Protein AF-A0A0G0Z2J0-F1 (afdb_monomer_lite)

Structure (mmCIF, N/CA/C/O backbone):
data_AF-A0A0G0Z2J0-F1
#
_entry.id   AF-A0A0G0Z2J0-F1
#
loop_
_atom_site.group_PDB
_atom_site.id
_atom_site.type_symbol
_atom_site.label_atom_id
_atom_site.label_alt_id
_atom_site.label_comp_id
_atom_site.label_asym_id
_atom_site.label_entity_id
_atom_site.label_seq_id
_atom_site.pdbx_PDB_ins_code
_atom_site.Cartn_x
_atom_site.Cartn_y
_atom_site.Cartn_z
_atom_site.occupancy
_atom_site.B_iso_or_equiv
_atom_site.auth_seq_id
_atom_site.auth_comp_id
_atom_site.auth_asym_id
_atom_site.auth_atom_id
_atom_site.pdbx_PDB_model_num
ATOM 1 N N . TYR A 1 1 ? 23.275 -33.956 -7.902 1.00 33.66 1 TYR A N 1
ATOM 2 C CA . TYR A 1 1 ? 22.039 -33.195 -7.609 1.00 33.66 1 TYR A CA 1
ATOM 3 C C . TYR A 1 1 ? 22.274 -32.097 -6.567 1.00 33.66 1 TYR A C 1
ATOM 5 O O . TYR A 1 1 ? 22.171 -30.935 -6.931 1.00 33.66 1 TYR A O 1
ATOM 13 N N . ILE A 1 2 ? 22.667 -32.408 -5.319 1.00 33.34 2 ILE A N 1
ATOM 14 C CA . ILE A 1 2 ? 22.907 -31.392 -4.260 1.00 33.34 2 ILE A CA 1
ATOM 15 C C . ILE A 1 2 ? 23.901 -30.290 -4.691 1.00 33.34 2 ILE A C 1
ATOM 17 O O . ILE A 1 2 ? 23.563 -29.113 -4.618 1.00 33.34 2 ILE A O 1
ATOM 21 N N . GLU A 1 3 ? 25.067 -30.634 -5.254 1.00 36.88 3 GLU A N 1
ATOM 22 C CA . GLU A 1 3 ? 26.025 -29.642 -5.800 1.00 36.88 3 GLU A CA 1
ATOM 23 C C . GLU A 1 3 ? 25.438 -28.708 -6.876 1.00 36.88 3 GLU A C 1
ATOM 25 O O . GLU A 1 3 ? 25.929 -27.603 -7.104 1.00 36.88 3 GLU A O 1
ATOM 30 N N . GLN A 1 4 ? 24.410 -29.172 -7.587 1.00 39.91 4 GLN A N 1
ATOM 31 C CA . GLN A 1 4 ? 23.798 -28.470 -8.712 1.00 39.91 4 GLN A CA 1
ATOM 32 C C . GLN A 1 4 ? 22.796 -27.421 -8.215 1.00 39.91 4 GLN A C 1
ATOM 34 O O . GLN A 1 4 ? 22.762 -26.316 -8.747 1.00 39.91 4 GLN A O 1
ATOM 39 N N . LEU A 1 5 ? 22.079 -27.723 -7.124 1.00 38.62 5 LEU A N 1
ATOM 40 C CA . LEU A 1 5 ? 21.357 -26.727 -6.325 1.00 38.62 5 LEU A CA 1
ATOM 41 C C . LEU A 1 5 ? 22.336 -25.693 -5.742 1.00 38.62 5 LEU A C 1
ATOM 43 O O . LEU A 1 5 ? 22.116 -24.490 -5.889 1.00 38.62 5 LEU A O 1
ATOM 47 N N . TRP A 1 6 ? 23.464 -26.151 -5.182 1.00 43.00 6 TRP A N 1
ATOM 48 C CA . TRP A 1 6 ? 24.474 -25.299 -4.532 1.00 43.00 6 TRP A CA 1
ATOM 49 C C . TRP A 1 6 ? 25.024 -24.182 -5.430 1.00 43.00 6 TRP A C 1
ATOM 51 O O . TRP A 1 6 ? 25.257 -23.065 -4.975 1.00 43.00 6 TRP A O 1
ATOM 61 N N . LYS A 1 7 ? 25.195 -24.457 -6.728 1.00 41.22 7 LYS A N 1
ATOM 62 C CA . LYS A 1 7 ? 25.716 -23.492 -7.714 1.00 41.22 7 LYS A CA 1
ATOM 63 C C . LYS A 1 7 ? 24.706 -22.411 -8.133 1.00 41.22 7 LYS A C 1
ATOM 65 O O . LYS A 1 7 ? 25.073 -21.528 -8.904 1.00 41.22 7 LYS A O 1
ATOM 70 N N . THR A 1 8 ? 23.453 -22.461 -7.663 1.00 38.03 8 THR A N 1
ATOM 7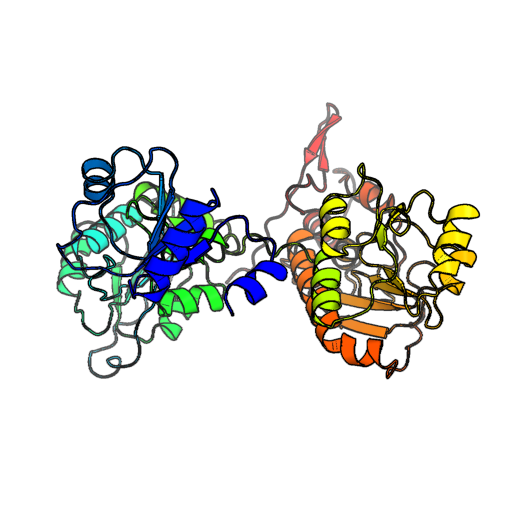1 C CA . THR A 1 8 ? 22.357 -21.615 -8.186 1.00 38.03 8 THR A CA 1
ATOM 72 C C . THR A 1 8 ? 21.692 -20.674 -7.177 1.00 38.03 8 THR A C 1
ATOM 74 O O . THR A 1 8 ? 20.975 -19.766 -7.604 1.00 38.03 8 THR A O 1
ATOM 77 N N . ALA A 1 9 ? 21.941 -20.814 -5.869 1.00 39.44 9 ALA A N 1
ATOM 78 C CA . ALA A 1 9 ? 21.297 -19.987 -4.846 1.00 39.44 9 ALA A CA 1
ATOM 79 C C . ALA A 1 9 ? 22.271 -19.522 -3.740 1.00 39.44 9 ALA A C 1
ATOM 81 O O . ALA A 1 9 ? 22.948 -20.354 -3.139 1.00 39.44 9 ALA A O 1
ATOM 82 N N . PRO A 1 10 ? 22.330 -18.212 -3.416 1.00 38.72 10 PRO A N 1
ATOM 83 C CA . PRO A 1 10 ? 23.174 -17.682 -2.348 1.00 38.72 10 PRO A CA 1
ATOM 84 C C . PRO A 1 10 ? 22.482 -17.825 -0.982 1.00 38.72 10 PRO A C 1
ATOM 86 O O . PRO A 1 10 ? 22.075 -16.836 -0.371 1.00 38.72 10 PRO A O 1
ATOM 89 N N . PHE A 1 11 ? 22.315 -19.061 -0.514 1.00 42.12 11 PHE A N 1
ATOM 90 C CA . PHE A 1 11 ? 21.830 -19.335 0.837 1.00 42.12 11 PHE A CA 1
ATOM 91 C C . PHE A 1 11 ? 23.004 -19.406 1.816 1.00 42.12 11 PHE A C 1
ATOM 93 O O . PHE A 1 11 ? 23.843 -20.297 1.723 1.00 42.12 11 PHE A O 1
ATOM 100 N N . SER A 1 12 ? 23.041 -18.490 2.786 1.00 44.56 12 SER A N 1
ATOM 101 C CA . SER A 1 12 ? 24.007 -18.537 3.897 1.00 44.56 12 SER A CA 1
ATOM 102 C C . SER A 1 12 ? 23.617 -19.525 5.004 1.00 44.56 12 SER A C 1
ATOM 104 O O . SER A 1 12 ? 24.341 -19.623 5.987 1.00 44.56 12 SER A O 1
ATOM 106 N N . PHE A 1 13 ? 22.459 -20.182 4.882 1.00 45.38 13 PHE A N 1
ATOM 107 C CA . PHE A 1 13 ? 21.867 -21.093 5.861 1.00 45.38 13 PHE A CA 1
ATOM 108 C C . PHE A 1 13 ? 21.055 -22.180 5.140 1.00 45.38 13 PHE A C 1
ATOM 110 O O . PHE A 1 13 ? 20.248 -21.866 4.264 1.00 45.38 13 PHE A O 1
ATOM 117 N N . VAL A 1 14 ? 21.235 -23.440 5.537 1.00 50.34 14 VAL A N 1
ATOM 118 C CA . VAL A 1 14 ? 20.319 -24.551 5.209 1.00 50.34 14 VAL A CA 1
ATOM 119 C C . VAL A 1 14 ? 19.125 -24.541 6.181 1.00 50.34 14 VAL A C 1
ATOM 121 O O . VAL A 1 14 ? 19.257 -24.055 7.303 1.00 50.34 14 VAL A O 1
ATOM 124 N N . LEU A 1 15 ? 17.979 -25.070 5.742 1.00 46.75 15 LEU A N 1
ATOM 125 C CA . LEU A 1 15 ? 16.749 -25.301 6.512 1.00 46.75 15 LEU A CA 1
ATOM 126 C C . LEU A 1 15 ? 16.206 -26.694 6.156 1.00 46.75 15 LEU A C 1
ATOM 128 O O . LEU A 1 15 ? 16.084 -27.004 4.971 1.00 46.75 15 LEU A O 1
ATOM 132 N N . THR A 1 16 ? 15.859 -27.518 7.147 1.00 49.22 16 THR A N 1
ATOM 133 C CA . THR A 1 16 ? 15.307 -28.877 6.947 1.00 49.22 16 THR A CA 1
ATOM 134 C C . THR A 1 16 ? 14.209 -29.168 7.970 1.00 49.22 16 THR A C 1
ATOM 136 O O . THR A 1 16 ? 14.322 -28.657 9.075 1.00 49.22 16 THR A O 1
ATOM 139 N N . SER A 1 17 ? 13.181 -29.968 7.656 1.00 46.00 17 SER A N 1
ATOM 140 C CA . SER A 1 17 ? 12.061 -30.253 8.579 1.00 46.00 17 SER A CA 1
ATOM 141 C C . SER A 1 17 ? 12.186 -31.608 9.307 1.00 46.00 17 SER A C 1
ATOM 143 O O . SER A 1 17 ? 13.197 -32.295 9.189 1.00 46.00 17 SER A O 1
ATOM 145 N N . ASN A 1 18 ? 11.176 -31.985 10.102 1.00 47.03 18 ASN A N 1
ATOM 146 C CA . ASN A 1 18 ? 11.315 -32.961 11.195 1.00 47.03 18 ASN A CA 1
ATOM 147 C C . ASN A 1 18 ? 11.429 -34.452 10.810 1.00 47.03 18 ASN A C 1
ATOM 149 O O . ASN A 1 18 ? 11.537 -35.299 11.693 1.00 47.03 18 ASN A O 1
ATOM 153 N N . ASN A 1 19 ? 11.405 -34.798 9.521 1.00 45.94 19 ASN A N 1
ATOM 154 C CA . ASN A 1 19 ? 11.637 -36.176 9.083 1.00 45.94 19 ASN A CA 1
ATOM 155 C C . ASN A 1 19 ? 13.145 -36.412 8.945 1.00 45.94 19 ASN A C 1
ATOM 157 O O . ASN A 1 19 ? 13.713 -36.235 7.869 1.00 45.94 19 ASN A O 1
ATOM 161 N N . ILE A 1 20 ? 13.789 -36.804 10.049 1.00 51.38 20 ILE A N 1
ATOM 162 C CA . ILE A 1 20 ? 15.235 -37.063 10.121 1.00 51.38 20 ILE A CA 1
ATOM 163 C C . ILE A 1 20 ? 15.577 -38.369 9.380 1.00 51.38 20 ILE A C 1
ATOM 165 O O . ILE A 1 20 ? 15.760 -39.431 9.973 1.00 51.38 20 ILE A O 1
ATOM 169 N N . ASP A 1 21 ? 15.639 -38.285 8.054 1.00 44.62 21 ASP A N 1
ATOM 170 C CA . ASP A 1 21 ? 16.020 -39.377 7.159 1.00 44.62 21 ASP A CA 1
ATOM 171 C C . ASP A 1 21 ? 17.550 -39.398 6.874 1.00 44.62 21 ASP A C 1
ATOM 173 O O . ASP A 1 21 ? 18.283 -38.469 7.241 1.00 44.62 21 ASP A O 1
ATOM 177 N N . PRO A 1 22 ? 18.086 -40.435 6.197 1.00 42.69 22 PRO A N 1
ATOM 178 C CA . PRO A 1 22 ? 19.511 -40.500 5.848 1.00 42.69 22 PRO A CA 1
ATOM 179 C C . PRO A 1 22 ? 20.020 -39.357 4.947 1.00 42.69 22 PRO A C 1
ATOM 181 O O . PRO A 1 22 ? 21.217 -39.065 4.941 1.00 42.69 22 PRO A O 1
ATOM 184 N N . PHE A 1 23 ? 19.139 -38.692 4.193 1.00 47.03 23 PHE A N 1
ATOM 185 C CA . PHE A 1 23 ? 19.487 -37.567 3.319 1.00 47.03 23 PHE A CA 1
ATOM 186 C C . PHE A 1 23 ? 19.738 -36.290 4.139 1.00 47.03 23 PHE A C 1
ATOM 188 O O . PHE A 1 23 ? 20.669 -35.536 3.837 1.00 47.03 23 PHE A O 1
ATOM 195 N N . HIS A 1 24 ? 18.997 -36.097 5.235 1.00 52.91 24 HIS A N 1
ATOM 196 C CA . HIS A 1 24 ? 19.235 -35.028 6.210 1.00 52.91 24 HIS A CA 1
ATOM 197 C C . HIS A 1 24 ? 20.610 -35.168 6.883 1.00 52.91 24 HIS A C 1
ATOM 199 O O . HIS A 1 24 ? 21.386 -34.209 6.908 1.00 52.91 24 HIS A O 1
ATOM 205 N N . PHE A 1 25 ? 20.965 -36.371 7.354 1.00 51.72 25 PHE A N 1
ATOM 206 C CA . PHE A 1 25 ? 22.283 -36.635 7.950 1.00 51.72 25 PHE A CA 1
ATOM 207 C C . PHE A 1 25 ? 23.444 -36.340 6.984 1.00 51.72 25 PHE A C 1
ATOM 209 O O . PHE A 1 25 ? 24.450 -35.749 7.388 1.00 51.72 25 PHE A O 1
ATOM 216 N N . ALA A 1 26 ? 23.300 -36.697 5.702 1.00 52.72 26 ALA A N 1
ATOM 217 C CA . ALA A 1 26 ? 24.307 -36.412 4.682 1.00 52.72 26 ALA A CA 1
ATOM 218 C C . ALA A 1 26 ? 24.521 -34.898 4.476 1.00 52.72 26 ALA A C 1
ATOM 220 O O . ALA A 1 26 ? 25.666 -34.444 4.411 1.00 52.72 26 ALA A O 1
ATOM 221 N N . LEU A 1 27 ? 23.440 -34.107 4.428 1.00 53.72 27 LEU A N 1
ATOM 222 C CA . LEU A 1 27 ? 23.515 -32.649 4.270 1.00 53.72 27 LEU A CA 1
ATOM 223 C C . LEU A 1 27 ? 24.196 -31.959 5.463 1.00 53.72 27 LEU A C 1
ATOM 225 O O . LEU A 1 27 ? 25.049 -31.092 5.262 1.00 53.72 27 LEU A O 1
ATOM 229 N N . LEU A 1 28 ? 23.857 -32.363 6.691 1.00 56.00 28 LEU A N 1
ATOM 230 C CA . LEU A 1 28 ? 24.447 -31.818 7.920 1.00 56.00 28 LEU A CA 1
ATOM 231 C C . LEU A 1 28 ? 25.952 -32.121 8.010 1.00 56.00 28 LEU A C 1
ATOM 233 O O . LEU A 1 28 ? 26.755 -31.236 8.311 1.00 56.00 28 LEU A O 1
ATOM 237 N N . SER A 1 29 ? 26.350 -33.356 7.688 1.00 52.25 29 SER A N 1
ATOM 238 C CA . SER A 1 29 ? 27.759 -33.771 7.683 1.00 52.25 29 SER A CA 1
ATOM 239 C C . SER A 1 29 ? 28.579 -33.028 6.614 1.00 52.25 29 SER A C 1
ATOM 241 O O . SER A 1 29 ? 29.695 -32.576 6.880 1.00 52.25 29 SER A O 1
ATOM 243 N N . PHE A 1 30 ? 28.001 -32.804 5.427 1.00 55.88 30 PHE A N 1
ATOM 244 C CA . PHE A 1 30 ? 28.623 -32.011 4.362 1.00 55.88 30 PHE A CA 1
ATOM 245 C C . PHE A 1 30 ? 28.817 -30.538 4.760 1.00 55.88 30 PHE A C 1
ATOM 247 O O . PHE A 1 30 ? 29.923 -30.011 4.635 1.00 55.88 30 PHE A O 1
ATOM 254 N N . ALA A 1 31 ? 27.782 -29.882 5.302 1.00 56.31 31 ALA A N 1
ATOM 255 C CA . ALA A 1 31 ? 27.870 -28.491 5.759 1.00 56.31 31 ALA A CA 1
ATOM 256 C C . ALA A 1 31 ? 28.948 -28.311 6.847 1.00 56.31 31 ALA A C 1
ATOM 258 O O . ALA A 1 31 ? 29.760 -27.385 6.774 1.00 56.31 31 ALA A O 1
ATOM 259 N N . ARG A 1 32 ? 29.018 -29.252 7.800 1.00 53.91 32 ARG A N 1
ATOM 260 C CA . ARG A 1 32 ? 30.029 -29.302 8.870 1.00 53.91 32 ARG A CA 1
ATOM 261 C C . ARG A 1 32 ? 31.457 -29.453 8.337 1.00 53.91 32 ARG A C 1
ATOM 263 O O . ARG A 1 32 ? 32.346 -28.750 8.809 1.00 53.91 32 ARG A O 1
ATOM 270 N N . ASN A 1 33 ? 31.680 -30.315 7.344 1.00 53.16 33 ASN A N 1
ATOM 271 C CA . ASN A 1 33 ? 33.006 -30.543 6.750 1.00 53.16 33 ASN A CA 1
ATOM 272 C C . ASN A 1 33 ? 33.511 -29.377 5.880 1.00 53.16 33 ASN A C 1
ATOM 274 O O . ASN A 1 33 ? 34.685 -29.358 5.504 1.00 53.16 33 ASN A O 1
ATOM 278 N N . HIS A 1 34 ? 32.655 -28.405 5.557 1.00 55.16 34 HIS A N 1
ATOM 279 C CA . HIS A 1 34 ? 33.004 -27.217 4.770 1.00 55.16 34 HIS A CA 1
ATOM 280 C C . HIS A 1 34 ? 32.746 -25.892 5.516 1.00 55.16 34 HIS A C 1
ATOM 282 O O . HIS A 1 34 ? 32.796 -24.825 4.908 1.00 55.16 34 HIS A O 1
ATOM 288 N N . SER A 1 35 ? 32.518 -25.947 6.837 1.00 57.22 35 SER A N 1
ATOM 289 C CA . SER A 1 35 ? 32.307 -24.781 7.715 1.00 57.22 35 SER A CA 1
ATOM 290 C C . SER A 1 35 ? 31.161 -23.853 7.276 1.00 57.22 35 SER A C 1
ATOM 292 O O . SER A 1 35 ? 31.259 -22.631 7.393 1.00 57.22 35 SER A O 1
ATOM 294 N N . ILE A 1 36 ? 30.073 -24.427 6.757 1.00 53.47 36 ILE A N 1
ATOM 295 C CA . ILE A 1 36 ? 28.926 -23.686 6.214 1.00 53.47 36 ILE A CA 1
ATOM 296 C C . ILE A 1 36 ? 27.819 -23.589 7.281 1.00 53.47 36 ILE A C 1
ATOM 298 O O . ILE A 1 36 ? 27.437 -24.629 7.818 1.00 53.47 36 ILE A O 1
ATOM 302 N N . PRO A 1 37 ? 27.270 -22.395 7.594 1.00 49.88 37 PRO A N 1
ATOM 303 C CA . PRO A 1 37 ? 26.198 -22.263 8.583 1.00 49.88 37 PRO A CA 1
ATOM 304 C C . PRO A 1 37 ? 24.888 -22.943 8.147 1.00 49.88 37 PRO A C 1
ATOM 306 O O . PRO A 1 37 ? 24.542 -22.978 6.964 1.00 49.88 37 PRO A O 1
ATOM 309 N N . TYR A 1 38 ? 24.134 -23.472 9.111 1.00 52.84 38 TYR A N 1
ATOM 310 C CA . TYR A 1 38 ? 22.888 -24.208 8.881 1.00 52.84 38 TYR A CA 1
ATOM 311 C C . TYR A 1 38 ? 21.934 -24.095 10.078 1.00 52.84 38 TYR A C 1
ATOM 313 O O . TYR A 1 38 ? 22.367 -23.859 11.205 1.00 52.84 38 TYR A O 1
ATOM 321 N N . ALA A 1 39 ? 20.635 -24.273 9.820 1.00 49.69 39 ALA A N 1
ATOM 322 C CA . ALA A 1 39 ? 19.595 -24.411 10.830 1.00 49.69 39 ALA A CA 1
ATOM 323 C C . ALA A 1 39 ? 18.765 -25.674 10.581 1.00 49.69 39 ALA A C 1
ATOM 325 O O . ALA A 1 39 ? 18.422 -26.011 9.447 1.00 49.69 39 ALA A O 1
ATOM 326 N N . LEU A 1 40 ? 18.391 -26.336 11.669 1.00 51.81 40 LEU A N 1
ATOM 327 C CA . LEU A 1 40 ? 17.395 -27.406 11.682 1.00 51.81 40 LEU A CA 1
ATOM 328 C C . LEU A 1 40 ? 16.019 -26.797 12.014 1.00 51.81 40 LEU A C 1
ATOM 330 O O . LEU A 1 40 ? 15.969 -25.885 12.832 1.00 51.81 40 LEU A O 1
ATOM 334 N N . LEU A 1 41 ? 14.926 -27.273 11.411 1.00 48.50 41 LEU A N 1
ATOM 335 C CA . LEU A 1 41 ? 13.537 -26.919 11.738 1.00 48.50 41 LEU A CA 1
ATOM 336 C C . LEU A 1 41 ? 12.780 -28.192 12.166 1.00 48.50 41 LEU A C 1
ATOM 338 O O . LEU A 1 41 ? 12.914 -29.250 11.560 1.00 48.50 41 LEU A O 1
ATOM 342 N N . ILE A 1 42 ? 11.977 -28.103 13.221 1.00 50.69 42 ILE A N 1
ATOM 343 C CA . ILE A 1 42 ? 11.324 -29.250 13.880 1.00 50.69 42 ILE A CA 1
ATOM 344 C C . ILE A 1 42 ? 9.808 -29.001 13.933 1.00 50.69 42 ILE A C 1
ATOM 346 O O . ILE A 1 42 ? 9.423 -27.861 14.142 1.00 50.69 42 ILE A O 1
ATOM 350 N N . HIS A 1 43 ? 8.943 -30.012 13.772 1.00 42.97 43 HIS A N 1
ATOM 351 C CA . HIS A 1 43 ? 7.473 -29.866 13.810 1.00 42.97 43 HIS A CA 1
ATOM 352 C C . HIS A 1 43 ? 6.783 -30.948 14.648 1.00 42.97 43 HIS A C 1
ATOM 354 O O . HIS A 1 43 ? 7.035 -32.130 14.442 1.00 42.97 43 HIS A O 1
ATOM 360 N N . ASP A 1 44 ? 5.916 -30.513 15.565 1.00 46.09 44 ASP A N 1
ATOM 361 C CA . ASP A 1 44 ? 4.892 -31.303 16.277 1.00 46.09 44 ASP A CA 1
ATOM 362 C C . ASP A 1 44 ? 5.340 -32.637 16.916 1.00 46.09 44 ASP A C 1
ATOM 364 O O . ASP A 1 44 ? 4.745 -33.690 16.704 1.00 46.09 44 ASP A O 1
ATOM 368 N N . ALA A 1 45 ? 6.404 -32.614 17.726 1.00 43.78 45 ALA A N 1
ATOM 369 C CA . ALA A 1 45 ? 6.938 -33.823 18.359 1.00 43.78 45 ALA A CA 1
ATOM 370 C C . ALA A 1 45 ? 6.405 -34.040 19.790 1.00 43.78 45 ALA A C 1
ATOM 372 O O . ALA A 1 45 ? 7.076 -33.718 20.772 1.00 43.78 45 ALA A O 1
ATOM 373 N N . GLN A 1 46 ? 5.241 -34.685 19.923 1.00 39.75 46 GLN A N 1
ATOM 374 C CA . GLN A 1 46 ? 4.910 -35.430 21.149 1.00 39.75 46 GLN A CA 1
ATOM 375 C C . GLN A 1 46 ? 5.683 -36.761 21.176 1.00 39.75 46 GLN A C 1
ATOM 377 O O . GLN A 1 46 ? 5.151 -37.812 20.828 1.00 39.75 46 GLN A O 1
ATOM 382 N N . GLY A 1 47 ? 6.957 -36.725 21.581 1.00 39.56 47 GLY A N 1
ATOM 383 C CA . GLY A 1 47 ? 7.789 -37.928 21.697 1.00 39.56 47 GLY A CA 1
ATOM 384 C C . GLY A 1 47 ? 9.043 -37.711 22.545 1.00 39.56 47 GLY A C 1
ATOM 385 O O . GLY A 1 47 ? 9.824 -36.799 22.292 1.00 39.56 47 GLY A O 1
ATOM 386 N N . SER A 1 48 ? 9.245 -38.549 23.563 1.00 37.94 48 SER A N 1
ATOM 387 C CA . SER A 1 48 ? 10.293 -38.394 24.584 1.00 37.94 48 SER A CA 1
ATOM 388 C C . SER A 1 48 ? 11.586 -39.160 24.263 1.00 37.94 48 SER A C 1
ATOM 390 O O . SER A 1 48 ? 12.088 -39.901 25.108 1.00 37.94 48 SER A O 1
ATOM 392 N N . THR A 1 49 ? 12.111 -39.018 23.043 1.00 45.53 49 THR A N 1
ATOM 393 C CA . THR A 1 49 ? 13.370 -39.657 22.611 1.00 45.53 49 THR A CA 1
ATOM 394 C C . THR A 1 49 ? 14.160 -38.769 21.645 1.00 45.53 49 THR A C 1
ATOM 396 O O . THR A 1 49 ? 13.936 -38.806 20.436 1.00 45.53 49 THR A O 1
ATOM 399 N N . PHE A 1 50 ? 15.130 -38.024 22.173 1.00 47.34 50 PHE A N 1
ATOM 400 C CA . PHE A 1 50 ? 16.264 -37.491 21.412 1.00 47.34 50 PHE A CA 1
ATOM 401 C C . PHE A 1 50 ? 17.549 -38.082 22.009 1.00 47.34 50 PHE A C 1
ATOM 403 O O . PHE A 1 50 ? 17.659 -38.202 23.225 1.00 47.34 50 PHE A O 1
ATOM 410 N N . CYS A 1 51 ? 18.482 -38.518 21.161 1.00 39.31 51 CYS A N 1
ATOM 411 C CA . CYS A 1 51 ? 19.680 -39.246 21.595 1.00 39.31 51 CYS A CA 1
ATOM 412 C C . CYS A 1 51 ? 20.867 -38.304 21.855 1.00 39.31 51 CYS A C 1
ATOM 414 O O . CYS A 1 51 ? 21.081 -37.361 21.092 1.00 39.31 51 CYS A O 1
ATOM 416 N N . ASP A 1 52 ? 21.676 -38.612 22.872 1.00 45.06 52 ASP A N 1
ATOM 417 C CA . ASP A 1 52 ? 22.853 -37.837 23.291 1.00 45.06 52 ASP A CA 1
ATOM 418 C C . ASP A 1 52 ? 23.921 -37.703 22.184 1.00 45.06 52 ASP A C 1
ATOM 420 O O . ASP A 1 52 ? 24.709 -38.623 21.961 1.00 45.06 52 ASP A O 1
ATOM 424 N N . PHE A 1 53 ? 23.998 -36.551 21.500 1.00 46.25 53 PHE A N 1
ATOM 425 C CA . PHE A 1 53 ? 25.003 -36.312 20.451 1.00 46.25 53 PHE A CA 1
ATOM 426 C C . PHE A 1 53 ? 25.592 -34.888 20.412 1.00 46.25 53 PHE A C 1
ATOM 428 O O . PHE A 1 53 ? 25.145 -33.964 21.087 1.00 46.25 53 PHE A O 1
ATOM 435 N N . PHE A 1 54 ? 26.695 -34.747 19.665 1.00 51.00 54 PHE A N 1
ATOM 436 C CA . PHE A 1 54 ? 27.722 -33.715 19.867 1.00 51.00 54 PHE A CA 1
ATOM 437 C C . PHE A 1 54 ? 27.549 -32.444 19.013 1.00 51.00 54 PHE A C 1
ATOM 439 O O . PHE A 1 54 ? 27.839 -32.443 17.807 1.00 51.00 54 PHE A O 1
ATOM 446 N N . TYR A 1 55 ? 27.217 -31.337 19.679 1.00 50.22 55 TYR A N 1
ATOM 447 C CA . TYR A 1 55 ? 27.094 -29.986 19.112 1.00 50.22 55 TYR A CA 1
ATOM 448 C C . TYR A 1 55 ? 28.325 -29.106 19.389 1.00 50.22 55 TYR A C 1
ATOM 450 O O . TYR A 1 55 ? 29.084 -29.374 20.324 1.00 50.22 55 TYR A O 1
ATOM 458 N N . LYS A 1 56 ? 28.522 -28.031 18.608 1.00 47.78 56 LYS A N 1
ATOM 459 C CA . LYS A 1 56 ? 29.486 -26.961 18.932 1.00 47.78 56 LYS A CA 1
ATOM 460 C C . LYS A 1 56 ? 28.776 -25.713 19.487 1.00 47.78 56 LYS A C 1
ATOM 462 O O . LYS A 1 56 ? 27.619 -25.491 19.143 1.00 47.78 56 LYS A O 1
ATOM 467 N N . PRO A 1 57 ? 29.463 -24.843 20.261 1.00 50.25 57 PRO A N 1
ATOM 468 C CA . PRO A 1 57 ? 28.855 -23.650 20.877 1.00 50.25 57 PRO A CA 1
ATOM 469 C C . PRO A 1 57 ? 28.371 -22.516 19.951 1.00 50.25 57 PRO A C 1
ATOM 471 O O . PRO A 1 57 ? 28.037 -21.430 20.426 1.00 50.25 57 PRO A O 1
ATOM 474 N N . ASP A 1 58 ? 28.352 -22.740 18.638 1.00 52.78 58 ASP A N 1
ATOM 475 C CA . ASP A 1 58 ? 28.022 -21.728 17.630 1.00 52.78 58 ASP A CA 1
ATOM 476 C C . ASP A 1 58 ? 26.864 -22.127 16.698 1.00 52.78 58 ASP A C 1
ATOM 478 O O . ASP A 1 58 ? 26.366 -21.280 15.953 1.00 52.78 58 ASP A O 1
ATOM 482 N N . ASP A 1 59 ? 26.407 -23.384 16.755 1.00 52.31 59 ASP A N 1
ATOM 483 C CA . ASP A 1 59 ? 25.330 -23.907 15.905 1.00 52.31 59 ASP A CA 1
ATOM 484 C C . ASP A 1 59 ? 23.940 -23.335 16.312 1.00 52.31 59 ASP A C 1
ATOM 486 O O . ASP A 1 59 ? 23.748 -22.785 17.402 1.00 52.31 59 ASP A O 1
ATOM 490 N N . THR A 1 60 ? 22.941 -23.405 15.420 1.00 52.25 60 THR A N 1
ATOM 491 C CA . THR A 1 60 ? 21.615 -22.764 15.603 1.00 52.25 60 THR A CA 1
ATOM 492 C C . THR A 1 60 ? 20.453 -23.667 15.155 1.00 52.25 60 THR A C 1
ATOM 494 O O . THR A 1 60 ? 20.551 -24.397 14.174 1.00 52.25 60 THR A O 1
ATOM 497 N N . LEU A 1 61 ? 19.335 -23.606 15.883 1.00 54.47 61 LEU A N 1
ATOM 498 C CA . LEU A 1 61 ? 18.160 -24.484 15.814 1.00 54.47 61 LEU A CA 1
ATOM 499 C C . LEU A 1 61 ? 16.861 -23.666 15.644 1.00 54.47 61 LEU A C 1
ATOM 501 O O . LEU A 1 61 ? 16.783 -22.507 16.045 1.00 54.47 61 LEU A O 1
ATOM 505 N N . LEU A 1 62 ? 15.824 -24.257 15.054 1.00 51.16 62 LEU A N 1
ATOM 506 C CA . LEU A 1 62 ? 14.488 -23.690 14.843 1.00 51.16 62 LEU A CA 1
ATOM 507 C C . LEU A 1 62 ? 13.431 -24.797 15.042 1.00 51.16 62 LEU A C 1
ATOM 509 O O . LEU A 1 62 ? 13.718 -25.985 14.915 1.00 51.16 62 LEU A O 1
ATOM 513 N N . VAL A 1 63 ? 12.198 -24.421 15.379 1.00 49.44 63 VAL A N 1
ATOM 514 C CA . VAL A 1 63 ? 11.120 -25.331 15.807 1.00 49.44 63 VAL A CA 1
ATOM 515 C C . VAL A 1 63 ? 9.755 -24.838 15.270 1.00 49.44 63 VAL A C 1
ATOM 517 O O . VAL A 1 63 ? 9.658 -23.781 14.651 1.00 49.44 63 VAL A O 1
ATOM 520 N N . TRP A 1 64 ? 8.688 -25.613 15.437 1.00 41.31 64 TRP A N 1
ATOM 521 C CA . TRP A 1 64 ? 7.343 -25.377 14.906 1.00 41.31 64 TRP A CA 1
ATOM 522 C C . TRP A 1 64 ? 6.375 -26.221 15.758 1.00 41.31 64 TRP A C 1
ATOM 524 O O . TRP A 1 64 ? 6.468 -27.443 15.770 1.00 41.31 64 TRP A O 1
ATOM 534 N N . GLY A 1 65 ? 5.470 -25.612 16.524 1.00 49.59 65 GLY A N 1
ATOM 535 C CA . GLY A 1 65 ? 4.573 -26.342 17.438 1.00 49.59 65 GLY A CA 1
ATOM 536 C C . GLY A 1 65 ? 4.978 -26.254 18.900 1.00 49.59 65 GLY A C 1
ATOM 537 O O . GLY A 1 65 ? 5.733 -25.366 19.296 1.00 49.59 65 GLY A O 1
ATOM 538 N N . ASN A 1 66 ? 4.429 -27.153 19.714 1.00 42.88 66 ASN A N 1
ATOM 539 C CA . ASN A 1 66 ? 4.461 -27.049 21.172 1.00 42.88 66 ASN A CA 1
ATOM 540 C C . ASN A 1 66 ? 5.704 -27.743 21.771 1.00 42.88 66 ASN A C 1
ATOM 542 O O . ASN A 1 66 ? 5.745 -28.967 21.862 1.00 42.88 66 ASN A O 1
ATOM 546 N N . PHE A 1 67 ? 6.730 -26.972 22.161 1.00 47.19 67 PHE A N 1
ATOM 547 C CA . PHE A 1 67 ? 8.042 -27.495 22.585 1.00 47.19 67 PHE A CA 1
ATOM 548 C C . PHE A 1 67 ? 8.636 -26.743 23.785 1.00 47.19 67 PHE A C 1
ATOM 550 O O . PHE A 1 67 ? 8.874 -25.537 23.720 1.00 47.19 67 PHE A O 1
ATOM 557 N N . GLN A 1 68 ? 8.985 -27.455 24.864 1.00 44.53 68 GLN A N 1
ATOM 558 C CA . GLN A 1 68 ? 9.537 -26.820 26.067 1.00 44.53 68 GLN A CA 1
ATOM 559 C C . GLN A 1 68 ? 11.025 -26.453 25.954 1.00 44.53 68 GLN A C 1
ATOM 561 O O . GLN A 1 68 ? 11.924 -27.291 26.039 1.00 44.53 68 GLN A O 1
ATOM 566 N N . LYS A 1 69 ? 11.282 -25.142 25.926 1.00 40.53 69 LYS A N 1
ATOM 567 C CA . LYS A 1 69 ? 12.611 -24.504 25.884 1.00 40.53 69 LYS A CA 1
ATOM 568 C C . LYS A 1 69 ? 13.594 -24.973 26.976 1.00 40.53 69 LYS A C 1
ATOM 570 O O . LYS A 1 69 ? 14.802 -24.904 26.768 1.00 40.53 69 LYS A O 1
ATOM 575 N N . ARG A 1 70 ? 13.090 -25.455 28.123 1.00 38.47 70 ARG A N 1
ATOM 576 C CA . ARG A 1 70 ? 13.897 -25.887 29.282 1.00 38.47 70 ARG A CA 1
ATOM 577 C C . ARG A 1 70 ? 14.570 -27.254 29.099 1.00 38.47 70 ARG A C 1
ATOM 579 O O . ARG A 1 70 ? 15.631 -27.447 29.686 1.00 38.47 70 ARG A O 1
ATOM 586 N N . LEU A 1 71 ? 14.005 -28.167 28.295 1.00 46.84 71 LEU A N 1
ATOM 587 C CA . LEU A 1 71 ? 14.731 -29.378 27.875 1.00 46.84 71 LEU A CA 1
ATOM 588 C C . LEU A 1 71 ? 15.885 -28.979 26.951 1.00 46.84 71 LEU A C 1
ATOM 590 O O . LEU A 1 71 ? 17.040 -29.246 27.266 1.00 46.84 71 LEU A O 1
ATOM 594 N N . ILE A 1 72 ? 15.574 -28.208 25.901 1.00 48.69 72 ILE A N 1
ATOM 595 C CA . ILE A 1 72 ? 16.538 -27.739 24.892 1.00 48.69 72 ILE A CA 1
ATOM 596 C C . ILE A 1 72 ? 17.758 -27.073 25.550 1.00 48.69 72 ILE A C 1
ATOM 598 O O . ILE A 1 72 ? 18.889 -27.406 25.219 1.00 48.69 72 ILE A O 1
ATOM 602 N N . SER A 1 73 ? 17.562 -26.181 26.529 1.00 47.22 73 SER A N 1
ATOM 603 C CA . SER A 1 73 ? 18.675 -25.516 27.227 1.00 47.22 73 SER A CA 1
ATOM 604 C C . SER A 1 73 ? 19.458 -26.403 28.204 1.00 47.22 73 SER A C 1
ATOM 606 O O . SER A 1 73 ? 20.543 -26.013 28.627 1.00 47.22 73 SER A O 1
ATOM 608 N N . LYS A 1 74 ? 18.895 -27.537 28.640 1.00 46.97 74 LYS A N 1
ATOM 609 C CA . LYS A 1 74 ? 19.523 -28.451 29.607 1.00 46.97 74 LYS A CA 1
ATOM 610 C C . LYS A 1 74 ? 20.321 -29.552 28.904 1.00 46.97 74 LYS A C 1
ATOM 612 O O . LYS A 1 74 ? 21.375 -29.930 29.399 1.00 46.97 74 LYS A O 1
ATOM 617 N N . GLU A 1 75 ? 19.827 -30.029 27.765 1.00 48.72 75 GLU A N 1
ATOM 618 C CA . GLU A 1 75 ? 20.493 -31.022 26.912 1.00 48.72 75 GLU A CA 1
ATOM 619 C C . GLU A 1 75 ? 21.485 -30.358 25.944 1.00 48.72 75 GLU A C 1
ATOM 621 O O . GLU A 1 75 ? 22.577 -30.878 25.724 1.00 48.72 75 GLU A O 1
ATOM 626 N N . PHE A 1 76 ? 21.171 -29.156 25.442 1.00 51.84 76 PHE A N 1
ATOM 627 C CA . PHE A 1 76 ? 21.990 -28.428 24.464 1.00 51.84 76 PHE A CA 1
ATOM 628 C C . PHE A 1 76 ? 22.366 -27.015 24.963 1.00 51.84 76 PHE A C 1
ATOM 630 O O . PHE A 1 76 ? 21.998 -26.009 24.347 1.00 51.84 76 PHE A O 1
ATOM 637 N N . PRO A 1 77 ? 23.120 -26.899 26.079 1.00 51.31 77 PRO A N 1
ATOM 638 C CA . PRO A 1 77 ? 23.377 -25.634 26.784 1.00 51.31 77 PRO A CA 1
ATOM 639 C C . PRO A 1 77 ? 24.214 -24.603 26.006 1.00 51.31 77 PRO A C 1
ATOM 641 O O . PRO A 1 77 ? 24.468 -23.513 26.516 1.00 51.31 77 PRO A O 1
ATOM 644 N N . THR A 1 78 ? 24.663 -24.929 24.793 1.00 49.53 78 THR A N 1
ATOM 645 C CA . THR A 1 78 ? 25.548 -24.097 23.968 1.00 49.53 78 THR A CA 1
ATOM 646 C C . THR A 1 78 ? 24.952 -23.716 22.596 1.00 49.53 78 THR A C 1
ATOM 648 O O . THR A 1 78 ? 25.651 -23.124 21.780 1.00 49.53 78 THR A O 1
ATOM 651 N N . LEU A 1 79 ? 23.662 -24.001 22.342 1.00 55.16 79 LEU A N 1
ATOM 652 C CA . LEU A 1 79 ? 22.940 -23.691 21.088 1.00 55.16 79 LEU A CA 1
ATOM 653 C C . LEU A 1 79 ? 22.032 -22.434 21.155 1.00 55.16 79 LEU A C 1
ATOM 655 O O . LEU A 1 79 ? 21.764 -21.883 22.222 1.00 55.16 79 LEU A O 1
ATOM 659 N N . ARG A 1 80 ? 21.499 -22.002 19.995 1.00 53.97 80 ARG A N 1
ATOM 660 C CA . ARG A 1 80 ? 20.585 -20.839 19.792 1.00 53.97 80 ARG A CA 1
ATOM 661 C C . ARG A 1 80 ? 19.241 -21.308 19.137 1.00 53.97 80 ARG A C 1
ATOM 663 O O . ARG A 1 80 ? 19.341 -22.148 18.254 1.00 53.97 80 ARG A O 1
ATOM 670 N N . CYS A 1 81 ? 18.014 -20.848 19.512 1.00 53.09 81 CYS A N 1
ATOM 671 C CA . CYS A 1 81 ? 16.704 -21.506 19.128 1.00 53.09 81 CYS A CA 1
ATOM 672 C C . CYS A 1 81 ? 15.396 -20.615 18.930 1.00 53.09 81 CYS A C 1
ATOM 674 O O . CYS A 1 81 ? 15.262 -19.649 19.683 1.00 53.09 81 CYS A O 1
ATOM 676 N N . ILE A 1 82 ? 14.418 -20.919 17.999 1.00 49.44 82 ILE A N 1
ATOM 677 C CA . ILE A 1 82 ? 13.202 -20.079 17.543 1.00 49.44 82 ILE A CA 1
ATOM 678 C C . ILE A 1 82 ? 11.901 -20.887 16.992 1.00 49.44 82 ILE A C 1
ATOM 680 O O . ILE A 1 82 ? 12.081 -22.087 16.843 1.00 49.44 82 ILE A O 1
ATOM 684 N N . VAL A 1 83 ? 10.634 -20.359 16.700 1.00 50.22 83 VAL A N 1
ATOM 685 C CA . VAL A 1 83 ? 9.278 -21.093 16.397 1.00 50.22 83 VAL A CA 1
ATOM 686 C C . VAL A 1 83 ? 8.141 -20.412 15.455 1.00 50.22 83 VAL A C 1
ATOM 688 O O . VAL A 1 83 ? 8.153 -19.191 15.546 1.00 50.22 83 VAL A O 1
ATOM 691 N N . THR A 1 84 ? 7.165 -21.041 14.647 1.00 44.97 84 THR A N 1
ATOM 692 C CA . THR A 1 84 ? 6.072 -20.362 13.722 1.00 44.97 84 THR A CA 1
ATOM 693 C C . THR A 1 84 ? 4.721 -20.980 12.917 1.00 44.97 84 THR A C 1
ATOM 695 O O . THR A 1 84 ? 4.648 -20.673 11.722 1.00 44.97 84 THR A O 1
ATOM 698 N N . GLY A 1 85 ? 3.649 -21.807 13.268 1.00 45.59 85 GLY A N 1
ATOM 699 C CA . GLY A 1 85 ? 2.404 -22.134 12.344 1.00 45.59 85 GLY A CA 1
ATOM 700 C C . GLY A 1 85 ? 1.192 -23.185 12.611 1.00 45.59 85 GLY A C 1
ATOM 701 O O . GLY A 1 85 ? 1.544 -24.316 12.939 1.00 45.59 85 GLY A O 1
ATOM 702 N N . HIS A 1 86 ? -0.176 -22.956 12.399 1.00 40.97 86 HIS A N 1
ATOM 703 C CA . HIS A 1 86 ? -1.360 -23.963 12.550 1.00 40.97 86 HIS A CA 1
ATOM 704 C C . HIS A 1 86 ? -2.929 -23.654 12.214 1.00 40.97 86 HIS A C 1
ATOM 706 O O . HIS A 1 86 ? -3.330 -22.503 12.348 1.00 40.97 86 HIS A O 1
ATOM 712 N N . PRO A 1 87 ? -3.896 -24.635 11.958 1.00 42.00 87 PRO A N 1
ATOM 713 C CA . PRO A 1 87 ? -5.366 -24.448 11.546 1.00 42.00 87 PRO A CA 1
ATOM 714 C C . PRO A 1 87 ? -6.595 -25.156 12.323 1.00 42.00 87 PRO A C 1
ATOM 716 O O . PRO A 1 87 ? -6.351 -25.764 13.363 1.00 42.00 87 PRO A O 1
ATOM 719 N N . ASP A 1 88 ? -7.905 -25.098 11.853 1.00 47.59 88 ASP A N 1
ATOM 720 C CA . ASP A 1 88 ? -9.206 -25.623 12.506 1.00 47.59 88 ASP A CA 1
ATOM 721 C C . ASP A 1 88 ? -10.506 -26.008 11.604 1.00 47.59 88 ASP A C 1
ATOM 723 O O . ASP A 1 88 ? -10.312 -26.245 10.414 1.00 47.59 88 ASP A O 1
ATOM 727 N N . PHE A 1 89 ? -11.793 -26.142 12.107 1.00 50.91 89 PHE A N 1
ATOM 728 C CA . PHE A 1 89 ? -12.862 -27.173 11.780 1.00 50.91 89 PHE A CA 1
ATOM 729 C C . PHE A 1 89 ? -14.406 -26.891 11.488 1.00 50.91 89 PHE A C 1
ATOM 731 O O . PHE A 1 89 ? -15.107 -27.803 11.046 1.00 50.91 89 PHE A O 1
ATOM 738 N N . ASP A 1 90 ? -15.009 -25.732 11.775 1.00 47.66 90 ASP A N 1
ATOM 739 C CA . ASP A 1 90 ? -16.470 -25.402 11.980 1.00 47.66 90 ASP A CA 1
ATOM 740 C C . ASP A 1 90 ? -17.740 -26.292 11.667 1.00 47.66 90 ASP A C 1
ATOM 742 O O . ASP A 1 90 ? -18.691 -26.271 12.450 1.00 47.66 90 ASP A O 1
ATOM 746 N N . ASN A 1 91 ? -17.906 -26.958 10.514 1.00 43.59 91 ASN A N 1
ATOM 747 C CA . ASN A 1 91 ? -19.225 -26.965 9.811 1.00 43.59 91 ASN A CA 1
ATOM 748 C C . ASN A 1 91 ? -20.342 -27.970 10.248 1.00 43.59 91 ASN A C 1
ATOM 750 O O . ASN A 1 91 ? -21.332 -28.110 9.528 1.00 43.59 91 ASN A O 1
ATOM 754 N N . SER A 1 92 ? -20.213 -28.716 11.354 1.00 45.44 92 SER A N 1
ATOM 755 C CA . SER A 1 92 ? -20.938 -29.999 11.548 1.00 45.44 92 SER A CA 1
ATOM 756 C C . SER A 1 92 ? -22.087 -30.066 12.576 1.00 45.44 92 SER A C 1
ATOM 758 O O . SER A 1 92 ? -22.793 -31.072 12.588 1.00 45.44 92 SER A O 1
ATOM 760 N N . MET A 1 93 ? -22.307 -29.061 13.440 1.00 44.47 93 MET A N 1
ATOM 761 C CA . MET A 1 93 ? -23.232 -29.197 14.597 1.00 44.47 93 MET A CA 1
ATOM 762 C C . MET A 1 93 ? -24.362 -28.156 14.728 1.00 44.47 93 MET A C 1
ATOM 764 O O . MET A 1 93 ? -25.129 -28.204 15.689 1.00 44.47 93 MET A O 1
ATOM 768 N N . ALA A 1 94 ? -24.528 -27.236 13.778 1.00 42.84 94 ALA A N 1
ATOM 769 C CA . ALA A 1 94 ? -25.415 -26.069 13.920 1.00 42.84 94 ALA A CA 1
ATOM 770 C C . ALA A 1 94 ? -26.941 -26.332 13.762 1.00 42.84 94 ALA A C 1
ATOM 772 O O . ALA A 1 94 ? -27.679 -25.405 13.438 1.00 42.84 94 ALA A O 1
ATOM 773 N N . GLN A 1 95 ? -27.434 -27.570 13.932 1.00 39.72 95 GLN A N 1
ATOM 774 C CA . GLN A 1 95 ? -28.838 -27.940 13.635 1.00 39.72 95 GLN A CA 1
ATOM 775 C C . GLN A 1 95 ? -29.649 -28.541 14.801 1.00 39.72 95 GLN A C 1
ATOM 777 O O . GLN A 1 95 ? -30.850 -28.741 14.640 1.00 39.72 95 GLN A O 1
ATOM 782 N N . THR A 1 96 ? -29.049 -28.859 15.956 1.00 42.56 96 THR A N 1
ATOM 783 C CA . THR A 1 96 ? -29.683 -29.755 16.957 1.00 42.56 96 THR A CA 1
ATOM 784 C C . THR A 1 96 ? -29.815 -29.193 18.378 1.00 42.56 96 THR A C 1
ATOM 786 O O . THR A 1 96 ? -30.111 -29.945 19.307 1.00 42.56 96 THR A O 1
ATOM 789 N N . LYS A 1 97 ? -29.611 -27.886 18.581 1.00 48.41 97 LYS A N 1
ATOM 790 C CA . LYS A 1 97 ? -29.792 -27.204 19.878 1.00 48.41 97 LYS A CA 1
ATOM 791 C C . LYS A 1 97 ? -30.488 -25.861 19.663 1.00 48.41 97 LYS A C 1
ATOM 793 O O . LYS A 1 97 ? -30.276 -25.231 18.633 1.00 48.41 97 LYS A O 1
ATOM 798 N N . GLU A 1 98 ? -31.327 -25.441 20.608 1.00 43.75 98 GLU A N 1
ATOM 799 C CA . GLU A 1 98 ? -32.128 -24.217 20.470 1.00 43.75 98 GLU A CA 1
ATOM 800 C C . GLU A 1 98 ? -31.241 -22.967 20.360 1.00 43.75 98 GLU A C 1
ATOM 802 O O . GLU A 1 98 ? -30.403 -22.694 21.223 1.00 43.75 98 GLU A O 1
ATOM 807 N N . ASN A 1 99 ? -31.434 -22.194 19.288 1.00 49.50 99 ASN A N 1
ATOM 808 C CA . ASN A 1 99 ? -30.653 -20.989 19.030 1.00 49.50 99 ASN A CA 1
ATOM 809 C C . ASN A 1 99 ? -31.100 -19.854 19.959 1.00 49.50 99 ASN A C 1
ATOM 811 O O . ASN A 1 99 ? -32.140 -19.233 19.737 1.00 49.50 99 ASN A O 1
ATOM 815 N N . GLN A 1 100 ? -30.287 -19.542 20.970 1.00 49.72 100 GLN A N 1
ATOM 816 C CA . GLN A 1 100 ? -30.488 -18.329 21.762 1.00 49.72 100 GLN A CA 1
ATOM 817 C C . GLN A 1 100 ? -30.246 -17.076 20.894 1.00 49.72 100 GLN A C 1
ATOM 819 O O . GLN A 1 100 ? -29.303 -17.055 20.094 1.00 49.72 100 GLN A O 1
ATOM 824 N N . PRO A 1 101 ? -31.098 -16.039 21.009 1.00 50.41 101 PRO A N 1
ATOM 825 C CA . PRO A 1 101 ? -31.048 -14.877 20.130 1.00 50.41 101 PRO A CA 1
ATOM 826 C C . PRO A 1 101 ? -29.795 -14.036 20.380 1.00 50.41 101 PRO A C 1
ATOM 828 O O . PRO A 1 101 ? -29.438 -13.748 21.518 1.00 50.41 101 PRO A O 1
ATOM 831 N N . ILE A 1 102 ? -29.161 -13.568 19.302 1.00 56.84 102 ILE A N 1
ATOM 832 C CA . ILE A 1 102 ? -28.049 -12.612 19.383 1.00 56.84 102 ILE A CA 1
ATOM 833 C C . ILE A 1 102 ? -28.561 -11.319 20.044 1.00 56.84 102 ILE A C 1
ATOM 835 O O . ILE A 1 102 ? -29.513 -10.729 19.542 1.00 56.84 102 ILE A O 1
ATOM 839 N N . PHE A 1 103 ? -27.933 -10.893 21.150 1.00 55.75 103 PHE A N 1
ATOM 840 C CA . PHE A 1 103 ? -28.361 -9.777 22.012 1.00 55.75 103 PHE A CA 1
ATOM 841 C C . PHE A 1 103 ? -28.932 -8.535 21.274 1.00 55.75 103 PHE A C 1
ATOM 843 O O . PHE A 1 103 ? -28.178 -7.656 20.849 1.00 55.75 103 PHE A O 1
ATOM 850 N N . ASP A 1 104 ? -30.265 -8.396 21.226 1.00 55.25 104 ASP A N 1
ATOM 851 C CA . ASP A 1 104 ? -30.959 -7.144 20.869 1.00 55.25 104 ASP A CA 1
ATOM 852 C C . ASP A 1 104 ? -31.173 -6.287 22.129 1.00 55.25 104 ASP A C 1
ATOM 854 O O . ASP A 1 104 ? -32.138 -6.458 22.876 1.00 55.25 104 ASP A O 1
ATOM 858 N N . LEU A 1 105 ? -30.235 -5.373 22.397 1.00 51.56 105 LEU A N 1
ATOM 859 C CA . LEU A 1 105 ? -30.230 -4.529 23.596 1.00 51.56 105 LEU A CA 1
ATOM 860 C C . LEU A 1 105 ? -30.373 -3.042 23.237 1.00 51.56 105 LEU A C 1
ATOM 862 O O . LEU A 1 105 ? -29.400 -2.297 23.095 1.00 51.56 105 LEU A O 1
ATOM 866 N N . LYS A 1 106 ? -31.631 -2.604 23.130 1.00 47.47 106 LYS A N 1
ATOM 867 C CA . LYS A 1 106 ? -32.062 -1.258 22.712 1.00 47.47 106 LYS A CA 1
ATOM 868 C C . LYS A 1 106 ? -31.788 -0.153 23.748 1.00 47.47 106 LYS A C 1
ATOM 870 O O . LYS A 1 106 ? -32.717 0.412 24.315 1.00 47.47 106 LYS A O 1
ATOM 875 N N . SER A 1 107 ? -30.521 0.196 23.993 1.00 49.59 107 SER A N 1
ATOM 876 C CA . SER A 1 107 ? -30.098 1.560 24.399 1.00 49.59 107 SER A CA 1
ATOM 877 C C . SER A 1 107 ? -28.579 1.681 24.582 1.00 49.59 107 SER A C 1
ATOM 879 O O . SER A 1 107 ? -27.965 0.808 25.185 1.00 49.59 107 SER A O 1
ATOM 881 N N . LYS A 1 108 ? -28.001 2.815 24.138 1.00 52.22 108 LYS A N 1
ATOM 882 C CA . LYS A 1 108 ? -26.569 3.209 24.203 1.00 52.22 108 LYS A CA 1
ATOM 883 C C . LYS A 1 108 ? -25.579 2.166 23.655 1.00 52.22 108 LYS A C 1
ATOM 885 O O . LYS A 1 108 ? -25.313 1.171 24.318 1.00 52.22 108 LYS A O 1
ATOM 890 N N . LYS A 1 109 ? -24.974 2.490 22.503 1.00 69.56 109 LYS A N 1
ATOM 891 C CA . LYS A 1 109 ? -24.015 1.704 21.694 1.00 69.56 109 LYS A CA 1
ATOM 892 C C . LYS A 1 109 ? -23.200 0.670 22.497 1.00 69.56 109 LYS A C 1
ATOM 894 O O . LYS A 1 109 ? -22.208 1.011 23.139 1.00 69.56 109 LYS A O 1
ATOM 899 N N . ILE A 1 110 ? -23.662 -0.581 22.456 1.00 82.06 110 ILE A N 1
ATOM 900 C CA . ILE A 1 110 ? -22.979 -1.758 23.010 1.00 82.06 110 ILE A CA 1
ATOM 901 C C . ILE A 1 110 ? -22.012 -2.298 21.954 1.00 82.06 110 ILE A C 1
ATOM 903 O O . ILE A 1 110 ? -22.308 -2.258 20.762 1.00 82.06 110 ILE A O 1
ATOM 907 N N . ILE A 1 111 ? -20.859 -2.787 22.399 1.00 89.00 111 ILE A N 1
ATOM 908 C CA . ILE A 1 111 ? -19.788 -3.303 21.546 1.00 89.00 111 ILE A CA 1
ATOM 909 C C . ILE A 1 111 ? -19.792 -4.826 21.643 1.00 89.00 111 ILE A C 1
ATOM 911 O O . ILE A 1 111 ? -19.593 -5.379 22.725 1.00 89.00 111 ILE A O 1
ATOM 915 N N . ARG A 1 112 ? -20.051 -5.500 20.521 1.00 91.12 112 ARG A N 1
ATOM 916 C CA . ARG A 1 112 ? -20.243 -6.953 20.484 1.00 91.12 112 ARG A CA 1
ATOM 917 C C . ARG A 1 112 ? -18.912 -7.641 20.194 1.00 91.12 112 ARG A C 1
ATOM 919 O O . ARG A 1 112 ? -18.295 -7.374 19.160 1.00 91.12 112 ARG A O 1
ATOM 926 N N . VAL A 1 113 ? -18.463 -8.493 21.109 1.00 94.06 113 VAL A N 1
ATOM 927 C CA . VAL A 1 113 ? -17.188 -9.215 21.004 1.00 94.06 113 VAL A CA 1
ATOM 928 C C . VAL A 1 113 ? -17.463 -10.706 20.825 1.00 94.06 113 VAL A C 1
ATOM 930 O O . VAL A 1 113 ? -18.089 -11.329 21.682 1.00 94.06 113 VAL A O 1
ATOM 933 N N . LEU A 1 114 ? -16.971 -11.293 19.734 1.00 93.12 114 LEU A N 1
ATOM 934 C CA . LEU A 1 114 ? -17.001 -12.741 19.529 1.00 93.12 114 LEU A CA 1
ATOM 935 C C . LEU A 1 114 ? -15.709 -13.358 20.061 1.00 93.12 114 LEU A C 1
ATOM 937 O O . LEU A 1 114 ? -14.634 -13.011 19.580 1.00 93.12 114 LEU A O 1
ATOM 941 N N . VAL A 1 115 ? -15.813 -14.298 20.995 1.00 93.00 115 VAL A N 1
ATOM 942 C CA . VAL A 1 115 ? -14.712 -15.183 21.397 1.00 93.00 115 VAL A CA 1
ATOM 943 C C . VAL A 1 115 ? -14.901 -16.526 20.694 1.00 93.00 115 VAL A C 1
ATOM 945 O O . VAL A 1 115 ? -15.966 -17.135 20.799 1.00 93.00 115 VAL A O 1
ATOM 948 N N . LEU A 1 116 ? -13.881 -16.970 19.961 1.00 84.25 116 LEU A N 1
ATOM 949 C CA . LEU A 1 116 ? -13.852 -18.235 19.223 1.00 84.25 116 LEU A CA 1
ATOM 950 C C . LEU A 1 116 ? -13.009 -19.269 19.990 1.00 84.25 116 LEU A C 1
ATOM 952 O O . LEU A 1 116 ? -11.800 -19.068 20.110 1.00 84.25 116 LEU A O 1
ATOM 956 N N . SER A 1 117 ? -13.610 -20.365 20.477 1.00 80.31 117 SER A N 1
ATOM 957 C CA . SER A 1 117 ? -12.842 -21.528 20.961 1.00 80.31 117 SER A CA 1
ATOM 958 C C . SER A 1 117 ? -12.469 -22.476 19.816 1.00 80.31 117 SER A C 1
ATOM 960 O O . SER A 1 117 ? -13.156 -22.549 18.797 1.00 80.31 117 SER A O 1
ATOM 962 N N . THR A 1 118 ? -11.369 -23.205 19.996 1.00 65.19 118 THR A N 1
ATOM 963 C CA . THR A 1 118 ? -10.926 -24.319 19.152 1.00 65.19 118 THR A CA 1
ATOM 964 C C . THR A 1 118 ? -10.550 -25.501 20.034 1.00 65.19 118 THR A C 1
ATOM 966 O O . THR A 1 118 ? -9.921 -25.320 21.079 1.00 65.19 118 THR A O 1
ATOM 969 N N . TYR A 1 119 ? -10.907 -26.706 19.594 1.00 56.53 119 TYR A N 1
ATOM 970 C CA . TYR A 1 119 ? -10.420 -27.942 20.183 1.00 56.53 119 TYR A CA 1
ATOM 971 C C . TYR A 1 119 ? -9.178 -28.388 19.412 1.00 56.53 119 TYR A C 1
ATOM 973 O O . TYR A 1 119 ? -9.265 -29.009 18.351 1.00 56.53 119 TYR A O 1
ATOM 981 N N . ASN A 1 120 ? -8.008 -28.078 19.955 1.00 50.88 120 ASN A N 1
ATOM 982 C CA . ASN A 1 120 ? -6.742 -28.579 19.447 1.00 50.88 120 ASN A CA 1
ATOM 983 C C . ASN A 1 120 ? -5.885 -29.032 20.642 1.00 50.88 120 ASN A C 1
ATOM 985 O O . ASN A 1 120 ? -5.677 -28.233 21.556 1.00 50.88 120 ASN A O 1
ATOM 989 N N . PRO A 1 121 ? -5.366 -30.277 20.668 1.00 45.94 121 PRO A N 1
ATOM 990 C CA . PRO A 1 121 ? -4.573 -30.783 21.794 1.00 45.94 121 PRO A CA 1
ATOM 991 C C . PRO A 1 121 ? -3.257 -30.015 22.030 1.00 45.94 121 PRO A C 1
ATOM 993 O O . PRO A 1 121 ? -2.610 -30.213 23.056 1.00 45.94 121 PRO A O 1
ATOM 996 N N . TYR A 1 122 ? -2.874 -29.118 21.117 1.00 46.16 122 TYR A N 1
ATOM 997 C CA . TYR A 1 122 ? -1.682 -28.278 21.196 1.00 46.16 122 TYR A CA 1
ATOM 998 C C . TYR A 1 122 ? -1.953 -26.780 21.426 1.00 46.16 122 TYR A C 1
ATOM 1000 O O . TYR A 1 122 ? -0.992 -26.021 21.548 1.00 46.16 122 TYR A O 1
ATOM 1008 N N . VAL A 1 123 ? -3.215 -26.328 21.492 1.00 47.66 123 VAL A N 1
ATOM 1009 C CA . VAL A 1 123 ? -3.569 -24.895 21.577 1.00 47.66 123 VAL A CA 1
ATOM 1010 C C . VAL A 1 123 ? -4.700 -24.678 22.588 1.00 47.66 123 VAL A C 1
ATOM 1012 O O . VAL A 1 123 ? -5.759 -25.280 22.454 1.00 47.66 123 VAL A O 1
ATOM 1015 N N . GLN A 1 124 ? -4.508 -23.824 23.604 1.00 53.78 124 GLN A N 1
ATOM 1016 C CA . GLN A 1 124 ? -5.397 -23.774 24.779 1.00 53.78 124 GLN A CA 1
ATOM 1017 C C . GLN A 1 124 ? -6.701 -22.970 24.605 1.00 53.78 124 GLN A C 1
ATOM 1019 O O . GLN A 1 124 ? -6.946 -22.008 25.331 1.00 53.78 124 GLN A O 1
ATOM 1024 N N . PHE A 1 125 ? -7.600 -23.442 23.744 1.00 46.34 125 PHE A N 1
ATOM 1025 C CA . PHE A 1 125 ? -9.037 -23.206 23.923 1.00 46.34 125 PHE A CA 1
ATOM 1026 C C . PHE A 1 125 ? -9.900 -24.392 24.418 1.00 46.34 125 PHE A C 1
ATOM 1028 O O . PHE A 1 125 ? -11.017 -24.096 24.846 1.00 46.34 125 PHE A O 1
ATOM 1035 N N . PRO A 1 126 ? -9.416 -25.655 24.550 1.00 47.81 126 PRO A N 1
ATOM 1036 C CA . PRO A 1 126 ? -10.115 -26.671 25.339 1.00 47.81 126 PRO A CA 1
ATOM 1037 C C . PRO A 1 126 ? -9.873 -26.550 26.855 1.00 47.81 126 PRO A C 1
ATOM 1039 O O . PRO A 1 126 ? -10.395 -27.360 27.620 1.00 47.81 126 PRO A O 1
ATOM 1042 N N . ASN A 1 127 ? -9.098 -25.556 27.327 1.00 60.78 127 ASN A N 1
ATOM 1043 C CA . ASN A 1 127 ? -9.016 -25.249 28.758 1.00 60.78 127 ASN A CA 1
ATOM 1044 C C . ASN A 1 127 ? -10.056 -24.187 29.155 1.00 60.78 127 ASN A C 1
ATOM 1046 O O . ASN A 1 127 ? -9.956 -23.010 28.803 1.00 60.78 127 ASN A O 1
ATOM 1050 N N . GLN A 1 128 ? -11.018 -24.615 29.971 1.00 69.06 128 GLN A N 1
ATOM 1051 C CA . GLN A 1 128 ? -12.094 -23.783 30.504 1.00 69.06 128 GLN A CA 1
ATOM 1052 C C . GLN A 1 128 ? -11.594 -22.652 31.417 1.00 69.06 128 GLN A C 1
ATOM 1054 O O . GLN A 1 128 ? -12.248 -21.615 31.496 1.00 69.06 128 GLN A O 1
ATOM 1059 N N . GLU A 1 129 ? -10.428 -22.799 32.051 1.00 72.75 129 GLU A N 1
ATOM 1060 C CA . GLU A 1 129 ? -9.820 -21.766 32.903 1.00 72.75 129 GLU A CA 1
ATOM 1061 C C . GLU A 1 129 ? -9.294 -20.574 32.087 1.00 72.75 129 GLU A C 1
ATOM 1063 O O . GLU A 1 129 ? -9.481 -19.424 32.479 1.00 72.75 129 GLU A O 1
ATOM 1068 N N . VAL A 1 130 ? -8.711 -20.823 30.907 1.00 77.12 130 VAL A N 1
ATOM 1069 C CA . VAL A 1 130 ? -8.236 -19.753 30.008 1.00 77.12 130 VAL A CA 1
ATOM 1070 C C . VAL A 1 130 ? -9.420 -18.946 29.480 1.00 77.12 130 VAL A C 1
ATOM 1072 O O . VAL A 1 130 ? -9.384 -17.717 29.485 1.00 77.12 130 VAL A O 1
ATOM 1075 N N . LEU A 1 131 ? -10.510 -19.623 29.104 1.00 83.69 131 LEU A N 1
ATOM 1076 C CA . LEU A 1 131 ? -11.788 -18.981 28.785 1.00 83.69 131 LEU A CA 1
ATOM 1077 C C . LEU A 1 131 ? -12.315 -18.154 29.974 1.00 83.69 131 LEU A C 1
ATOM 1079 O O . LEU A 1 131 ? -12.659 -16.986 29.799 1.00 83.69 131 LEU A O 1
ATOM 1083 N N . PHE A 1 132 ? -12.337 -18.727 31.184 1.00 86.62 132 PHE A N 1
ATOM 1084 C CA . PHE A 1 132 ? -12.790 -18.063 32.413 1.00 86.62 132 PHE A CA 1
ATOM 1085 C C . PHE A 1 132 ? -12.042 -16.745 32.669 1.00 86.62 132 PHE A C 1
ATOM 1087 O O . PHE A 1 132 ? -12.673 -15.706 32.890 1.00 86.62 132 PHE A O 1
ATOM 1094 N N . ASP A 1 133 ? -10.712 -16.757 32.570 1.00 85.69 133 ASP A N 1
ATOM 1095 C CA . ASP A 1 133 ? -9.892 -15.568 32.794 1.00 85.69 133 ASP A CA 1
ATOM 1096 C C . ASP A 1 133 ? -9.871 -14.597 31.605 1.00 85.69 133 ASP A C 1
ATOM 1098 O O . ASP A 1 133 ? -9.825 -13.390 31.837 1.00 85.69 133 ASP A O 1
ATOM 1102 N N . VAL A 1 134 ? -10.035 -15.046 30.352 1.00 90.62 134 VAL A N 1
ATOM 1103 C CA . VAL A 1 134 ? -10.340 -14.147 29.217 1.00 90.62 134 VAL A CA 1
ATOM 1104 C C . VAL A 1 134 ? -11.621 -13.357 29.501 1.00 90.62 134 VAL A C 1
ATOM 1106 O O . VAL A 1 134 ? -11.635 -12.132 29.360 1.00 90.62 134 VAL A O 1
ATOM 1109 N N . PHE A 1 135 ? -12.684 -14.013 29.978 1.00 93.06 135 PHE A N 1
ATOM 1110 C CA . PHE A 1 135 ? -13.932 -13.325 30.311 1.00 93.06 135 PHE A CA 1
ATOM 1111 C C . PHE A 1 135 ? -13.799 -12.395 31.527 1.00 93.06 135 PHE A C 1
ATOM 1113 O O . PHE A 1 135 ? -14.351 -11.288 31.507 1.00 93.06 135 PHE A O 1
ATOM 1120 N N . ARG A 1 136 ? -13.055 -12.790 32.569 1.00 90.19 136 ARG A N 1
ATOM 1121 C CA . ARG A 1 136 ? -12.804 -11.945 33.754 1.00 90.19 136 ARG A CA 1
ATOM 1122 C C . ARG A 1 136 ? -11.791 -10.828 33.514 1.00 90.19 136 ARG A C 1
ATOM 1124 O O . ARG A 1 136 ? -11.823 -9.830 34.234 1.00 90.19 136 ARG A O 1
ATOM 1131 N N . GLU A 1 137 ? -10.941 -10.941 32.501 1.00 92.25 137 GLU A N 1
ATOM 1132 C CA . GLU A 1 137 ? -10.113 -9.842 32.020 1.00 92.25 137 GLU A CA 1
ATOM 1133 C C . GLU A 1 137 ? -10.975 -8.847 31.242 1.00 92.25 137 GLU A C 1
ATOM 1135 O O . GLU A 1 137 ? -11.030 -7.692 31.655 1.00 92.25 137 GLU A O 1
ATOM 1140 N N . LEU A 1 138 ? -11.753 -9.285 30.239 1.00 91.94 138 LEU A N 1
ATOM 1141 C CA . LEU A 1 138 ? -12.715 -8.430 29.514 1.00 91.94 138 LEU A CA 1
ATOM 1142 C C . LEU A 1 138 ? -13.669 -7.678 30.462 1.00 91.94 138 LEU A C 1
ATOM 1144 O O . LEU A 1 138 ? -14.026 -6.527 30.214 1.00 91.94 138 LEU A O 1
ATOM 1148 N N . ASN A 1 139 ? -14.012 -8.279 31.606 1.00 92.12 139 ASN A N 1
ATOM 1149 C CA . ASN A 1 139 ? -14.816 -7.650 32.658 1.00 92.12 139 ASN A CA 1
ATOM 1150 C C . ASN A 1 139 ? -14.203 -6.356 33.217 1.00 92.12 139 ASN A C 1
ATOM 1152 O O . ASN A 1 139 ? -14.922 -5.519 33.753 1.00 92.12 139 ASN A O 1
ATOM 1156 N N . LYS A 1 140 ? -12.885 -6.163 33.120 1.00 89.94 140 LYS A N 1
ATOM 1157 C CA . LYS A 1 140 ? -12.192 -4.966 33.617 1.00 89.94 140 LYS A CA 1
ATOM 1158 C C . LYS A 1 140 ? -12.322 -3.772 32.657 1.00 89.94 140 LYS A C 1
ATOM 1160 O O . LYS A 1 140 ? -12.004 -2.655 33.062 1.00 89.94 140 LYS A O 1
ATOM 1165 N N . ILE A 1 141 ? -12.864 -3.945 31.440 1.00 87.25 141 ILE A N 1
ATOM 1166 C CA . ILE A 1 141 ? -13.176 -2.850 30.496 1.00 87.25 141 ILE A CA 1
ATOM 1167 C C . ILE A 1 141 ? -14.434 -2.076 30.950 1.00 87.25 141 ILE A C 1
ATOM 1169 O O . ILE A 1 141 ? -15.433 -1.980 30.245 1.00 87.25 141 ILE A O 1
ATOM 1173 N N . LYS A 1 142 ? -14.396 -1.454 32.135 1.00 84.50 142 LYS A N 1
ATOM 1174 C CA . LYS A 1 142 ? -15.532 -0.683 32.691 1.00 84.50 142 LYS A CA 1
ATOM 1175 C C . LYS A 1 142 ? -15.868 0.596 31.911 1.00 84.50 142 LYS A C 1
ATOM 1177 O O . LYS A 1 142 ? -16.899 1.218 32.145 1.00 84.50 142 LYS A O 1
ATOM 1182 N N . LYS A 1 143 ? -14.998 1.006 30.983 1.00 84.62 143 LYS A N 1
ATOM 1183 C CA . LYS A 1 143 ? -15.141 2.219 30.165 1.00 84.62 143 LYS A CA 1
ATOM 1184 C C . LYS A 1 143 ? -16.133 2.072 29.004 1.00 84.62 143 LYS A C 1
ATOM 1186 O O . LYS A 1 143 ? -16.651 3.078 28.521 1.00 84.62 143 LYS A O 1
ATOM 1191 N N . TYR A 1 144 ? -16.393 0.847 28.554 1.00 84.62 144 TYR A N 1
ATOM 1192 C CA . TYR A 1 144 ? -17.231 0.560 27.392 1.00 84.62 144 TYR A CA 1
ATOM 1193 C C . TYR A 1 144 ? -18.275 -0.495 27.754 1.00 84.62 144 TYR A C 1
ATOM 1195 O O . TYR A 1 144 ? -17.967 -1.469 28.431 1.00 84.62 144 TYR A O 1
ATOM 1203 N N . ARG A 1 145 ? -19.517 -0.334 27.282 1.00 88.38 145 ARG A N 1
ATOM 1204 C CA . ARG A 1 145 ? -20.529 -1.390 27.423 1.00 88.38 145 ARG A CA 1
ATOM 1205 C C . ARG A 1 145 ? -20.244 -2.466 26.384 1.00 88.38 145 ARG A C 1
ATOM 1207 O O . ARG A 1 145 ? -20.554 -2.275 25.211 1.00 88.38 145 ARG A O 1
ATOM 1214 N N . ILE A 1 146 ? -19.635 -3.565 26.809 1.00 90.81 146 ILE A N 1
ATOM 1215 C CA . ILE A 1 146 ? -19.437 -4.747 25.968 1.00 90.81 146 ILE A CA 1
ATOM 1216 C C . ILE A 1 146 ? -20.592 -5.740 26.151 1.00 90.81 146 ILE A C 1
ATOM 1218 O O . ILE A 1 146 ? -21.269 -5.738 27.178 1.00 90.81 146 ILE A O 1
ATOM 1222 N N . ALA A 1 147 ? -20.803 -6.589 25.154 1.00 92.12 147 ALA A N 1
ATOM 1223 C CA . ALA A 1 147 ? -21.533 -7.846 25.281 1.00 92.12 147 ALA A CA 1
ATOM 1224 C C . ALA A 1 147 ? -20.746 -8.913 24.516 1.00 92.12 147 ALA A C 1
ATOM 1226 O O . ALA A 1 147 ? -20.193 -8.622 23.452 1.00 92.12 147 ALA A O 1
ATOM 1227 N N . VAL A 1 148 ? -20.653 -10.123 25.061 1.00 94.00 148 VAL A N 1
ATOM 1228 C CA . VAL A 1 148 ? -19.743 -11.152 24.547 1.00 94.00 148 VAL A CA 1
ATOM 1229 C C . VAL A 1 148 ? -20.526 -12.382 24.115 1.00 94.00 148 VAL A C 1
ATOM 1231 O O . VAL A 1 148 ? -21.358 -12.900 24.857 1.00 94.00 148 VAL A O 1
ATOM 1234 N N . THR A 1 149 ? -20.236 -12.871 22.914 1.00 92.69 149 THR A N 1
ATOM 1235 C CA . THR A 1 149 ? -20.667 -14.199 22.469 1.00 92.69 149 THR A CA 1
ATOM 1236 C C . THR A 1 149 ? -19.466 -15.130 22.504 1.00 92.69 149 THR A C 1
ATOM 1238 O O . THR A 1 149 ? -18.464 -14.858 21.849 1.00 92.69 149 THR A O 1
ATOM 1241 N N . LEU A 1 150 ? -19.564 -16.239 23.230 1.00 91.25 150 LEU A N 1
ATOM 1242 C CA . LEU A 1 150 ? -18.687 -17.387 23.045 1.00 91.25 150 LEU A CA 1
ATOM 1243 C C . LEU A 1 150 ? -19.270 -18.261 21.934 1.00 91.25 150 LEU A C 1
ATOM 1245 O O . LEU A 1 150 ? -20.378 -18.778 22.079 1.00 91.25 150 LEU A O 1
ATOM 1249 N N . LYS A 1 151 ? -18.512 -18.482 20.861 1.00 86.19 151 LYS A N 1
ATOM 1250 C CA . LYS A 1 151 ? -18.714 -19.642 19.991 1.00 86.19 151 LYS A CA 1
ATOM 1251 C C . LYS A 1 151 ? -17.783 -20.748 20.469 1.00 86.19 151 LYS A C 1
ATOM 1253 O O . LYS A 1 151 ? -16.568 -20.562 20.481 1.00 86.19 151 LYS A O 1
ATOM 1258 N N . SER A 1 152 ? -18.357 -21.884 20.859 1.00 78.62 152 SER A N 1
ATOM 1259 C CA . SER A 1 152 ? -17.563 -23.086 21.130 1.00 78.62 152 SER A CA 1
ATOM 1260 C C . SER A 1 152 ? -17.237 -23.832 19.839 1.00 78.62 152 SER A C 1
ATOM 1262 O O . SER A 1 152 ? -18.044 -23.849 18.904 1.00 78.62 152 SER A O 1
ATOM 1264 N N . HIS A 1 153 ? -16.084 -24.491 19.817 1.00 71.50 153 HIS A N 1
ATOM 1265 C CA . HIS A 1 153 ? -15.764 -25.523 18.843 1.00 71.50 153 HIS A CA 1
ATOM 1266 C C . HIS A 1 153 ? -16.806 -26.661 18.912 1.00 71.50 153 HIS A C 1
ATOM 1268 O O . HIS A 1 153 ? -17.255 -26.989 20.013 1.00 71.50 153 HIS A O 1
ATOM 1274 N N . PRO A 1 154 ? -17.192 -27.301 17.787 1.00 61.47 154 PRO A N 1
ATOM 1275 C CA . PRO A 1 154 ? -18.236 -28.330 17.772 1.00 61.47 154 PRO A CA 1
ATOM 1276 C C . PRO A 1 154 ? -18.066 -29.447 18.816 1.00 61.47 154 PRO A C 1
ATOM 1278 O O . PRO A 1 154 ? -19.026 -29.807 19.490 1.00 61.47 154 PRO A O 1
ATOM 1281 N N . SER A 1 155 ? -16.847 -29.956 19.014 1.00 63.03 155 SER A N 1
ATOM 1282 C CA . SER A 1 155 ? -16.546 -31.015 19.998 1.00 63.03 155 SER A CA 1
ATOM 1283 C C . SER A 1 155 ? -16.696 -30.607 21.477 1.00 63.03 155 SER A C 1
ATOM 1285 O O . SER A 1 155 ? -16.401 -31.417 22.353 1.00 63.03 155 SER A O 1
ATOM 1287 N N . GLU A 1 156 ? -17.114 -29.375 21.782 1.00 67.81 156 GLU A N 1
ATOM 1288 C CA . GLU A 1 156 ? -17.086 -28.786 23.125 1.00 67.81 156 GLU A CA 1
ATOM 1289 C C . GLU A 1 156 ? -18.457 -28.240 23.557 1.00 67.81 156 GLU A C 1
ATOM 1291 O O . GLU A 1 156 ? -19.261 -27.783 22.743 1.00 67.81 156 GLU A O 1
ATOM 1296 N N . TYR A 1 157 ? -18.739 -28.244 24.866 1.00 75.31 157 TYR A N 1
ATOM 1297 C CA . TYR A 1 157 ? -20.018 -27.753 25.392 1.00 75.31 157 TYR A CA 1
ATOM 1298 C C . TYR A 1 157 ? -19.864 -26.907 26.664 1.00 75.31 157 TYR A C 1
ATOM 1300 O O . TYR A 1 157 ? -19.999 -27.384 27.791 1.00 75.31 157 TYR A O 1
ATOM 1308 N N . HIS A 1 158 ? -19.617 -25.612 26.470 1.00 79.75 158 HIS A N 1
ATOM 1309 C CA . HIS A 1 158 ? -19.260 -24.660 27.527 1.00 79.75 158 HIS A CA 1
ATOM 1310 C C . HIS A 1 158 ? -20.432 -24.046 28.321 1.00 79.75 158 HIS A C 1
ATOM 1312 O O . HIS A 1 158 ? -20.237 -23.042 29.001 1.00 79.75 158 HIS A O 1
ATOM 1318 N N . ALA A 1 159 ? -21.641 -24.623 28.292 1.00 81.19 159 ALA A N 1
ATOM 1319 C CA . ALA A 1 159 ? -22.813 -24.025 28.957 1.00 81.19 159 ALA A CA 1
ATOM 1320 C C . ALA A 1 159 ? -22.581 -23.796 30.465 1.00 81.19 159 ALA A C 1
ATOM 1322 O O . ALA A 1 159 ? -22.660 -22.666 30.942 1.00 81.19 159 ALA A O 1
ATOM 1323 N N . LYS A 1 160 ? -22.137 -24.839 31.184 1.00 81.81 160 LYS A N 1
ATOM 1324 C CA . LYS A 1 160 ? -21.808 -24.761 32.621 1.00 81.81 160 LYS A CA 1
ATOM 1325 C C . LYS A 1 160 ? -20.689 -23.761 32.939 1.00 81.81 160 LYS A C 1
ATOM 1327 O O . LYS A 1 160 ? -20.667 -23.210 34.036 1.00 81.81 160 LYS A O 1
ATOM 1332 N N . LEU A 1 161 ? -19.762 -23.542 32.001 1.00 83.44 161 LEU A N 1
ATOM 1333 C CA . LEU A 1 161 ? -18.705 -22.543 32.146 1.00 83.44 161 LEU A CA 1
ATOM 1334 C C . LEU A 1 161 ? -19.297 -21.134 32.058 1.00 83.44 161 LEU A C 1
ATOM 1336 O O . LEU A 1 161 ? -19.022 -20.318 32.930 1.00 83.44 161 LEU A O 1
ATOM 1340 N N . VAL A 1 162 ? -20.150 -20.859 31.068 1.00 86.25 162 VAL A N 1
ATOM 1341 C CA . VAL A 1 162 ? -20.828 -19.559 30.932 1.00 86.25 162 VAL A CA 1
ATOM 1342 C C . VAL A 1 162 ? -21.711 -19.264 32.151 1.00 86.25 162 VAL A C 1
ATOM 1344 O O . VAL A 1 162 ? -21.588 -18.183 32.725 1.00 86.25 162 VAL A O 1
ATOM 1347 N N . ASP A 1 163 ? -22.486 -20.241 32.638 1.00 86.25 163 ASP A N 1
ATOM 1348 C CA . ASP A 1 163 ? -23.307 -20.117 33.858 1.00 86.25 163 ASP A CA 1
ATOM 1349 C C . ASP A 1 163 ? -22.491 -19.805 35.129 1.00 86.25 163 ASP A C 1
ATOM 1351 O O . ASP A 1 163 ? -23.011 -19.229 36.093 1.00 86.25 163 ASP A O 1
ATOM 1355 N N . LEU A 1 164 ? -21.226 -20.234 35.175 1.00 86.44 164 LEU A N 1
ATOM 1356 C CA . LEU A 1 164 ? -20.308 -19.992 36.289 1.00 86.44 164 LEU A CA 1
ATOM 1357 C C . LEU A 1 164 ? -19.596 -18.641 36.140 1.00 86.44 164 LEU A C 1
ATOM 1359 O O . LEU A 1 164 ? -19.575 -17.853 37.085 1.00 86.44 164 LEU A O 1
ATOM 1363 N N . VAL A 1 165 ? -19.070 -18.349 34.946 1.00 88.56 165 VAL A N 1
ATOM 1364 C CA . VAL A 1 165 ? -18.417 -17.079 34.596 1.00 88.56 165 VAL A CA 1
ATOM 1365 C C . VAL A 1 165 ? -19.363 -15.910 34.831 1.00 88.56 165 VAL A C 1
ATOM 1367 O O . VAL A 1 165 ? -18.971 -14.958 35.506 1.00 88.56 165 VAL A O 1
ATOM 1370 N N . GLN A 1 166 ? -20.605 -15.992 34.335 1.00 91.12 166 GLN A N 1
ATOM 1371 C CA . GLN A 1 166 ? -21.589 -14.902 34.352 1.00 91.12 166 GLN A CA 1
ATOM 1372 C C . GLN A 1 166 ? -21.899 -14.387 35.769 1.00 91.12 166 GLN A C 1
ATOM 1374 O O . GLN A 1 166 ? -22.250 -13.222 35.929 1.00 91.12 166 GLN A O 1
ATOM 1379 N N . LYS A 1 167 ? -21.697 -15.210 36.807 1.00 89.69 167 LYS A N 1
ATOM 1380 C CA . LYS A 1 167 ? -21.854 -14.839 38.229 1.00 89.69 167 LYS A CA 1
ATOM 1381 C C . LYS A 1 167 ? -20.689 -14.003 38.785 1.00 89.69 167 LYS A C 1
ATOM 1383 O O . LYS A 1 167 ? -20.762 -13.535 39.916 1.00 89.69 167 LYS A O 1
ATOM 1388 N N . SER A 1 168 ? -19.612 -13.835 38.014 1.00 85.50 168 SER A N 1
ATOM 1389 C CA . SER A 1 168 ? -18.372 -13.135 38.394 1.00 85.50 168 SER A CA 1
ATOM 1390 C C . SER A 1 168 ? -18.017 -11.943 37.486 1.00 85.50 168 SER A C 1
ATOM 1392 O O . SER A 1 168 ? -16.974 -11.308 37.674 1.00 85.50 168 SER A O 1
ATOM 1394 N N . ILE A 1 169 ? -18.882 -11.631 36.515 1.00 90.75 169 ILE A N 1
ATOM 1395 C CA . ILE A 1 169 ? -18.746 -10.536 35.542 1.00 90.75 169 ILE A CA 1
ATOM 1396 C C . ILE A 1 169 ? -20.044 -9.713 35.468 1.00 90.75 169 ILE A C 1
ATOM 1398 O O . ILE A 1 169 ? -21.109 -10.231 35.788 1.00 90.75 169 ILE A O 1
ATOM 1402 N N . ASP A 1 170 ? -19.969 -8.443 35.056 1.00 87.56 170 ASP A N 1
ATOM 1403 C CA . ASP A 1 170 ? -21.131 -7.527 35.012 1.00 87.56 170 ASP A CA 1
ATOM 1404 C C . ASP A 1 170 ? -21.585 -7.125 33.596 1.00 87.56 170 ASP A C 1
ATOM 1406 O O . ASP A 1 170 ? -22.469 -6.279 33.438 1.00 87.56 170 ASP A O 1
ATOM 1410 N N . TYR A 1 171 ? -21.032 -7.766 32.564 1.00 90.38 171 TYR A N 1
ATOM 1411 C CA . TYR A 1 171 ? -21.508 -7.665 31.184 1.00 90.38 171 TYR A CA 1
ATOM 1412 C C . TYR A 1 171 ? -22.272 -8.935 30.753 1.00 90.38 171 TYR A C 1
ATOM 1414 O O . TYR A 1 171 ? -22.060 -10.000 31.342 1.00 90.38 171 TYR A O 1
ATOM 1422 N N . PRO A 1 172 ? -23.135 -8.863 29.718 1.00 91.44 172 PRO A N 1
ATOM 1423 C CA . PRO A 1 172 ? -23.835 -10.032 29.187 1.00 91.44 172 PRO A CA 1
ATOM 1424 C C . PRO A 1 172 ? -22.889 -10.959 28.409 1.00 91.44 172 PRO A C 1
ATOM 1426 O O . PRO A 1 172 ? -22.290 -10.542 27.412 1.00 91.44 172 PRO A O 1
ATOM 1429 N N . LEU A 1 173 ? -22.783 -12.215 28.842 1.00 91.88 173 LEU A N 1
ATOM 1430 C CA . LEU A 1 173 ? -22.071 -13.298 28.165 1.00 91.88 173 LEU A CA 1
ATOM 1431 C C . LEU A 1 173 ? -23.074 -14.376 27.736 1.00 91.88 173 LEU A C 1
ATOM 1433 O O . LEU A 1 173 ? -23.847 -14.865 28.554 1.00 91.88 173 LEU A O 1
ATOM 1437 N N . GLN A 1 174 ? -23.035 -14.777 26.466 1.00 88.69 174 GLN A N 1
ATOM 1438 C CA . GLN A 1 174 ? -23.865 -15.864 25.934 1.00 88.69 174 GLN A CA 1
ATOM 1439 C C . GLN A 1 174 ? -23.025 -16.920 25.213 1.00 88.69 174 GLN A C 1
ATOM 1441 O O . GLN A 1 174 ? -21.973 -16.614 24.648 1.00 88.69 174 GLN A O 1
ATOM 1446 N N . LEU A 1 175 ? -23.522 -18.156 25.182 1.00 87.19 175 LEU A N 1
ATOM 1447 C CA . LEU A 1 175 ? -22.989 -19.247 24.367 1.00 87.19 175 LEU A CA 1
ATOM 1448 C C . LEU A 1 175 ? -23.821 -19.377 23.088 1.00 87.19 175 LEU A C 1
ATOM 1450 O O . LEU A 1 175 ? -25.046 -19.422 23.159 1.00 87.19 175 LEU A O 1
ATOM 1454 N N . SER A 1 176 ? -23.173 -19.470 21.927 1.00 81.88 176 SER A N 1
ATOM 1455 C CA . SER A 1 176 ? -23.854 -19.684 20.648 1.00 81.88 176 SER A CA 1
ATOM 1456 C C . SER A 1 176 ? -23.213 -20.806 19.830 1.00 81.88 176 SER A C 1
ATOM 1458 O O . SER A 1 176 ? -21.993 -20.978 19.820 1.00 81.88 176 SER A O 1
ATOM 1460 N N . PHE A 1 177 ? -24.067 -21.552 19.126 1.00 75.19 177 PHE A N 1
ATOM 1461 C CA . PHE A 1 177 ? -23.705 -22.640 18.210 1.00 75.19 177 PHE A CA 1
ATOM 1462 C C . PHE A 1 177 ? -24.049 -22.316 16.745 1.00 75.19 177 PHE A C 1
ATOM 1464 O O . PHE A 1 177 ? -23.949 -23.183 15.879 1.00 75.19 177 PHE A O 1
ATOM 1471 N N . GLU A 1 178 ? -24.418 -21.063 16.461 1.00 71.62 178 GLU A N 1
ATOM 1472 C CA . GLU A 1 178 ? -24.571 -20.551 15.098 1.00 71.62 178 GLU A CA 1
ATOM 1473 C C . GLU A 1 178 ? -23.249 -20.627 14.302 1.00 71.62 178 GLU A C 1
ATOM 1475 O O . GLU A 1 178 ? -22.147 -20.798 14.851 1.00 71.62 178 GLU A O 1
ATOM 1480 N N . SER A 1 179 ? -23.352 -20.514 12.974 1.00 70.88 179 SER A N 1
ATOM 1481 C CA . SER A 1 179 ? -22.175 -20.555 12.099 1.00 70.88 179 SER A CA 1
ATOM 1482 C C . SER A 1 179 ? -21.208 -19.405 12.403 1.00 70.88 179 SER A C 1
ATOM 1484 O O . SER A 1 179 ? -21.630 -18.287 12.719 1.00 70.88 179 SER A O 1
ATOM 1486 N N . ALA A 1 180 ? -19.897 -19.665 12.295 1.00 67.56 180 ALA A N 1
ATOM 1487 C CA . ALA A 1 180 ? -18.893 -18.622 12.504 1.00 67.56 180 ALA A CA 1
ATOM 1488 C C . ALA A 1 180 ? -19.150 -17.405 11.621 1.00 67.56 180 ALA A C 1
ATOM 1490 O O . ALA A 1 180 ? -19.087 -16.296 12.125 1.00 67.56 180 ALA A O 1
ATOM 1491 N N . ASP A 1 181 ? -19.495 -17.591 10.348 1.00 62.75 181 ASP A N 1
ATOM 1492 C CA . ASP A 1 181 ? -19.635 -16.477 9.409 1.00 62.75 181 ASP A CA 1
ATOM 1493 C C . ASP A 1 181 ? -20.764 -15.505 9.836 1.00 62.75 181 ASP A C 1
ATOM 1495 O O . ASP A 1 181 ? -20.535 -14.295 9.887 1.00 62.75 181 ASP A O 1
ATOM 1499 N N . LYS A 1 182 ? -21.926 -16.020 10.289 1.00 68.81 182 LYS A N 1
ATOM 1500 C CA . LYS A 1 182 ? -23.009 -15.209 10.894 1.00 68.81 182 LYS A CA 1
ATOM 1501 C C . LYS A 1 182 ? -22.542 -14.475 12.152 1.00 68.81 182 LYS A C 1
ATOM 1503 O O . LYS A 1 182 ? -22.829 -13.294 12.330 1.00 68.81 182 LYS A O 1
ATOM 1508 N N . LEU A 1 183 ? -21.862 -15.178 13.060 1.00 78.19 183 LEU A N 1
ATOM 1509 C CA . LEU A 1 183 ? -21.433 -14.601 14.336 1.00 78.19 183 LEU A CA 1
ATOM 1510 C C . LEU A 1 183 ? -20.306 -13.579 14.145 1.00 78.19 183 LEU A C 1
ATOM 1512 O O . LEU A 1 183 ? -20.299 -12.552 14.821 1.00 78.19 183 LEU A O 1
ATOM 1516 N N . ILE A 1 184 ? -19.398 -13.813 13.199 1.00 75.88 184 ILE A N 1
ATOM 1517 C CA . ILE A 1 184 ? -18.348 -12.882 12.787 1.00 75.88 184 ILE A CA 1
ATOM 1518 C C . ILE A 1 184 ? -18.986 -11.640 12.175 1.00 75.88 184 ILE A C 1
ATOM 1520 O O . ILE A 1 184 ? -18.599 -10.535 12.544 1.00 75.88 184 ILE A O 1
ATOM 1524 N N . GLU A 1 185 ? -19.987 -11.779 11.300 1.00 72.56 185 GLU A N 1
ATOM 1525 C CA . GLU A 1 185 ? -20.740 -10.647 10.752 1.00 72.56 185 GLU A CA 1
ATOM 1526 C C . GLU A 1 185 ? -21.445 -9.839 11.856 1.00 72.56 185 GLU A C 1
ATOM 1528 O O . GLU A 1 185 ? -21.266 -8.618 11.924 1.00 72.56 185 GLU A O 1
ATOM 1533 N N . ALA A 1 186 ? -22.164 -10.520 12.752 1.00 75.69 186 ALA A N 1
ATOM 1534 C CA . ALA A 1 186 ? -22.974 -9.927 13.815 1.00 75.69 186 ALA A CA 1
ATOM 1535 C C . ALA A 1 186 ? -22.182 -9.367 15.015 1.00 75.69 186 ALA A C 1
ATOM 1537 O O . ALA A 1 186 ? -22.778 -8.699 15.860 1.00 75.69 186 ALA A O 1
ATOM 1538 N N . ASN A 1 187 ? -20.869 -9.600 15.106 1.00 85.25 187 ASN A N 1
ATOM 1539 C CA . ASN A 1 187 ? -19.999 -9.010 16.129 1.00 85.25 187 ASN A CA 1
ATOM 1540 C C . ASN A 1 187 ? -19.074 -7.929 15.544 1.00 85.25 187 ASN A C 1
ATOM 1542 O O . ASN A 1 187 ? -18.741 -7.921 14.356 1.00 85.25 187 ASN A O 1
ATOM 1546 N N . ASP A 1 188 ? -18.674 -6.980 16.387 1.00 87.44 188 ASP A N 1
ATOM 1547 C CA . ASP A 1 188 ? -17.892 -5.801 16.001 1.00 87.44 188 ASP A CA 1
ATOM 1548 C C . ASP A 1 188 ? -16.380 -6.039 16.124 1.00 87.44 188 ASP A C 1
ATOM 1550 O O . ASP A 1 188 ? -15.608 -5.488 15.340 1.00 87.44 188 ASP A O 1
ATOM 1554 N N . ILE A 1 189 ? -15.970 -6.876 17.085 1.00 93.56 189 ILE A N 1
ATOM 1555 C CA . ILE A 1 189 ? -14.582 -7.293 17.327 1.00 93.56 189 ILE A CA 1
ATOM 1556 C C . ILE A 1 189 ? -14.542 -8.814 17.502 1.00 93.56 189 ILE A C 1
ATOM 1558 O O . ILE A 1 189 ? -15.412 -9.389 18.156 1.00 93.56 189 ILE A O 1
ATOM 1562 N N . ILE A 1 190 ? -13.526 -9.461 16.935 1.00 92.94 190 ILE A N 1
ATOM 1563 C CA . ILE A 1 190 ? -13.310 -10.910 17.016 1.00 92.94 190 ILE A CA 1
ATOM 1564 C C . ILE A 1 190 ? -12.069 -11.193 17.870 1.00 92.94 190 ILE A C 1
ATOM 1566 O O . ILE A 1 190 ? -11.066 -10.489 17.773 1.00 92.94 190 ILE A O 1
ATOM 1570 N N . VAL A 1 191 ? -12.131 -12.225 18.705 1.00 93.19 191 VAL A N 1
ATOM 1571 C CA . VAL A 1 191 ? -11.060 -12.691 19.590 1.00 93.19 191 VAL A CA 1
ATOM 1572 C C . VAL A 1 191 ? -10.867 -14.182 19.336 1.00 93.19 191 VAL A C 1
ATOM 1574 O O . VAL A 1 191 ? -11.814 -14.960 19.439 1.00 93.19 191 VAL A O 1
ATOM 1577 N N . THR A 1 192 ? -9.657 -14.578 18.948 1.00 84.56 192 THR A N 1
ATOM 1578 C CA . THR A 1 192 ? -9.381 -15.914 18.396 1.00 84.56 192 THR A CA 1
ATOM 1579 C C . THR A 1 192 ? -7.955 -16.368 18.683 1.00 84.56 192 THR A C 1
ATOM 1581 O O . THR A 1 192 ? -7.070 -15.532 18.807 1.00 84.56 192 THR A O 1
ATOM 1584 N N . GLN A 1 193 ? -7.703 -17.677 18.690 1.00 77.06 193 GLN A N 1
ATOM 1585 C CA . GLN A 1 193 ? -6.361 -18.266 18.753 1.00 77.06 193 GLN A CA 1
ATOM 1586 C C . GLN A 1 193 ? -6.295 -19.483 17.824 1.00 77.06 193 GLN A C 1
ATOM 1588 O O . GLN A 1 193 ? -7.058 -20.420 18.019 1.00 77.06 193 GLN A O 1
ATOM 1593 N N . SER A 1 194 ? -5.423 -19.463 16.810 1.00 67.06 194 SER A N 1
ATOM 1594 C CA . SER A 1 194 ? -5.230 -20.563 15.838 1.00 67.06 194 SER A CA 1
ATOM 1595 C C . SER A 1 194 ? -6.532 -21.210 15.314 1.00 67.06 194 SER A C 1
ATOM 1597 O O . SER A 1 194 ? -6.628 -22.433 15.232 1.00 67.06 194 SER A O 1
ATOM 1599 N N . THR A 1 195 ? -7.556 -20.406 14.987 1.00 65.94 195 THR A N 1
ATOM 1600 C CA . THR A 1 195 ? -8.822 -20.907 14.416 1.00 65.94 195 THR A CA 1
ATOM 1601 C C . THR A 1 195 ? -8.982 -20.473 12.959 1.00 65.94 195 THR A C 1
ATOM 1603 O O . THR A 1 195 ? -8.637 -19.348 12.592 1.00 65.94 195 THR A O 1
ATOM 1606 N N . SER A 1 196 ? -9.549 -21.342 12.123 1.00 63.56 196 SER A N 1
ATOM 1607 C CA . SER A 1 196 ? -9.966 -21.046 10.751 1.00 63.56 196 SER A CA 1
ATOM 1608 C C . SER A 1 196 ? -11.123 -20.044 10.715 1.00 63.56 196 SER A C 1
ATOM 1610 O O . SER A 1 196 ? -11.163 -19.206 9.820 1.00 63.56 196 SER A O 1
ATOM 1612 N N . ALA A 1 197 ? -12.014 -20.045 11.712 1.00 66.44 197 ALA A N 1
ATOM 1613 C CA . ALA A 1 197 ? -13.005 -18.985 11.906 1.00 66.44 197 ALA A CA 1
ATOM 1614 C C . ALA A 1 197 ? -12.328 -17.619 12.164 1.00 66.44 197 ALA A C 1
ATOM 1616 O O . ALA A 1 197 ? -12.731 -16.592 11.621 1.00 66.44 197 ALA A O 1
ATOM 1617 N N . GLY A 1 198 ? -11.231 -17.611 12.917 1.00 70.19 198 GLY A N 1
ATOM 1618 C CA . GLY A 1 198 ? -10.375 -16.453 13.152 1.00 70.19 198 GLY A CA 1
ATOM 1619 C C . GLY A 1 198 ? -9.624 -16.007 11.902 1.00 70.19 198 GLY A C 1
ATOM 1620 O O . GLY A 1 198 ? -9.570 -14.814 11.613 1.00 70.19 198 GLY A O 1
ATOM 1621 N N . PHE A 1 199 ? -9.115 -16.953 11.111 1.00 62.88 199 PHE A N 1
ATOM 1622 C CA . PHE A 1 199 ? -8.549 -16.663 9.795 1.00 62.88 199 PHE A CA 1
ATOM 1623 C C . PHE A 1 199 ? -9.598 -16.048 8.861 1.00 62.88 199 PHE A C 1
ATOM 1625 O O . PHE A 1 199 ? -9.330 -15.030 8.231 1.00 62.88 199 PHE A O 1
ATOM 1632 N N . ARG A 1 200 ? -10.829 -16.579 8.831 1.00 56.59 200 ARG A N 1
ATOM 1633 C CA . ARG A 1 200 ? -11.950 -15.982 8.084 1.00 56.59 200 ARG A CA 1
ATOM 1634 C C . ARG A 1 200 ? -12.272 -14.571 8.567 1.00 56.59 200 ARG A C 1
ATOM 1636 O O . ARG A 1 200 ? -12.468 -13.699 7.731 1.00 56.59 200 ARG A O 1
ATOM 1643 N N . ALA A 1 201 ? -12.273 -14.311 9.874 1.00 65.50 201 ALA A N 1
ATOM 1644 C CA . ALA A 1 201 ? -12.440 -12.957 10.406 1.00 65.50 201 ALA A CA 1
ATOM 1645 C C . ALA A 1 201 ? -11.346 -11.995 9.903 1.00 65.50 201 ALA A C 1
ATOM 1647 O O . ALA A 1 201 ? -11.658 -10.895 9.441 1.00 65.50 201 ALA A O 1
ATOM 1648 N N . VAL A 1 202 ? -10.084 -12.433 9.913 1.00 64.12 202 VAL A N 1
ATOM 1649 C CA . VAL A 1 202 ? -8.946 -11.684 9.357 1.00 64.12 202 VAL A CA 1
ATOM 1650 C C . VAL A 1 202 ? -9.113 -11.442 7.847 1.00 64.12 202 VAL A C 1
ATOM 1652 O O . VAL A 1 202 ? -8.981 -10.304 7.397 1.00 64.12 202 VAL A O 1
ATOM 1655 N N . LEU A 1 203 ? -9.481 -12.462 7.063 1.00 52.53 203 LEU A N 1
ATOM 1656 C CA . LEU A 1 203 ? -9.746 -12.345 5.619 1.00 52.53 203 LEU A CA 1
ATOM 1657 C C . LEU A 1 203 ? -10.906 -11.382 5.314 1.00 52.53 203 LEU A C 1
ATOM 1659 O O . LEU A 1 203 ? -10.805 -10.551 4.412 1.00 52.53 203 LEU A O 1
ATOM 1663 N N . LEU A 1 204 ? -11.977 -11.428 6.112 1.00 55.56 204 LEU A N 1
ATOM 1664 C CA . LEU A 1 204 ? -13.106 -10.491 6.068 1.00 55.56 204 LEU A CA 1
ATOM 1665 C C . LEU A 1 204 ? -12.752 -9.095 6.624 1.00 55.56 204 LEU A C 1
ATOM 1667 O O . LEU A 1 204 ? -13.628 -8.241 6.758 1.00 55.56 204 LEU A O 1
ATOM 1671 N N . SER A 1 205 ? -11.474 -8.835 6.935 1.00 61.97 205 SER A N 1
ATOM 1672 C CA . SER A 1 205 ? -10.954 -7.558 7.444 1.00 61.97 205 SER A CA 1
ATOM 1673 C C . SER A 1 205 ? -11.652 -7.059 8.717 1.00 61.97 205 SER A C 1
ATOM 1675 O O . SER A 1 205 ? -11.701 -5.846 8.971 1.00 61.97 205 SER A O 1
ATOM 1677 N N . LYS A 1 206 ? -12.192 -7.989 9.519 1.00 74.75 206 LYS A N 1
ATOM 1678 C CA . LYS A 1 206 ? -12.828 -7.701 10.806 1.00 74.75 206 LYS A CA 1
ATOM 1679 C C . LYS A 1 206 ? -11.770 -7.305 11.845 1.00 74.75 206 LYS A C 1
ATOM 1681 O O . LYS A 1 206 ? -10.678 -7.880 11.845 1.00 74.75 206 LYS A O 1
ATOM 1686 N N . PRO A 1 207 ? -12.076 -6.370 12.763 1.00 86.44 207 PRO A N 1
ATOM 1687 C CA . PRO A 1 207 ? -11.177 -6.007 13.858 1.00 86.44 207 PRO A CA 1
ATOM 1688 C C . PRO A 1 207 ? -10.903 -7.237 14.736 1.00 86.44 207 PRO A C 1
ATOM 1690 O O . PRO A 1 207 ? -11.783 -7.680 15.472 1.00 86.44 207 PRO A O 1
ATOM 1693 N N . THR A 1 208 ? -9.709 -7.821 14.618 1.00 88.38 208 THR A N 1
ATOM 1694 C CA . THR A 1 208 ? -9.413 -9.150 15.180 1.00 88.38 208 THR A CA 1
ATOM 1695 C C . THR A 1 208 ? -8.225 -9.112 16.137 1.00 88.38 208 THR A C 1
ATOM 1697 O O . THR A 1 208 ? -7.125 -8.710 15.753 1.00 88.38 208 THR A O 1
ATOM 1700 N N . VAL A 1 209 ? -8.438 -9.572 17.371 1.00 92.19 209 VAL A N 1
ATOM 1701 C CA . VAL A 1 209 ? -7.381 -9.933 18.321 1.00 92.19 209 VAL A CA 1
ATOM 1702 C C . VAL A 1 209 ? -6.997 -11.391 18.100 1.00 92.19 209 VAL A C 1
ATOM 1704 O O . VAL A 1 209 ? -7.838 -12.281 18.228 1.00 92.19 209 VAL A O 1
ATOM 1707 N N . TYR A 1 210 ? -5.718 -11.626 17.827 1.00 87.38 210 TYR A N 1
ATOM 1708 C CA . TYR A 1 210 ? -5.112 -12.947 17.894 1.00 87.38 210 TYR A CA 1
ATOM 1709 C C . TYR A 1 210 ? -4.539 -13.137 19.303 1.00 87.38 210 TYR A C 1
ATOM 1711 O O . TYR A 1 210 ? -3.532 -12.529 19.668 1.00 87.38 210 TYR A O 1
ATOM 1719 N N . LEU A 1 211 ? -5.219 -13.932 20.123 1.00 83.19 211 LEU A N 1
ATOM 1720 C CA . LEU A 1 211 ? -4.714 -14.371 21.415 1.00 83.19 211 LEU A CA 1
ATOM 1721 C C . LEU A 1 211 ? -3.594 -15.385 21.190 1.00 83.19 211 LEU A C 1
ATOM 1723 O O . LEU A 1 211 ? -3.786 -16.392 20.517 1.00 83.19 211 LEU A O 1
ATOM 1727 N N . ASN A 1 212 ? -2.450 -15.145 21.812 1.00 75.62 212 ASN A N 1
ATOM 1728 C CA . ASN A 1 212 ? -1.380 -16.117 21.950 1.00 75.62 212 ASN A CA 1
ATOM 1729 C C . ASN A 1 212 ? -0.818 -16.002 23.369 1.00 75.62 212 ASN A C 1
ATOM 1731 O O . ASN A 1 212 ? 0.255 -15.456 23.602 1.00 75.62 212 ASN A O 1
ATOM 1735 N N . LEU A 1 213 ? -1.607 -16.468 24.338 1.00 73.56 213 LEU A N 1
ATOM 1736 C CA . LEU A 1 213 ? -1.326 -16.369 25.775 1.00 73.56 213 LEU A CA 1
ATOM 1737 C C . LEU A 1 213 ? -0.297 -17.423 26.238 1.00 73.56 213 LEU A C 1
ATOM 1739 O O . LEU A 1 213 ? -0.426 -18.004 27.317 1.00 73.56 213 LEU A O 1
ATOM 1743 N N . HIS A 1 214 ? 0.684 -17.729 25.388 1.00 63.94 214 HIS A N 1
ATOM 1744 C CA . HIS A 1 214 ? 1.723 -18.739 25.578 1.00 63.94 214 HIS A CA 1
ATOM 1745 C C . HIS A 1 214 ? 3.077 -18.125 25.199 1.00 63.94 214 HIS A C 1
ATOM 1747 O O . HIS A 1 214 ? 3.156 -17.337 24.261 1.00 63.94 214 HIS A O 1
ATOM 1753 N N . ASP A 1 215 ? 4.166 -18.523 25.861 1.00 51.75 215 ASP A N 1
ATOM 1754 C CA . ASP A 1 215 ? 5.509 -17.944 25.648 1.00 51.75 215 ASP A CA 1
ATOM 1755 C C . ASP A 1 215 ? 6.193 -18.363 24.321 1.00 51.75 215 ASP A C 1
ATOM 1757 O O . ASP A 1 215 ? 7.415 -18.254 24.161 1.00 51.75 215 ASP A O 1
ATOM 1761 N N . TYR A 1 216 ? 5.418 -18.866 23.357 1.00 54.06 216 TYR A N 1
ATOM 1762 C CA . TYR A 1 216 ? 5.872 -19.278 22.032 1.00 54.06 216 TYR A CA 1
ATOM 1763 C C . TYR A 1 216 ? 5.445 -18.251 20.981 1.00 54.06 216 TYR A C 1
ATOM 1765 O O . TYR A 1 216 ? 4.424 -17.578 21.120 1.00 54.06 216 TYR A O 1
ATOM 1773 N N . LYS A 1 217 ? 6.233 -18.117 19.908 1.00 50.62 217 LYS A N 1
ATOM 1774 C CA . LYS A 1 217 ? 5.893 -17.199 18.812 1.00 50.62 217 LYS A CA 1
ATOM 1775 C C . LYS A 1 217 ? 4.542 -17.582 18.203 1.00 50.62 217 LYS A C 1
ATOM 1777 O O . LYS A 1 217 ? 4.165 -18.754 18.244 1.00 50.62 217 LYS A O 1
ATOM 1782 N N . ASP A 1 218 ? 3.866 -16.601 17.608 1.00 53.28 218 ASP A N 1
ATOM 1783 C CA . ASP A 1 218 ? 2.600 -16.821 16.919 1.00 53.28 218 ASP A CA 1
ATOM 1784 C C . ASP A 1 218 ? 2.673 -18.019 15.989 1.00 53.28 218 ASP A C 1
ATOM 1786 O O . ASP A 1 218 ? 3.621 -18.184 15.214 1.00 53.28 218 ASP A O 1
ATOM 1790 N N . TYR A 1 219 ? 1.654 -18.863 16.131 1.00 54.34 219 TYR A N 1
ATOM 1791 C CA . TYR A 1 219 ? 1.443 -19.970 15.234 1.00 54.34 219 TYR A CA 1
ATOM 1792 C C . TYR A 1 219 ? 1.021 -19.388 13.871 1.00 54.34 219 TYR A C 1
ATOM 1794 O O . TYR A 1 219 ? 1.889 -19.232 13.018 1.00 54.34 219 TYR A O 1
ATOM 1802 N N . GLU A 1 220 ? -0.204 -18.910 13.659 1.00 52.72 220 GLU A N 1
ATOM 1803 C CA . GLU A 1 220 ? -0.513 -18.255 12.374 1.00 52.72 220 GLU A CA 1
ATOM 1804 C C . GLU A 1 220 ? 0.111 -16.849 12.218 1.00 52.72 220 GLU A C 1
ATOM 1806 O O . GLU A 1 220 ? 0.093 -16.054 13.162 1.00 52.72 220 GLU A O 1
ATOM 1811 N N . PRO A 1 221 ? 0.608 -16.476 11.017 1.00 53.75 221 PRO A N 1
ATOM 1812 C CA . PRO A 1 221 ? 1.393 -15.252 10.804 1.00 53.75 221 PRO A CA 1
ATOM 1813 C C . PRO A 1 221 ? 0.583 -13.947 10.905 1.00 53.75 221 PRO A C 1
ATOM 1815 O O . PRO A 1 221 ? 1.151 -12.857 10.814 1.00 53.75 221 PRO A O 1
ATOM 1818 N N . TYR A 1 222 ? -0.737 -14.019 11.108 1.00 58.94 222 TYR A N 1
ATOM 1819 C CA . TYR A 1 222 ? -1.658 -12.886 10.966 1.00 58.94 222 TYR A CA 1
ATOM 1820 C C . TYR A 1 222 ? -1.341 -11.722 11.919 1.00 58.94 222 TYR A C 1
ATOM 1822 O O . TYR A 1 222 ? -1.573 -10.565 11.573 1.00 58.94 222 TYR A O 1
ATOM 1830 N N . ALA A 1 223 ? -0.808 -11.998 13.113 1.00 65.81 223 ALA A N 1
ATOM 1831 C CA . ALA A 1 223 ? -0.414 -10.969 14.079 1.00 65.81 223 ALA A CA 1
ATOM 1832 C C . ALA A 1 223 ? 0.954 -10.337 13.759 1.00 65.81 223 ALA A C 1
ATOM 1834 O O . ALA A 1 223 ? 1.144 -9.132 13.961 1.00 65.81 223 ALA A O 1
ATOM 1835 N N . GLU A 1 224 ? 1.887 -11.115 13.203 1.00 59.78 224 GLU A N 1
ATOM 1836 C CA . GLU A 1 224 ? 3.203 -10.650 12.754 1.00 59.78 224 GLU A CA 1
ATOM 1837 C C . GLU A 1 224 ? 3.051 -9.741 11.528 1.00 59.78 224 GLU A C 1
ATOM 1839 O O . GLU A 1 224 ? 3.392 -8.556 11.599 1.00 59.78 224 GLU A O 1
ATOM 1844 N N . GLU A 1 225 ? 2.392 -10.246 10.478 1.00 51.44 225 GLU A N 1
ATOM 1845 C CA . GLU A 1 225 ? 1.958 -9.477 9.301 1.00 51.44 225 GLU A CA 1
ATOM 1846 C C . GLU A 1 225 ? 0.977 -8.350 9.676 1.00 51.44 225 GLU A C 1
ATOM 1848 O O . GLU A 1 225 ? 0.881 -7.339 8.987 1.00 51.44 225 GLU A O 1
ATOM 1853 N N . GLY A 1 226 ? 0.297 -8.475 10.821 1.00 60.16 226 GLY A N 1
ATOM 1854 C CA . GLY A 1 226 ? -0.551 -7.436 11.405 1.00 60.16 226 GLY A CA 1
ATOM 1855 C C . GLY A 1 226 ? -1.901 -7.239 10.725 1.00 60.16 226 GLY A C 1
ATOM 1856 O O . GLY A 1 226 ? -2.485 -6.156 10.814 1.00 60.16 226 GLY A O 1
ATOM 1857 N N . ALA A 1 227 ? -2.395 -8.302 10.095 1.00 57.31 227 ALA A N 1
ATOM 1858 C CA . ALA A 1 227 ? -3.799 -8.503 9.765 1.00 57.31 227 ALA A CA 1
ATOM 1859 C C . ALA A 1 227 ? -4.655 -8.827 11.023 1.00 57.31 227 ALA A C 1
ATOM 1861 O O . ALA A 1 227 ? -5.882 -8.848 10.966 1.00 57.31 227 ALA A O 1
ATOM 1862 N N . ALA A 1 228 ? -4.009 -9.027 12.180 1.00 78.31 228 ALA A N 1
ATOM 1863 C CA . ALA A 1 228 ? -4.595 -9.064 13.521 1.00 78.31 228 ALA A CA 1
ATOM 1864 C C . ALA A 1 228 ? -3.723 -8.288 14.537 1.00 78.31 228 ALA A C 1
ATOM 1866 O O . ALA A 1 228 ? -2.539 -8.039 14.291 1.00 78.31 228 ALA A O 1
ATOM 1867 N N . LEU A 1 229 ? -4.280 -7.935 15.704 1.00 82.62 229 LEU A N 1
ATOM 1868 C CA . LEU A 1 229 ? -3.493 -7.521 16.873 1.00 82.62 229 LEU A CA 1
ATOM 1869 C C . LEU A 1 229 ? -3.147 -8.756 17.709 1.00 82.62 229 LEU A C 1
ATOM 1871 O O . LEU A 1 229 ? -4.043 -9.371 18.283 1.00 82.62 229 LEU A O 1
ATOM 1875 N N . GLY A 1 230 ? -1.861 -9.088 17.805 1.00 83.31 230 GLY A N 1
ATOM 1876 C CA . GLY A 1 230 ? -1.372 -10.099 18.743 1.00 83.31 230 GLY A CA 1
ATOM 1877 C C . GLY A 1 230 ? -1.516 -9.642 20.197 1.00 83.31 230 GLY A C 1
ATOM 1878 O O . GLY A 1 230 ? -1.208 -8.493 20.523 1.00 83.31 230 GLY A O 1
ATOM 1879 N N . VAL A 1 231 ? -1.992 -10.535 21.062 1.00 87.75 231 VAL A N 1
ATOM 1880 C CA . VAL A 1 231 ? -2.122 -10.339 22.512 1.00 87.75 231 VAL A CA 1
ATOM 1881 C C . VAL A 1 231 ? -1.450 -11.506 23.224 1.00 87.75 231 VAL A C 1
ATOM 1883 O O . VAL A 1 231 ? -1.907 -12.645 23.129 1.00 87.75 231 VAL A O 1
ATOM 1886 N N . TYR A 1 232 ? -0.375 -11.195 23.948 1.00 83.69 232 TYR A N 1
ATOM 1887 C CA . TYR A 1 232 ? 0.572 -12.171 24.501 1.00 83.69 232 TYR A CA 1
ATOM 1888 C C . TYR A 1 232 ? 0.514 -12.270 26.033 1.00 83.69 232 TYR A C 1
ATOM 1890 O O . TYR A 1 232 ? 1.126 -13.141 26.640 1.00 83.69 232 TYR A O 1
ATOM 1898 N N . SER A 1 233 ? -0.258 -11.394 26.679 1.00 82.62 233 SER A N 1
ATOM 1899 C CA . SER A 1 233 ? -0.660 -11.523 28.081 1.00 82.62 233 SER A CA 1
ATOM 1900 C C . SER A 1 233 ? -2.101 -11.048 28.250 1.00 82.62 233 SER A C 1
ATOM 1902 O O . SER A 1 233 ? -2.549 -10.155 27.530 1.00 82.62 233 SER A O 1
ATOM 1904 N N . LEU A 1 234 ? -2.837 -11.586 29.229 1.00 83.94 234 LEU A N 1
ATOM 1905 C CA . LEU A 1 234 ? -4.223 -11.162 29.490 1.00 83.94 234 LEU A CA 1
ATOM 1906 C C . LEU A 1 234 ? -4.316 -9.646 29.736 1.00 83.94 234 LEU A C 1
ATOM 1908 O O . LEU A 1 234 ? -5.161 -8.973 29.156 1.00 83.94 234 LEU A O 1
ATOM 1912 N N . SER A 1 235 ? -3.356 -9.068 30.460 1.00 82.94 235 SER A N 1
ATOM 1913 C CA . SER A 1 235 ? -3.246 -7.617 30.673 1.00 82.94 235 SER A CA 1
ATOM 1914 C C . SER A 1 235 ? -3.124 -6.766 29.392 1.00 82.94 235 SER A C 1
ATOM 1916 O O . SER A 1 235 ? -3.362 -5.561 29.452 1.00 82.94 235 SER A O 1
ATOM 1918 N N . GLN A 1 236 ? -2.782 -7.355 28.238 1.00 87.31 236 GLN A N 1
ATOM 1919 C CA . GLN A 1 236 ? -2.791 -6.692 26.926 1.00 87.31 236 GLN A CA 1
ATOM 1920 C C . GLN A 1 236 ? -4.136 -6.820 26.191 1.00 87.31 236 GLN A C 1
ATOM 1922 O O . GLN A 1 236 ? -4.412 -5.998 25.317 1.00 87.31 236 GLN A O 1
ATOM 1927 N N . LEU A 1 237 ? -4.988 -7.795 26.537 1.00 91.50 237 LEU A N 1
ATOM 1928 C CA . LEU A 1 237 ? -6.284 -8.009 25.883 1.00 91.50 237 LEU A CA 1
ATOM 1929 C C . LEU A 1 237 ? -7.142 -6.746 25.957 1.00 91.50 237 LEU A C 1
ATOM 1931 O O . LEU A 1 237 ? -7.599 -6.244 24.934 1.00 91.50 237 LEU A O 1
ATOM 1935 N N . ASN A 1 238 ? -7.286 -6.184 27.154 1.00 90.19 238 ASN A N 1
ATOM 1936 C CA . ASN A 1 238 ? -8.091 -4.990 27.383 1.00 90.19 238 ASN A CA 1
ATOM 1937 C C . ASN A 1 238 ? -7.582 -3.757 26.606 1.00 90.19 238 ASN A C 1
ATOM 1939 O O . ASN A 1 238 ? -8.377 -3.170 25.869 1.00 90.19 238 ASN A O 1
ATOM 1943 N N . PRO A 1 239 ? -6.285 -3.383 26.666 1.00 86.06 239 PRO A N 1
ATOM 1944 C CA . PRO A 1 239 ? -5.701 -2.375 25.781 1.00 86.06 239 PRO A CA 1
ATOM 1945 C C . PRO A 1 239 ? -5.931 -2.616 24.282 1.00 86.06 239 PRO A C 1
ATOM 1947 O O . PRO A 1 239 ? -6.220 -1.658 23.568 1.00 86.06 239 PRO A O 1
ATOM 1950 N N . SER A 1 240 ? -5.836 -3.860 23.801 1.00 86.88 240 SER A N 1
ATOM 1951 C CA . SER A 1 240 ? -6.000 -4.202 22.378 1.00 86.88 240 SER A CA 1
ATOM 1952 C C . SER A 1 240 ? -7.459 -4.164 21.913 1.00 86.88 240 SER A C 1
ATOM 1954 O O . SER A 1 240 ? -7.739 -3.635 20.838 1.00 86.88 240 SER A O 1
ATOM 1956 N N . ILE A 1 241 ? -8.404 -4.626 22.738 1.00 91.88 241 ILE A N 1
ATOM 1957 C CA . ILE A 1 241 ? -9.843 -4.425 22.509 1.00 91.88 241 ILE A CA 1
ATOM 1958 C C . ILE A 1 241 ? -10.152 -2.925 22.508 1.00 91.88 241 ILE A C 1
ATOM 1960 O O . ILE A 1 241 ? -10.740 -2.424 21.554 1.00 91.88 241 ILE A O 1
ATOM 1964 N N . GLU A 1 242 ? -9.679 -2.167 23.503 1.00 87.69 242 GLU A N 1
ATOM 1965 C CA . GLU A 1 242 ? -9.824 -0.708 23.518 1.00 87.69 242 GLU A CA 1
ATOM 1966 C C . GLU A 1 242 ? -9.182 -0.022 22.296 1.00 87.69 242 GLU A C 1
ATOM 1968 O O . GLU A 1 242 ? -9.694 1.003 21.844 1.00 87.69 242 GLU A O 1
ATOM 1973 N N . ALA A 1 243 ? -8.079 -0.545 21.751 1.00 79.25 243 ALA A N 1
ATOM 1974 C CA . ALA A 1 243 ? -7.454 -0.024 20.537 1.00 79.25 243 ALA A CA 1
ATOM 1975 C C . ALA A 1 243 ? -8.324 -0.278 19.297 1.00 79.25 243 ALA A C 1
ATOM 1977 O O . ALA A 1 243 ? -8.523 0.643 18.509 1.00 79.25 243 ALA A O 1
ATOM 1978 N N . LEU A 1 244 ? -8.911 -1.472 19.162 1.00 83.38 244 LEU A N 1
ATOM 1979 C CA . LEU A 1 244 ? -9.831 -1.817 18.071 1.00 83.38 244 LEU A CA 1
ATOM 1980 C C . LEU A 1 244 ? -11.154 -1.047 18.154 1.00 83.38 244 LEU A C 1
ATOM 1982 O O . LEU A 1 244 ? -11.664 -0.602 17.131 1.00 83.38 244 LEU A O 1
ATOM 1986 N N . ILE A 1 245 ? -11.666 -0.798 19.362 1.00 82.62 245 ILE A N 1
ATOM 1987 C CA . ILE A 1 245 ? -12.823 0.085 19.593 1.00 82.62 245 ILE A CA 1
ATOM 1988 C C . ILE A 1 245 ? -12.535 1.505 19.085 1.00 82.62 245 ILE A C 1
ATOM 1990 O O . ILE A 1 245 ? -13.388 2.136 18.462 1.00 82.62 245 ILE A O 1
ATOM 1994 N N . LYS A 1 246 ? -11.332 2.025 19.358 1.00 77.88 246 LYS A N 1
ATOM 1995 C CA . LYS A 1 246 ? -10.925 3.384 18.968 1.00 77.88 246 LYS A CA 1
ATOM 1996 C C . LYS A 1 246 ? -10.517 3.477 17.499 1.00 77.88 246 LYS A C 1
ATOM 1998 O O . LYS A 1 246 ? -10.696 4.535 16.908 1.00 77.88 246 LYS A O 1
ATOM 2003 N N . GLN A 1 247 ? -9.969 2.417 16.913 1.00 70.62 247 GLN A N 1
ATOM 2004 C CA . GLN A 1 247 ? -9.513 2.364 15.525 1.00 70.62 247 GLN A CA 1
ATOM 2005 C C . GLN A 1 247 ? -9.694 0.936 14.963 1.00 70.62 247 GLN A C 1
ATOM 2007 O O . GLN A 1 247 ? -8.739 0.158 14.960 1.00 70.62 247 GLN A O 1
ATOM 2012 N N . PRO A 1 248 ? -10.885 0.589 14.434 1.00 71.31 248 PRO A N 1
ATOM 2013 C CA . PRO A 1 248 ? -11.184 -0.757 13.918 1.00 71.31 248 PRO A CA 1
ATOM 2014 C C . PRO A 1 248 ? -10.197 -1.253 12.849 1.00 71.31 248 PRO A C 1
ATOM 2016 O O . PRO A 1 248 ? -9.878 -2.436 12.770 1.00 71.31 248 PRO A O 1
ATOM 2019 N N . ASP A 1 249 ? -9.663 -0.319 12.063 1.00 64.00 249 ASP A N 1
ATOM 2020 C CA . ASP A 1 249 ? -8.762 -0.566 10.938 1.00 64.00 249 ASP A CA 1
ATOM 2021 C C . ASP A 1 249 ? -7.287 -0.785 11.349 1.00 64.00 249 ASP A C 1
ATOM 2023 O O . ASP A 1 249 ? -6.416 -0.856 10.483 1.00 64.00 249 ASP A O 1
ATOM 2027 N N . ILE A 1 250 ? -6.968 -0.865 12.649 1.00 60.91 250 ILE A N 1
ATOM 2028 C CA . ILE A 1 250 ? -5.585 -1.046 13.133 1.00 60.91 250 ILE A CA 1
ATOM 2029 C C . ILE A 1 250 ? -5.015 -2.446 12.823 1.00 60.91 250 ILE A C 1
ATOM 2031 O O . ILE A 1 250 ? -3.812 -2.566 12.602 1.00 60.91 250 ILE A O 1
ATOM 2035 N N . CYS A 1 251 ? -5.869 -3.469 12.676 1.00 58.75 251 CYS A N 1
ATOM 2036 C CA . CYS A 1 251 ? -5.528 -4.806 12.148 1.00 58.75 251 CYS A CA 1
ATOM 2037 C C . CYS A 1 251 ? -5.308 -4.819 10.623 1.00 58.75 251 CYS A C 1
ATOM 2039 O O . CYS A 1 251 ? -5.701 -5.751 9.927 1.00 58.75 251 CYS A O 1
ATOM 2041 N N . ARG A 1 252 ? -4.735 -3.745 10.079 1.00 60.41 252 ARG A N 1
ATOM 2042 C CA . ARG A 1 252 ? -4.310 -3.630 8.679 1.00 60.41 252 ARG A CA 1
ATOM 2043 C C . ARG A 1 252 ? -2.926 -2.986 8.638 1.00 60.41 252 ARG A C 1
ATOM 2045 O O . ARG A 1 252 ? -2.734 -1.972 7.957 1.00 60.41 252 ARG A O 1
ATOM 2052 N N . LYS A 1 253 ? -1.976 -3.528 9.420 1.00 47.47 253 LYS A N 1
ATOM 2053 C CA . LYS A 1 253 ? -0.569 -3.104 9.328 1.00 47.47 253 LYS A CA 1
ATOM 2054 C C . LYS A 1 253 ? -0.118 -3.212 7.876 1.00 47.47 253 LYS A C 1
ATOM 2056 O O . LYS A 1 253 ? -0.530 -4.112 7.153 1.00 47.47 253 LYS A O 1
ATOM 2061 N N . ASP A 1 254 ? 0.722 -2.264 7.482 1.00 43.09 254 ASP A N 1
ATOM 2062 C CA . ASP A 1 254 ? 1.637 -2.335 6.346 1.00 43.09 254 ASP A CA 1
ATOM 2063 C C . ASP A 1 254 ? 1.230 -3.262 5.188 1.00 43.09 254 ASP A C 1
ATOM 2065 O O . ASP A 1 254 ? 1.983 -4.125 4.736 1.00 43.09 254 ASP A O 1
ATOM 2069 N N . GLN A 1 255 ? 0.117 -2.886 4.545 1.00 44.47 255 GLN A N 1
ATOM 2070 C CA . GLN A 1 255 ? 0.163 -2.738 3.0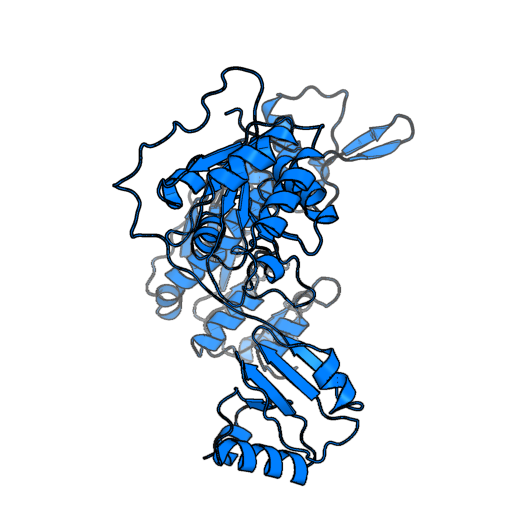92 1.00 44.47 255 GLN A CA 1
ATOM 2071 C C . GLN A 1 255 ? 1.446 -1.975 2.762 1.00 44.47 255 GLN A C 1
ATOM 2073 O O . GLN A 1 255 ? 1.512 -0.746 2.898 1.00 44.47 255 GLN A O 1
ATOM 2078 N N . THR A 1 256 ? 2.485 -2.720 2.385 1.00 48.84 256 THR A N 1
ATOM 2079 C CA . THR A 1 256 ? 3.737 -2.147 1.913 1.00 48.84 256 THR A CA 1
ATOM 2080 C C . THR A 1 256 ? 3.369 -1.213 0.776 1.00 48.84 256 THR A C 1
ATOM 2082 O O . THR A 1 256 ? 2.801 -1.646 -0.223 1.00 48.84 256 THR A O 1
ATOM 2085 N N . ILE A 1 257 ? 3.594 0.092 0.974 1.00 61.53 257 ILE A N 1
ATOM 2086 C CA . ILE A 1 257 ? 3.123 1.096 0.019 1.00 61.53 257 ILE A CA 1
ATOM 2087 C C . ILE A 1 257 ? 3.739 0.754 -1.333 1.00 61.53 257 ILE A C 1
ATOM 2089 O O . ILE A 1 257 ? 4.965 0.833 -1.493 1.00 61.53 257 ILE A O 1
ATOM 2093 N N . PHE A 1 258 ? 2.872 0.319 -2.250 1.00 76.25 258 PHE A N 1
ATOM 2094 C CA . PHE A 1 258 ? 3.247 -0.191 -3.552 1.00 76.25 258 PHE A CA 1
ATOM 2095 C C . PHE A 1 258 ? 4.150 0.828 -4.252 1.00 76.25 258 PHE A C 1
ATOM 2097 O O . PHE A 1 258 ? 3.940 2.046 -4.227 1.00 76.25 258 PHE A O 1
ATOM 2104 N N . SER A 1 259 ? 5.220 0.306 -4.832 1.00 82.69 259 SER A N 1
ATOM 2105 C CA . SER A 1 259 ? 6.364 1.096 -5.240 1.00 82.69 259 SER A CA 1
ATOM 2106 C C . SER A 1 259 ? 7.057 0.488 -6.455 1.00 82.69 259 SER A C 1
ATOM 2108 O O . SER A 1 259 ? 6.780 -0.637 -6.868 1.00 82.69 259 SER A O 1
ATOM 2110 N N . ALA A 1 260 ? 8.034 1.214 -7.002 1.00 90.88 260 ALA A N 1
ATOM 2111 C CA . ALA A 1 260 ? 8.870 0.729 -8.100 1.00 90.88 260 ALA A CA 1
ATOM 2112 C C . ALA A 1 260 ? 9.548 -0.627 -7.802 1.00 90.88 260 ALA A C 1
ATOM 2114 O O . ALA A 1 260 ? 9.861 -1.370 -8.726 1.00 90.88 260 ALA A O 1
ATOM 2115 N N . VAL A 1 261 ? 9.756 -0.967 -6.523 1.00 90.50 261 VAL A N 1
ATOM 2116 C CA . VAL A 1 261 ? 10.308 -2.262 -6.093 1.00 90.50 261 VAL A CA 1
ATOM 2117 C C . VAL A 1 261 ? 9.377 -3.418 -6.434 1.00 90.50 261 VAL A C 1
ATOM 2119 O O . VAL A 1 261 ? 9.843 -4.493 -6.793 1.00 90.50 261 VAL A O 1
ATOM 2122 N N . ASP A 1 262 ? 8.074 -3.202 -6.333 1.00 90.31 262 ASP A N 1
ATOM 2123 C CA . ASP A 1 262 ? 7.070 -4.258 -6.425 1.00 90.31 262 ASP A CA 1
ATOM 2124 C C . ASP A 1 262 ? 6.736 -4.518 -7.906 1.00 90.31 262 ASP A C 1
ATOM 2126 O O . ASP A 1 262 ? 6.649 -5.668 -8.335 1.00 90.31 262 ASP A O 1
ATOM 2130 N N . ILE A 1 263 ? 6.765 -3.452 -8.723 1.00 92.69 263 ILE A N 1
ATOM 2131 C CA . ILE A 1 263 ? 6.902 -3.531 -10.187 1.00 92.69 263 ILE A CA 1
ATOM 2132 C C . ILE A 1 263 ? 8.168 -4.304 -10.584 1.00 92.69 263 ILE A C 1
ATOM 2134 O O . ILE A 1 263 ? 8.087 -5.239 -11.374 1.00 92.69 263 ILE A O 1
ATOM 2138 N N . LEU A 1 264 ? 9.338 -3.960 -10.033 1.00 95.31 264 LEU A N 1
ATOM 2139 C CA . LEU A 1 264 ? 10.603 -4.613 -10.390 1.00 95.31 264 LEU A CA 1
ATOM 2140 C C . LEU A 1 264 ? 10.614 -6.106 -10.014 1.00 95.31 264 LEU A C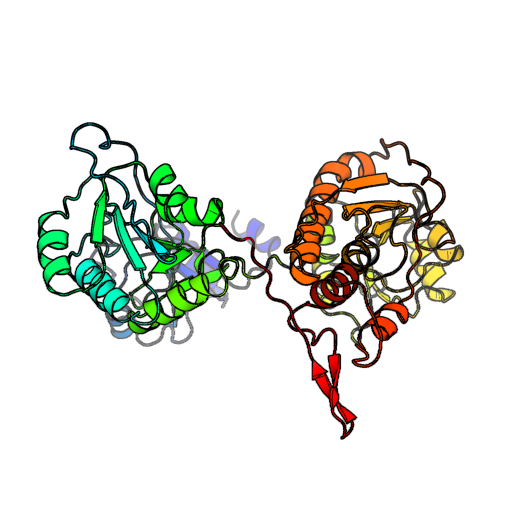 1
ATOM 2142 O O . LEU A 1 264 ? 11.044 -6.928 -10.819 1.00 95.31 264 LEU A O 1
ATOM 2146 N N . LYS A 1 265 ? 10.091 -6.476 -8.835 1.00 91.62 265 LYS A N 1
ATOM 2147 C CA . LYS A 1 265 ? 9.902 -7.879 -8.415 1.00 91.62 265 LYS A CA 1
ATOM 2148 C C . LYS A 1 265 ? 9.021 -8.640 -9.408 1.00 91.62 265 LYS A C 1
ATOM 2150 O O . LYS A 1 265 ? 9.387 -9.739 -9.824 1.00 91.62 265 LYS A O 1
ATOM 2155 N N . PHE A 1 266 ? 7.898 -8.048 -9.819 1.00 92.69 266 PHE A N 1
ATOM 2156 C CA . PHE A 1 266 ? 7.007 -8.635 -10.817 1.00 92.69 266 PHE A CA 1
ATOM 2157 C C . PHE A 1 266 ? 7.695 -8.798 -12.183 1.00 92.69 266 PHE A C 1
ATOM 2159 O O . PHE A 1 266 ? 7.695 -9.897 -12.730 1.00 92.69 266 PHE A O 1
ATOM 2166 N N . LEU A 1 267 ? 8.336 -7.753 -12.715 1.00 95.06 267 LEU A N 1
ATOM 2167 C CA . LEU A 1 267 ? 8.993 -7.788 -14.029 1.00 95.06 267 LEU A CA 1
ATOM 2168 C C . LEU A 1 267 ? 10.131 -8.815 -14.088 1.00 95.06 267 LEU A C 1
ATOM 2170 O O . LEU A 1 267 ? 10.215 -9.577 -15.050 1.00 95.06 267 LEU A O 1
ATOM 2174 N N . THR A 1 268 ? 10.953 -8.902 -13.038 1.00 90.62 268 THR A N 1
ATOM 2175 C CA . THR A 1 268 ? 11.990 -9.938 -12.923 1.00 90.62 268 THR A CA 1
ATOM 2176 C C . THR A 1 268 ? 11.377 -11.343 -12.876 1.00 90.62 268 THR A C 1
ATOM 2178 O O . THR A 1 268 ? 11.905 -12.249 -13.513 1.00 90.62 268 THR A O 1
ATOM 2181 N N . LYS A 1 269 ? 10.231 -11.540 -12.199 1.00 91.25 269 LYS A N 1
ATOM 2182 C CA . LYS A 1 269 ? 9.501 -12.825 -12.200 1.00 91.25 269 LYS A CA 1
ATOM 2183 C C . LYS A 1 269 ? 8.910 -13.176 -13.575 1.00 91.25 269 LYS A C 1
ATOM 2185 O O . LYS A 1 269 ? 8.829 -14.353 -13.907 1.00 91.25 269 LYS A O 1
ATOM 2190 N N . GLN A 1 270 ? 8.548 -12.179 -14.384 1.00 91.50 270 GLN A N 1
ATOM 2191 C CA . GLN A 1 270 ? 8.124 -12.348 -15.783 1.00 91.50 270 GLN A CA 1
ATOM 2192 C C . GLN A 1 270 ? 9.308 -12.474 -16.771 1.00 91.50 270 GLN A C 1
ATOM 2194 O O . GLN A 1 270 ? 9.107 -12.407 -17.981 1.00 91.50 270 GLN A O 1
ATOM 2199 N N . ASN A 1 271 ? 10.547 -12.640 -16.281 1.00 92.31 271 ASN A N 1
ATOM 2200 C CA . ASN A 1 271 ? 11.784 -12.705 -17.075 1.00 92.31 271 ASN A CA 1
ATOM 2201 C C . ASN A 1 271 ? 12.023 -11.487 -17.996 1.00 92.31 271 ASN A C 1
ATOM 2203 O O . ASN A 1 271 ? 12.737 -11.580 -18.996 1.00 92.31 271 ASN A O 1
ATOM 2207 N N . ILE A 1 272 ? 11.457 -10.323 -17.660 1.00 95.50 272 ILE A N 1
ATOM 2208 C CA . ILE A 1 272 ? 11.622 -9.100 -18.451 1.00 95.50 272 ILE A CA 1
ATOM 2209 C C . ILE A 1 272 ? 13.050 -8.573 -18.294 1.00 95.50 272 ILE A C 1
ATOM 2211 O O . ILE A 1 272 ? 13.546 -8.351 -17.188 1.00 95.50 272 ILE A O 1
ATOM 2215 N N . LYS A 1 273 ? 13.715 -8.345 -19.429 1.00 95.62 273 LYS A N 1
ATOM 2216 C CA . LYS A 1 273 ? 15.108 -7.896 -19.503 1.00 95.62 273 LYS A CA 1
ATOM 2217 C C . LYS A 1 273 ? 15.245 -6.433 -19.067 1.00 95.62 273 LYS A C 1
ATOM 2219 O O . LYS A 1 273 ? 15.224 -5.520 -19.889 1.00 95.62 273 LYS A O 1
ATOM 2224 N N . ILE A 1 274 ? 15.441 -6.203 -17.772 1.00 97.44 274 ILE A N 1
ATOM 2225 C CA . ILE A 1 274 ? 15.762 -4.875 -17.235 1.00 97.44 274 ILE A CA 1
ATOM 2226 C C . ILE A 1 274 ? 17.145 -4.448 -17.757 1.00 97.44 274 ILE A C 1
ATOM 2228 O O . ILE A 1 274 ? 18.167 -5.004 -17.358 1.00 97.44 274 ILE A O 1
ATOM 2232 N N . VAL A 1 275 ? 17.196 -3.482 -18.682 1.00 97.69 275 VAL A N 1
ATOM 2233 C CA . VAL A 1 275 ? 18.459 -3.040 -19.316 1.00 97.69 275 VAL A CA 1
ATOM 2234 C C . VAL A 1 275 ? 19.186 -1.927 -18.560 1.00 97.69 275 VAL A C 1
ATOM 2236 O O . VAL A 1 275 ? 20.393 -1.772 -18.748 1.00 97.69 275 VAL A O 1
ATOM 2239 N N . GLY A 1 276 ? 18.478 -1.182 -17.710 1.00 97.75 276 GLY A N 1
ATOM 2240 C CA . GLY A 1 276 ? 18.978 -0.060 -16.915 1.00 97.75 276 GLY A CA 1
ATOM 2241 C C . GLY A 1 276 ? 17.968 0.350 -15.841 1.00 97.75 276 GLY A C 1
ATOM 2242 O O . GLY A 1 276 ? 16.800 -0.029 -15.914 1.00 97.75 276 GLY A O 1
ATOM 2243 N N . LEU A 1 277 ? 18.413 1.114 -14.844 1.00 97.50 277 LEU A N 1
ATOM 2244 C CA . LEU A 1 277 ? 17.583 1.584 -13.734 1.00 97.50 277 LEU A CA 1
ATOM 2245 C C . LEU A 1 277 ? 17.873 3.063 -13.451 1.00 97.50 277 LEU A C 1
ATOM 2247 O O . LEU A 1 277 ? 19.024 3.438 -13.240 1.00 97.50 277 LEU A O 1
ATOM 2251 N N . ILE A 1 278 ? 16.832 3.895 -13.395 1.00 96.25 278 ILE A N 1
ATOM 2252 C CA . ILE A 1 278 ? 16.932 5.308 -13.010 1.00 96.25 278 ILE A CA 1
ATOM 2253 C C . ILE A 1 278 ? 16.333 5.456 -11.607 1.00 96.25 278 ILE A C 1
ATOM 2255 O O . ILE A 1 278 ? 15.151 5.187 -11.404 1.00 96.25 278 ILE A O 1
ATOM 2259 N N . ILE A 1 279 ? 17.138 5.880 -10.632 1.00 95.62 279 ILE A N 1
ATOM 2260 C CA . ILE A 1 279 ? 16.711 6.077 -9.241 1.00 95.62 279 ILE A CA 1
ATOM 2261 C C . ILE A 1 279 ? 16.816 7.536 -8.800 1.00 95.62 279 ILE A C 1
ATOM 2263 O O . ILE A 1 279 ? 17.509 8.371 -9.378 1.00 95.62 279 ILE A O 1
ATOM 2267 N N . HIS A 1 280 ? 16.120 7.847 -7.714 1.00 93.56 280 HIS A N 1
ATOM 2268 C CA . HIS A 1 280 ? 16.362 9.062 -6.951 1.00 93.56 280 HIS A CA 1
ATOM 2269 C C . HIS A 1 280 ? 17.736 8.970 -6.247 1.00 93.56 280 HIS A C 1
ATOM 2271 O O . HIS A 1 280 ? 18.072 7.889 -5.752 1.00 93.56 280 HIS A O 1
ATOM 2277 N N . PRO A 1 281 ? 18.504 10.071 -6.123 1.00 90.44 281 PRO A N 1
ATOM 2278 C CA . PRO A 1 281 ? 19.658 10.144 -5.221 1.00 90.44 281 PRO A CA 1
ATOM 2279 C C . PRO A 1 281 ? 19.279 9.765 -3.785 1.00 90.44 281 PRO A C 1
ATOM 2281 O O . PRO A 1 281 ? 18.139 9.991 -3.375 1.00 90.44 281 PRO A O 1
ATOM 2284 N N . ALA A 1 282 ? 20.231 9.252 -2.997 1.00 85.44 282 ALA A N 1
ATOM 2285 C CA . ALA A 1 282 ? 19.987 8.717 -1.648 1.00 85.44 282 ALA A CA 1
ATOM 2286 C C . ALA A 1 282 ? 19.168 9.660 -0.737 1.00 85.44 282 ALA A C 1
ATOM 2288 O O . ALA A 1 282 ? 18.200 9.230 -0.115 1.00 85.44 282 ALA A O 1
ATOM 2289 N N . LYS A 1 283 ? 19.450 10.974 -0.769 1.00 84.00 283 LYS A N 1
ATOM 2290 C CA . LYS A 1 283 ? 18.702 12.037 -0.056 1.00 84.00 283 LYS A CA 1
ATOM 2291 C C . LYS A 1 283 ? 17.180 12.028 -0.303 1.00 84.00 283 LYS A C 1
ATOM 2293 O O . LYS A 1 283 ? 16.423 12.584 0.488 1.00 84.00 283 LYS A O 1
ATOM 2298 N N . PHE A 1 284 ? 16.727 11.427 -1.401 1.00 79.56 284 PHE A N 1
ATOM 2299 C CA . PHE A 1 284 ? 15.328 11.355 -1.818 1.00 79.56 284 PHE A CA 1
ATOM 2300 C C . PHE A 1 284 ? 14.834 9.917 -2.064 1.00 79.56 284 PHE A C 1
ATOM 2302 O O . PHE A 1 284 ? 13.730 9.751 -2.579 1.00 79.56 284 PHE A O 1
ATOM 2309 N N . SER A 1 285 ? 15.612 8.885 -1.713 1.00 77.62 285 SER A N 1
ATOM 2310 C CA . SER A 1 285 ? 15.320 7.488 -2.057 1.00 77.62 285 SER A CA 1
ATOM 2311 C C . SER A 1 285 ? 15.333 6.578 -0.831 1.00 77.62 285 SER A C 1
ATOM 2313 O O . SER A 1 285 ? 16.393 6.263 -0.305 1.00 77.62 285 SER A O 1
ATOM 2315 N N . LYS A 1 286 ? 14.158 6.099 -0.395 1.00 75.69 286 LYS A N 1
ATOM 2316 C CA . LYS A 1 286 ? 14.053 5.116 0.706 1.00 75.69 286 LYS A CA 1
ATOM 2317 C C . LYS A 1 286 ? 14.241 3.655 0.275 1.00 75.69 286 LYS A C 1
ATOM 2319 O O . LYS A 1 286 ? 14.491 2.814 1.124 1.00 75.69 286 LYS A O 1
ATOM 2324 N N . LYS A 1 287 ? 14.092 3.348 -1.021 1.00 84.06 287 LYS A N 1
ATOM 2325 C CA . LYS A 1 287 ? 14.204 1.985 -1.586 1.00 84.06 287 LYS A CA 1
ATOM 2326 C C . LYS A 1 287 ? 15.246 1.875 -2.717 1.00 84.06 287 LYS A C 1
ATOM 2328 O O . LYS A 1 287 ? 15.254 0.895 -3.452 1.00 84.06 287 LYS A O 1
ATOM 2333 N N . GLY A 1 288 ? 16.118 2.876 -2.890 1.00 87.25 288 GLY A N 1
ATOM 2334 C CA . GLY A 1 288 ? 17.090 2.917 -3.995 1.00 87.25 288 GLY A CA 1
ATOM 2335 C C . GLY A 1 288 ? 18.035 1.714 -4.017 1.00 87.25 288 GLY A C 1
ATOM 2336 O O . GLY A 1 288 ? 18.206 1.083 -5.054 1.00 87.25 288 GLY A O 1
ATOM 2337 N N . GLU A 1 289 ? 18.580 1.349 -2.859 1.00 88.12 289 GLU A N 1
ATOM 2338 C CA . GLU A 1 289 ? 19.465 0.189 -2.707 1.00 88.12 289 GLU A CA 1
ATOM 2339 C C . GLU A 1 289 ? 18.728 -1.142 -2.912 1.00 88.12 289 GLU A C 1
ATOM 2341 O O . GLU A 1 289 ? 19.278 -2.058 -3.521 1.00 88.12 289 GLU A O 1
ATOM 2346 N N . GLU A 1 290 ? 17.461 -1.241 -2.483 1.00 89.25 290 GLU A N 1
ATOM 2347 C CA . GLU A 1 290 ? 16.620 -2.414 -2.756 1.00 89.25 290 GLU A CA 1
ATOM 2348 C C . GLU A 1 290 ? 16.396 -2.582 -4.268 1.00 89.25 290 GLU A C 1
ATOM 2350 O O . GLU A 1 290 ? 16.585 -3.682 -4.784 1.00 89.25 290 GLU A O 1
ATOM 2355 N N . LEU A 1 291 ? 16.081 -1.500 -4.993 1.00 92.38 291 LEU A N 1
ATOM 2356 C CA . LEU A 1 291 ? 15.940 -1.520 -6.454 1.00 92.38 291 LEU A CA 1
ATOM 2357 C C . LEU A 1 291 ? 17.235 -1.962 -7.151 1.00 92.38 291 LEU A C 1
ATOM 2359 O O . LEU A 1 291 ? 17.196 -2.839 -8.012 1.00 92.38 291 LEU A O 1
ATOM 2363 N N . VAL A 1 292 ? 18.385 -1.400 -6.763 1.00 93.94 292 VAL A N 1
ATOM 2364 C CA . VAL A 1 292 ? 19.692 -1.782 -7.327 1.00 93.94 292 VAL A CA 1
ATOM 2365 C C . VAL A 1 292 ? 19.963 -3.269 -7.078 1.00 93.94 292 VAL A C 1
ATOM 2367 O O . VAL A 1 292 ? 20.206 -4.010 -8.032 1.00 93.94 292 VAL A O 1
ATOM 2370 N N . ARG A 1 293 ? 19.824 -3.736 -5.830 1.00 92.38 293 ARG A N 1
ATOM 2371 C CA . ARG A 1 293 ? 20.028 -5.141 -5.434 1.00 92.38 293 ARG A CA 1
ATOM 2372 C C . ARG A 1 293 ? 19.114 -6.110 -6.191 1.00 92.38 293 ARG A C 1
ATOM 2374 O O . ARG A 1 293 ? 19.578 -7.156 -6.637 1.00 92.38 293 ARG A O 1
ATOM 2381 N N . LEU A 1 294 ? 17.835 -5.768 -6.355 1.00 90.94 294 LEU A N 1
ATOM 2382 C CA . LEU A 1 294 ? 16.858 -6.592 -7.078 1.00 90.94 294 LEU A CA 1
ATOM 2383 C C . LEU A 1 294 ? 17.089 -6.601 -8.592 1.00 90.94 294 LEU A C 1
ATOM 2385 O O . LEU A 1 294 ? 16.873 -7.629 -9.226 1.00 90.94 294 LEU A O 1
ATOM 2389 N N . SER A 1 295 ? 17.548 -5.486 -9.169 1.00 93.81 295 SER A N 1
ATOM 2390 C CA . SER A 1 295 ? 17.829 -5.386 -10.608 1.00 93.81 295 SER A CA 1
ATOM 2391 C C . SER A 1 295 ? 19.029 -6.226 -11.056 1.00 93.81 295 SER A C 1
ATOM 2393 O O . SER A 1 295 ? 19.134 -6.552 -12.235 1.00 93.81 295 SER A O 1
ATOM 2395 N N . ARG A 1 296 ? 19.951 -6.546 -10.130 1.00 92.94 296 ARG A N 1
ATOM 2396 C CA . ARG A 1 296 ? 21.248 -7.206 -10.391 1.00 92.94 296 ARG A CA 1
ATOM 2397 C C . ARG A 1 296 ? 22.109 -6.498 -11.456 1.00 92.94 296 ARG A C 1
ATOM 2399 O O . ARG A 1 296 ? 23.023 -7.098 -12.018 1.00 92.94 296 ARG A O 1
ATOM 2406 N N . LEU A 1 297 ? 21.835 -5.223 -11.735 1.00 95.75 297 LEU A N 1
ATOM 2407 C CA . LEU A 1 297 ? 22.539 -4.444 -12.749 1.00 95.75 297 LEU A CA 1
ATOM 2408 C C . LEU A 1 297 ? 23.936 -3.995 -12.277 1.00 95.75 297 LEU A C 1
ATOM 2410 O O . LEU A 1 297 ? 24.100 -3.598 -11.120 1.00 95.75 297 LEU A O 1
ATOM 2414 N N . PRO A 1 298 ? 24.942 -3.967 -13.173 1.00 96.38 298 PRO A N 1
ATOM 2415 C CA . PRO A 1 298 ? 26.233 -3.347 -12.890 1.00 96.38 298 PRO A CA 1
ATOM 2416 C C . PRO A 1 298 ? 26.095 -1.826 -12.721 1.00 96.38 298 PRO A C 1
ATOM 2418 O O . PRO A 1 298 ? 25.201 -1.196 -13.290 1.00 96.38 298 PRO A O 1
ATOM 2421 N N . LYS A 1 299 ? 27.020 -1.210 -11.969 1.00 95.31 299 LYS A N 1
ATOM 2422 C CA . LYS A 1 299 ? 26.961 0.217 -11.586 1.00 95.31 299 LYS A CA 1
ATOM 2423 C C . LYS A 1 299 ? 26.813 1.183 -12.772 1.00 95.31 299 LYS A C 1
ATOM 2425 O O . LYS A 1 299 ? 26.139 2.194 -12.632 1.00 95.31 299 LYS A O 1
ATOM 2430 N N . ASN A 1 300 ? 27.378 0.865 -13.939 1.00 95.31 300 ASN A N 1
ATOM 2431 C CA . ASN A 1 300 ? 27.273 1.677 -15.163 1.00 95.31 300 ASN A CA 1
ATOM 2432 C C . ASN A 1 300 ? 25.887 1.638 -15.844 1.00 95.31 300 ASN A C 1
ATOM 2434 O O . ASN A 1 300 ? 25.697 2.285 -16.870 1.00 95.31 300 ASN A O 1
ATOM 2438 N N . LYS A 1 301 ? 24.929 0.886 -15.290 1.00 97.62 301 LYS A N 1
ATOM 2439 C CA . LYS A 1 301 ? 23.522 0.832 -15.717 1.00 97.62 301 LYS A CA 1
ATOM 2440 C C . LYS A 1 301 ? 22.555 1.388 -14.660 1.00 97.62 301 LYS A C 1
ATOM 2442 O O . LYS A 1 301 ? 21.340 1.269 -14.822 1.00 97.62 301 LYS A O 1
ATOM 2447 N N . ILE A 1 302 ? 23.091 1.987 -13.591 1.00 97.31 302 ILE A N 1
ATOM 2448 C CA . ILE A 1 302 ? 22.342 2.690 -12.545 1.00 97.31 302 ILE A CA 1
ATOM 2449 C C . ILE A 1 302 ? 22.530 4.198 -12.740 1.00 97.31 302 ILE A C 1
ATOM 2451 O O . ILE A 1 302 ? 23.648 4.705 -12.662 1.00 97.31 302 ILE A O 1
ATOM 2455 N N . PHE A 1 303 ? 21.436 4.920 -12.962 1.00 96.69 303 PHE A N 1
ATOM 2456 C CA . PHE A 1 303 ? 21.428 6.361 -13.223 1.00 96.69 303 PHE A CA 1
ATOM 2457 C C . PHE A 1 303 ? 20.664 7.116 -12.134 1.00 96.69 303 PHE A C 1
ATOM 2459 O O . PHE A 1 303 ? 19.782 6.560 -11.478 1.00 96.69 303 PHE A O 1
ATOM 2466 N N . TYR A 1 304 ? 20.966 8.404 -11.974 1.00 95.31 304 TYR A N 1
ATOM 2467 C CA . TYR A 1 304 ? 20.348 9.259 -10.960 1.00 95.31 304 TYR A CA 1
ATOM 2468 C C . TYR A 1 304 ? 19.507 10.367 -11.599 1.00 95.31 304 TYR A C 1
ATOM 2470 O O . TYR A 1 304 ? 19.937 11.028 -12.543 1.00 95.31 304 TYR A O 1
ATOM 2478 N N . GLY A 1 305 ? 18.287 10.560 -11.090 1.00 92.94 305 GLY A N 1
ATOM 2479 C CA . GLY A 1 305 ? 17.283 11.446 -11.691 1.00 92.94 305 GLY A CA 1
ATOM 2480 C C . GLY A 1 305 ? 17.658 12.931 -11.756 1.00 92.94 305 GLY A C 1
ATOM 2481 O O . GLY A 1 305 ? 17.165 13.647 -12.622 1.00 92.94 305 GLY A O 1
ATOM 2482 N N . ASP A 1 306 ? 18.566 13.386 -10.894 1.00 93.19 306 ASP A N 1
ATOM 2483 C CA . ASP A 1 306 ? 19.140 14.736 -10.918 1.00 93.19 306 ASP A CA 1
ATOM 2484 C C . ASP A 1 306 ? 20.157 14.946 -12.055 1.00 93.19 306 ASP A C 1
ATOM 2486 O O . ASP A 1 306 ? 20.330 16.073 -12.512 1.00 93.19 306 ASP A O 1
ATOM 2490 N N . ARG A 1 307 ? 20.778 13.869 -12.556 1.00 93.12 307 ARG A N 1
ATOM 2491 C CA . ARG A 1 307 ? 21.710 13.876 -13.699 1.00 93.12 307 ARG A CA 1
ATOM 2492 C C . ARG A 1 307 ? 21.113 13.327 -14.997 1.00 93.12 307 ARG A C 1
ATOM 2494 O O . ARG A 1 307 ? 21.773 13.374 -16.028 1.00 93.12 307 ARG A O 1
ATOM 2501 N N . LEU A 1 308 ? 19.854 12.880 -14.982 1.00 91.25 308 LEU A N 1
ATOM 2502 C CA . LEU A 1 308 ? 19.153 12.246 -16.113 1.00 91.25 308 LEU A CA 1
ATOM 2503 C C . LEU A 1 308 ? 19.243 13.016 -17.446 1.00 91.25 308 LEU A C 1
ATOM 2505 O O . LEU A 1 308 ? 19.141 12.419 -18.511 1.00 91.25 308 LEU A O 1
ATOM 2509 N N . ASN A 1 309 ? 19.432 14.335 -17.389 1.00 88.62 309 ASN A N 1
ATOM 2510 C CA . ASN A 1 309 ? 19.452 15.221 -18.549 1.00 88.62 309 ASN A CA 1
ATOM 2511 C C . ASN A 1 309 ? 20.855 15.669 -19.012 1.00 88.62 309 ASN A C 1
ATOM 2513 O O . ASN A 1 309 ? 20.916 16.536 -19.883 1.00 88.62 309 ASN A O 1
ATOM 2517 N N . THR A 1 310 ? 21.956 15.137 -18.463 1.00 93.81 310 THR A N 1
ATOM 2518 C CA . THR A 1 310 ? 23.312 15.436 -18.974 1.00 93.81 310 THR A CA 1
ATOM 2519 C C . THR A 1 310 ? 23.638 14.615 -20.226 1.00 93.81 310 THR A C 1
ATOM 2521 O O . THR A 1 310 ? 23.112 13.514 -20.401 1.00 93.81 310 THR A O 1
ATOM 2524 N N . ASN A 1 311 ? 24.519 15.121 -21.095 1.00 93.88 311 ASN A N 1
ATOM 2525 C CA . ASN A 1 311 ? 24.836 14.492 -22.384 1.00 93.88 311 ASN A CA 1
ATOM 2526 C C . ASN A 1 311 ? 25.398 13.070 -22.226 1.00 93.88 311 ASN A C 1
ATOM 2528 O O . ASN A 1 311 ? 25.066 12.174 -23.002 1.00 93.88 311 ASN A O 1
ATOM 2532 N N . GLU A 1 312 ? 26.206 12.845 -21.191 1.00 94.75 312 GLU A N 1
ATOM 2533 C CA . GLU A 1 312 ? 26.816 11.551 -20.871 1.00 94.75 312 GLU A CA 1
ATOM 2534 C C . GLU A 1 312 ? 25.736 10.560 -20.423 1.00 94.75 312 GLU A C 1
ATOM 2536 O O . GLU A 1 312 ? 25.715 9.416 -20.872 1.00 94.75 312 GLU A O 1
ATOM 2541 N N . THR A 1 313 ? 24.796 11.021 -19.591 1.00 95.31 313 THR A N 1
ATOM 2542 C CA . THR A 1 313 ? 23.684 10.210 -19.077 1.00 95.31 313 THR A CA 1
ATOM 2543 C C . THR A 1 313 ? 22.702 9.849 -20.192 1.00 95.31 313 THR A C 1
ATOM 2545 O O . THR A 1 313 ? 22.355 8.679 -20.341 1.00 95.31 313 THR A O 1
ATOM 2548 N N . VAL A 1 314 ? 22.319 10.814 -21.037 1.00 95.25 314 VAL A N 1
ATOM 2549 C CA . VAL A 1 314 ? 21.470 10.593 -22.224 1.00 95.25 314 VAL A CA 1
ATOM 2550 C C . VAL A 1 314 ? 22.130 9.606 -23.192 1.00 95.25 314 VAL A C 1
ATOM 2552 O O . VAL A 1 314 ? 21.474 8.678 -23.666 1.00 95.25 314 VAL A O 1
ATOM 2555 N N . THR A 1 315 ? 23.431 9.756 -23.456 1.00 96.75 315 THR A N 1
ATOM 2556 C CA . THR A 1 315 ? 24.181 8.871 -24.365 1.00 96.75 315 THR A CA 1
ATOM 2557 C C . THR A 1 315 ? 24.309 7.457 -23.798 1.00 96.75 315 THR A C 1
ATOM 2559 O O . THR A 1 315 ? 24.022 6.486 -24.498 1.00 96.75 315 THR A O 1
ATOM 2562 N N . ALA A 1 316 ? 24.668 7.321 -22.518 1.00 97.19 316 ALA A N 1
ATOM 2563 C CA . ALA A 1 316 ? 24.755 6.027 -21.848 1.00 97.19 316 ALA A CA 1
ATOM 2564 C C . ALA A 1 316 ? 23.404 5.295 -21.840 1.00 97.19 316 ALA A C 1
ATOM 2566 O O . ALA A 1 316 ? 23.360 4.104 -22.137 1.00 97.19 316 ALA A O 1
ATOM 2567 N N . ILE A 1 317 ? 22.304 6.009 -21.577 1.00 97.12 317 ILE A N 1
ATOM 2568 C CA . ILE A 1 317 ? 20.940 5.467 -21.613 1.00 97.12 317 ILE A CA 1
ATOM 2569 C C . ILE A 1 317 ? 20.534 5.055 -23.038 1.00 97.12 317 ILE A C 1
ATOM 2571 O O . ILE A 1 317 ? 20.021 3.951 -23.223 1.00 97.12 317 ILE A O 1
ATOM 2575 N N . ARG A 1 318 ? 20.811 5.879 -24.059 1.00 96.88 318 ARG A N 1
ATOM 2576 C CA . ARG A 1 318 ? 20.532 5.550 -25.471 1.00 96.88 318 ARG A CA 1
ATOM 2577 C C . ARG A 1 318 ? 21.278 4.294 -25.930 1.00 96.88 318 ARG A C 1
ATOM 2579 O O . ARG A 1 318 ? 20.700 3.456 -26.618 1.00 96.88 318 ARG A O 1
ATOM 2586 N N . ASN A 1 319 ? 22.516 4.106 -25.475 1.00 97.62 319 ASN A N 1
ATOM 2587 C CA . ASN A 1 319 ? 23.316 2.916 -25.775 1.00 97.62 319 ASN A CA 1
ATOM 2588 C C . ASN A 1 319 ? 22.760 1.614 -25.164 1.00 97.62 319 ASN A C 1
ATOM 2590 O O . ASN A 1 319 ? 23.154 0.532 -25.597 1.00 97.62 319 ASN A O 1
ATOM 2594 N N . LEU A 1 320 ? 21.825 1.680 -24.205 1.00 97.81 320 LEU A N 1
ATOM 2595 C CA . LEU A 1 320 ? 21.141 0.494 -23.671 1.00 97.81 320 LEU A CA 1
ATOM 2596 C C . LEU A 1 320 ? 20.040 -0.048 -24.590 1.00 97.81 320 LEU A C 1
ATOM 2598 O O . LEU A 1 320 ? 19.608 -1.178 -24.364 1.00 97.81 320 LEU A O 1
ATOM 2602 N N . LYS A 1 321 ? 19.600 0.736 -25.589 1.00 97.44 321 LYS A N 1
ATOM 2603 C CA . LYS A 1 321 ? 18.489 0.421 -26.507 1.00 97.44 321 LYS A CA 1
ATOM 2604 C C . LYS A 1 321 ? 17.247 -0.131 -25.772 1.00 97.44 321 LYS A C 1
ATOM 2606 O O . LYS A 1 321 ? 16.871 -1.277 -26.002 1.00 97.44 321 LYS A O 1
ATOM 2611 N N . PRO A 1 322 ? 16.652 0.634 -24.835 1.00 97.56 322 PRO A N 1
ATOM 2612 C CA . PRO A 1 322 ? 15.455 0.207 -24.115 1.00 97.56 322 PRO A CA 1
ATOM 2613 C C . PRO A 1 322 ? 14.232 0.188 -25.040 1.00 97.56 322 PRO A C 1
ATOM 2615 O O . PRO A 1 322 ? 14.064 1.091 -25.853 1.00 97.56 322 PRO A O 1
ATOM 2618 N N . ASP A 1 323 ? 13.334 -0.780 -24.864 1.00 97.25 323 ASP A N 1
ATOM 2619 C CA . ASP A 1 323 ? 12.073 -0.810 -25.616 1.00 97.25 323 ASP A CA 1
ATOM 2620 C C . ASP A 1 323 ? 10.983 0.063 -24.977 1.00 97.25 323 ASP A C 1
ATOM 2622 O O . ASP A 1 323 ? 10.176 0.671 -25.670 1.00 97.25 323 ASP A O 1
ATOM 2626 N N . LEU A 1 324 ? 10.954 0.133 -23.644 1.00 97.19 324 LEU A N 1
ATOM 2627 C CA . LEU A 1 324 ? 9.919 0.811 -22.863 1.00 97.19 324 LEU A CA 1
ATOM 2628 C C . LEU A 1 324 ? 10.525 1.414 -21.593 1.00 97.19 324 LEU A C 1
ATOM 2630 O O . LEU A 1 324 ? 11.318 0.768 -20.906 1.00 97.19 324 LEU A O 1
ATOM 2634 N N . PHE A 1 325 ? 10.103 2.626 -21.239 1.00 97.62 325 PHE A N 1
ATOM 2635 C CA . PHE A 1 325 ? 10.354 3.215 -19.920 1.00 97.62 325 PHE A CA 1
ATOM 2636 C C . PHE A 1 325 ? 9.119 3.124 -19.020 1.00 97.62 325 PHE A C 1
ATOM 2638 O O . PHE A 1 325 ? 8.003 3.393 -19.456 1.00 97.62 325 PHE A O 1
ATOM 2645 N N . LEU A 1 326 ? 9.336 2.796 -17.742 1.00 97.44 326 LEU A N 1
ATOM 2646 C CA . LEU A 1 326 ? 8.302 2.731 -16.706 1.00 97.44 326 LEU A CA 1
ATOM 2647 C C . LEU A 1 326 ? 8.629 3.720 -15.578 1.00 97.44 326 LEU A C 1
ATOM 2649 O O . LEU A 1 326 ? 9.525 3.486 -14.768 1.00 97.44 326 LEU A O 1
ATOM 2653 N N . SER A 1 327 ? 7.896 4.831 -15.528 1.00 96.38 327 SER A N 1
ATOM 2654 C CA . SER A 1 327 ? 7.975 5.835 -14.465 1.00 96.38 327 SER A CA 1
ATOM 2655 C C . SER A 1 327 ? 6.980 5.504 -13.352 1.00 96.38 327 SER A C 1
ATOM 2657 O O . SER A 1 327 ? 5.769 5.494 -13.565 1.00 96.38 327 SER A O 1
ATOM 2659 N N . ILE A 1 328 ? 7.492 5.224 -12.150 1.00 93.94 328 ILE A N 1
ATOM 2660 C CA . ILE A 1 328 ? 6.701 4.813 -10.982 1.00 93.94 328 ILE A CA 1
ATOM 2661 C C . ILE A 1 328 ? 7.084 5.705 -9.798 1.00 93.94 328 ILE A C 1
ATOM 2663 O O . ILE A 1 328 ? 8.164 5.546 -9.224 1.00 93.94 328 ILE A O 1
ATOM 2667 N N . ASN A 1 329 ? 6.214 6.656 -9.432 1.00 88.25 329 ASN A N 1
ATOM 2668 C CA . ASN A 1 329 ? 6.472 7.661 -8.384 1.00 88.25 329 ASN A CA 1
ATOM 2669 C C . ASN A 1 329 ? 7.799 8.438 -8.571 1.00 88.25 329 ASN A C 1
ATOM 2671 O O . ASN A 1 329 ? 8.471 8.805 -7.603 1.00 88.25 329 ASN A O 1
ATOM 2675 N N . PHE A 1 330 ? 8.200 8.684 -9.822 1.00 91.31 330 PHE A N 1
ATOM 2676 C CA . PHE A 1 330 ? 9.416 9.427 -10.146 1.00 91.31 330 PHE A CA 1
ATOM 2677 C C . PHE A 1 330 ? 9.181 10.943 -10.056 1.00 91.31 330 PHE A C 1
ATOM 2679 O O . PHE A 1 330 ? 8.136 11.443 -10.460 1.00 91.31 330 PHE A O 1
ATOM 2686 N N . ARG A 1 331 ? 10.138 11.695 -9.491 1.00 89.88 331 ARG A N 1
ATOM 2687 C CA . ARG A 1 331 ? 9.945 13.130 -9.175 1.00 89.88 331 ARG A CA 1
ATOM 2688 C C . ARG A 1 331 ? 10.556 14.130 -10.159 1.00 89.88 331 ARG A C 1
ATOM 2690 O O . ARG A 1 331 ? 10.458 15.333 -9.908 1.00 89.88 331 ARG A O 1
ATOM 2697 N N . TYR A 1 332 ? 11.284 13.656 -11.165 1.00 91.25 332 TYR A N 1
ATOM 2698 C CA . TYR A 1 332 ? 12.025 14.494 -12.107 1.00 91.25 332 TYR A CA 1
ATOM 2699 C C . TYR A 1 332 ? 11.317 14.479 -13.457 1.00 91.25 332 TYR A C 1
ATOM 2701 O O . TYR A 1 332 ? 10.910 13.418 -13.920 1.00 91.25 332 TYR A O 1
ATOM 2709 N N . LEU A 1 333 ? 11.196 15.646 -14.091 1.00 90.44 333 LEU A N 1
ATOM 2710 C CA . LEU A 1 333 ? 10.646 15.740 -15.440 1.00 90.44 333 LEU A CA 1
ATOM 2711 C C . LEU A 1 333 ? 11.634 15.126 -16.442 1.00 90.44 333 LEU A C 1
ATOM 2713 O O . LEU A 1 333 ? 12.817 15.487 -16.470 1.00 90.44 333 LEU A O 1
ATOM 2717 N N . LEU A 1 334 ? 11.139 14.204 -17.263 1.00 92.19 334 LEU A N 1
ATOM 2718 C CA . LEU A 1 334 ? 11.851 13.718 -18.438 1.00 92.19 334 LEU A CA 1
ATOM 2719 C C . LEU A 1 334 ? 11.762 14.817 -19.510 1.00 92.19 334 LEU A C 1
ATOM 2721 O O . LEU A 1 334 ? 10.695 15.383 -19.718 1.00 92.19 334 LEU A O 1
ATOM 2725 N N . LYS A 1 335 ? 12.878 15.134 -20.173 1.00 92.50 335 LYS A N 1
ATOM 2726 C CA . LYS A 1 335 ? 12.884 15.999 -21.365 1.00 92.50 335 LYS A CA 1
ATOM 2727 C C . LYS A 1 335 ? 12.778 15.149 -22.628 1.00 92.50 335 LYS A C 1
ATOM 2729 O O . LYS A 1 335 ? 13.126 13.969 -22.599 1.00 92.50 335 LYS A O 1
ATOM 2734 N N . ASP A 1 336 ? 12.427 15.765 -23.750 1.00 93.38 336 ASP A N 1
ATOM 2735 C CA . ASP A 1 336 ? 12.258 15.115 -25.061 1.00 93.38 336 ASP A CA 1
ATOM 2736 C C . ASP A 1 336 ? 13.446 14.222 -25.459 1.00 93.38 336 ASP A C 1
ATOM 2738 O O . ASP A 1 336 ? 13.256 13.100 -25.921 1.00 93.38 336 ASP A O 1
ATOM 2742 N N . GLN A 1 337 ? 14.680 14.657 -25.170 1.00 94.00 337 GLN A N 1
ATOM 2743 C CA . GLN A 1 337 ? 15.927 13.898 -25.378 1.00 94.00 337 GLN A CA 1
ATOM 2744 C C . GLN A 1 337 ? 16.015 12.545 -24.635 1.00 94.00 337 GLN A C 1
ATOM 2746 O O . GLN A 1 337 ? 16.870 11.728 -24.970 1.00 94.00 337 GLN A O 1
ATOM 2751 N N . ILE A 1 338 ? 15.163 12.331 -23.627 1.00 95.19 338 ILE A N 1
ATOM 2752 C CA . ILE A 1 338 ? 14.991 11.091 -22.856 1.00 95.19 338 ILE A CA 1
ATOM 2753 C C . ILE A 1 338 ? 13.658 10.412 -23.214 1.00 95.19 338 ILE A C 1
ATOM 2755 O O . ILE A 1 338 ? 13.639 9.194 -23.368 1.00 95.19 338 ILE A O 1
ATOM 2759 N N . ILE A 1 339 ? 12.567 11.172 -23.398 1.00 95.62 339 ILE A N 1
ATOM 2760 C CA . ILE A 1 339 ? 11.251 10.630 -23.806 1.00 95.62 339 ILE A CA 1
ATOM 2761 C C . ILE A 1 339 ? 11.345 9.892 -25.156 1.00 95.62 339 ILE A C 1
ATOM 2763 O O . ILE A 1 339 ? 10.709 8.860 -25.341 1.00 95.62 339 ILE A O 1
ATOM 2767 N N . SER A 1 340 ? 12.185 10.389 -26.069 1.00 95.38 340 SER A N 1
ATOM 2768 C CA . SER A 1 340 ? 12.425 9.832 -27.411 1.00 95.38 340 SER A CA 1
ATOM 2769 C C . SER A 1 340 ? 13.405 8.649 -27.472 1.00 95.38 340 SER A C 1
ATOM 2771 O O . SER A 1 340 ? 13.704 8.173 -28.564 1.00 95.38 340 SER A O 1
ATOM 2773 N N . VAL A 1 341 ? 13.955 8.186 -26.342 1.00 96.62 341 VAL A N 1
ATOM 2774 C CA . VAL A 1 341 ? 14.929 7.077 -26.336 1.00 96.62 341 VAL A CA 1
ATOM 2775 C C . VAL A 1 341 ? 14.281 5.689 -26.466 1.00 96.62 341 VAL A C 1
ATOM 2777 O O . VAL A 1 341 ? 14.765 4.919 -27.296 1.00 96.62 341 VAL A O 1
ATOM 2780 N N . PRO A 1 342 ? 13.255 5.318 -25.674 1.00 97.00 342 PRO A N 1
ATOM 2781 C CA . PRO A 1 342 ? 12.602 4.017 -25.817 1.00 97.00 342 PRO A CA 1
ATOM 2782 C C . PRO A 1 342 ? 11.707 3.922 -27.061 1.00 97.00 342 PRO A C 1
ATOM 2784 O O . PRO A 1 342 ? 10.928 4.833 -27.341 1.00 97.00 342 PRO A O 1
ATOM 2787 N N . SER A 1 343 ? 11.770 2.795 -27.777 1.00 94.69 343 SER A N 1
ATOM 2788 C CA . SER A 1 343 ? 11.047 2.578 -29.047 1.00 94.69 343 SER A CA 1
ATOM 2789 C C . SER A 1 343 ? 9.518 2.607 -28.913 1.00 94.69 343 SER A C 1
ATOM 2791 O O . SER A 1 343 ? 8.835 3.105 -29.806 1.00 94.69 343 SER A O 1
ATOM 2793 N N . HIS A 1 344 ? 8.981 2.147 -27.781 1.00 94.56 344 HIS A N 1
ATOM 2794 C CA . HIS A 1 344 ? 7.563 2.235 -27.417 1.00 94.56 344 HIS A CA 1
ATOM 2795 C C . HIS A 1 344 ? 7.262 3.414 -26.466 1.00 94.56 344 HIS A C 1
ATOM 2797 O O . HIS A 1 344 ? 6.180 3.501 -25.884 1.00 94.56 344 HIS A O 1
ATOM 2803 N N . GLY A 1 345 ? 8.205 4.345 -26.292 1.00 95.38 345 GLY A N 1
ATOM 2804 C CA . GLY A 1 345 ? 8.045 5.514 -25.430 1.00 95.38 345 GLY A CA 1
ATOM 2805 C C . GLY A 1 345 ? 8.090 5.202 -23.928 1.00 95.38 345 GLY A C 1
ATOM 2806 O O . GLY A 1 345 ? 8.655 4.203 -23.471 1.00 95.38 345 GLY A O 1
ATOM 2807 N N . CYS A 1 346 ? 7.509 6.101 -23.136 1.00 97.62 346 CYS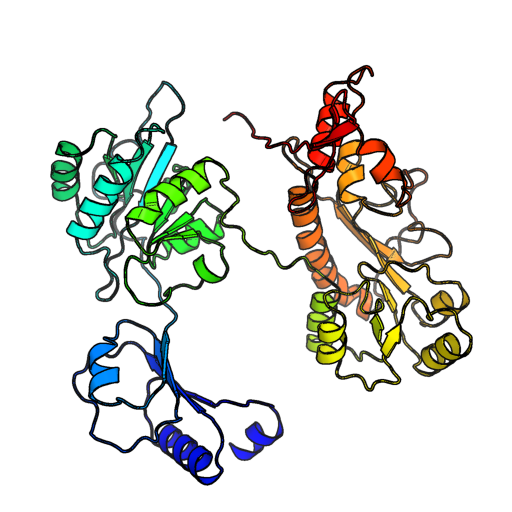 A N 1
ATOM 2808 C CA . CYS A 1 346 ? 7.520 6.032 -21.677 1.00 97.62 346 CYS A CA 1
ATOM 2809 C C . CYS A 1 346 ? 6.090 5.952 -21.133 1.00 97.62 346 CYS A C 1
ATOM 2811 O O . CYS A 1 346 ? 5.265 6.794 -21.478 1.00 97.62 346 CYS A O 1
ATOM 2813 N N . ILE A 1 347 ? 5.814 5.010 -20.230 1.00 98.25 347 ILE A N 1
ATOM 2814 C CA . ILE A 1 347 ? 4.565 4.937 -19.460 1.00 98.25 347 ILE A CA 1
ATOM 2815 C C . ILE A 1 347 ? 4.827 5.436 -18.034 1.00 98.25 347 ILE A C 1
ATOM 2817 O O . ILE A 1 347 ? 5.792 5.025 -17.391 1.00 98.25 347 ILE A O 1
ATOM 2821 N N . ASN A 1 348 ? 3.954 6.301 -17.525 1.00 98.06 348 ASN A N 1
ATOM 2822 C CA . ASN A 1 348 ? 3.940 6.788 -16.150 1.00 98.06 348 ASN A CA 1
ATOM 2823 C C . ASN A 1 348 ? 2.729 6.254 -15.383 1.00 98.06 348 ASN A C 1
ATOM 2825 O O . ASN A 1 348 ? 1.641 6.117 -15.943 1.00 98.06 348 ASN A O 1
ATOM 2829 N N . LEU A 1 349 ? 2.925 6.008 -14.090 1.00 97.50 349 LEU A N 1
ATOM 2830 C CA . LEU A 1 349 ? 1.853 5.841 -13.119 1.00 97.50 349 LEU A CA 1
ATOM 2831 C C . LEU A 1 349 ? 1.503 7.184 -12.469 1.00 97.50 349 LEU A C 1
ATOM 2833 O O . LEU A 1 349 ? 2.334 7.770 -11.773 1.00 97.50 349 LEU A O 1
ATOM 2837 N N . HIS A 1 350 ? 0.235 7.578 -12.581 1.00 96.88 350 HIS A N 1
ATOM 2838 C CA . HIS A 1 350 ? -0.362 8.671 -11.820 1.00 96.88 350 HIS A CA 1
ATOM 2839 C C . HIS A 1 350 ? -1.374 8.176 -10.779 1.00 96.88 350 HIS A C 1
ATOM 2841 O O . HIS A 1 350 ? -2.210 7.314 -11.058 1.00 96.88 350 HIS A O 1
ATOM 2847 N N . PHE A 1 351 ? -1.347 8.785 -9.590 1.00 95.25 351 PHE A N 1
ATOM 2848 C CA . PHE A 1 351 ? -2.255 8.500 -8.465 1.00 95.25 351 PHE A CA 1
ATOM 2849 C C . PHE A 1 351 ? -3.536 9.361 -8.512 1.00 95.25 351 PHE A C 1
ATOM 2851 O O . PHE A 1 351 ? -4.041 9.812 -7.485 1.00 95.25 351 PHE A O 1
ATOM 2858 N N . GLY A 1 352 ? -4.037 9.623 -9.720 1.00 95.50 352 GLY A N 1
ATOM 2859 C CA . GLY A 1 352 ? -5.276 10.354 -9.975 1.00 95.50 352 GLY A CA 1
ATOM 2860 C C . GLY A 1 352 ? -6.014 9.804 -11.195 1.00 95.50 352 GLY A C 1
ATOM 2861 O O . GLY A 1 352 ? -5.412 9.173 -12.069 1.00 95.50 352 GLY A O 1
ATOM 2862 N N . TYR A 1 353 ? -7.322 10.056 -11.264 1.00 97.19 353 TYR A N 1
ATOM 2863 C CA . TYR A 1 353 ? -8.182 9.681 -12.387 1.00 97.19 353 TYR A CA 1
ATOM 2864 C C . TYR A 1 353 ? -8.104 10.767 -13.475 1.00 97.19 353 TYR A C 1
ATOM 2866 O O . TYR A 1 353 ? -8.902 11.701 -13.499 1.00 97.19 353 TYR A O 1
ATOM 2874 N N . LEU A 1 354 ? -7.086 10.700 -14.341 1.00 98.12 354 LEU A N 1
ATOM 2875 C CA . LEU A 1 354 ? -6.855 11.697 -15.397 1.00 98.12 354 LEU A CA 1
ATOM 2876 C C . LEU A 1 354 ? -8.092 11.856 -16.308 1.00 98.12 354 LEU A C 1
ATOM 2878 O O . LEU A 1 354 ? -8.684 10.849 -16.692 1.00 98.12 354 LEU A O 1
ATOM 2882 N N . PRO A 1 355 ? -8.496 13.087 -16.675 1.00 96.81 355 PRO A N 1
ATOM 2883 C CA . PRO A 1 355 ? -7.729 14.337 -16.601 1.00 96.81 355 PRO A CA 1
ATOM 2884 C C . PRO A 1 355 ? -7.708 15.041 -15.232 1.00 96.81 355 PRO A C 1
ATOM 2886 O O . PRO A 1 355 ? -7.047 16.071 -15.102 1.00 96.81 355 PRO A O 1
ATOM 2889 N N . TYR A 1 356 ? -8.423 14.546 -14.215 1.00 96.69 356 TYR A N 1
ATOM 2890 C CA . TYR A 1 356 ? -8.498 15.216 -12.915 1.00 96.69 356 TYR A CA 1
ATOM 2891 C C . TYR A 1 356 ? -7.168 15.141 -12.147 1.00 96.69 356 TYR A C 1
ATOM 2893 O O . TYR A 1 356 ? -6.503 14.105 -12.102 1.00 96.69 356 TYR A O 1
ATOM 2901 N N . ASN A 1 357 ? -6.819 16.255 -11.497 1.00 95.94 357 ASN A N 1
ATOM 2902 C CA . ASN A 1 357 ? -5.704 16.398 -10.559 1.00 95.94 357 ASN A CA 1
ATOM 2903 C C . ASN A 1 357 ? -4.344 15.957 -11.127 1.00 95.94 357 ASN A C 1
ATOM 2905 O O . ASN A 1 357 ? -3.651 15.129 -10.533 1.00 95.94 357 ASN A O 1
ATOM 2909 N N . ARG A 1 358 ? -3.943 16.519 -12.271 1.00 96.62 358 ARG A N 1
ATOM 2910 C CA . ARG A 1 358 ? -2.579 16.375 -12.812 1.00 96.62 358 ARG A CA 1
ATOM 2911 C C . ARG A 1 358 ? -1.544 16.934 -11.829 1.00 96.62 358 ARG A C 1
ATOM 2913 O O . ARG A 1 358 ? -1.847 17.851 -11.063 1.00 96.62 358 ARG A O 1
ATOM 2920 N N . GLY A 1 359 ? -0.305 16.460 -11.882 1.00 94.19 359 GLY A N 1
ATOM 2921 C CA . GLY A 1 359 ? 0.784 16.908 -11.020 1.00 94.19 359 GLY A CA 1
ATOM 2922 C C . GLY A 1 359 ? 0.944 16.040 -9.773 1.00 94.19 359 GLY A C 1
ATOM 2923 O O . GLY A 1 359 ? 1.194 14.844 -9.865 1.00 94.19 359 GLY A O 1
ATOM 2924 N N . VAL A 1 360 ? 0.895 16.636 -8.577 1.00 92.75 360 VAL A N 1
ATOM 2925 C CA . VAL A 1 360 ? 1.255 15.925 -7.333 1.00 92.75 360 VAL A CA 1
ATOM 2926 C C . VAL A 1 360 ? 0.216 16.047 -6.223 1.00 92.75 360 VAL A C 1
ATOM 2928 O O . VAL A 1 360 ? -0.437 17.077 -6.077 1.00 92.75 360 VAL A O 1
ATOM 2931 N N . PHE A 1 361 ? 0.148 15.001 -5.390 1.00 93.62 361 PHE A N 1
ATOM 2932 C CA . PHE A 1 361 ? -0.841 14.814 -4.317 1.00 93.62 361 PHE A CA 1
ATOM 2933 C C . PHE A 1 361 ? -2.284 14.659 -4.829 1.00 93.62 361 PHE A C 1
ATOM 2935 O O . PHE A 1 361 ? -3.229 15.134 -4.204 1.00 93.62 361 PHE A O 1
ATOM 2942 N N . ALA A 1 362 ? -2.455 14.031 -5.998 1.00 95.19 362 ALA A N 1
ATOM 2943 C CA . ALA A 1 362 ? -3.752 13.828 -6.647 1.00 95.19 362 ALA A CA 1
ATOM 2944 C C . ALA A 1 362 ? -4.761 13.047 -5.779 1.00 95.19 362 ALA A C 1
ATOM 2946 O O . ALA A 1 362 ? -5.966 13.283 -5.878 1.00 95.19 362 ALA A O 1
ATOM 2947 N N . ASP A 1 363 ? -4.257 12.206 -4.872 1.00 93.62 363 ASP A N 1
ATOM 2948 C CA . ASP A 1 363 ? -4.985 11.584 -3.768 1.00 93.62 363 ASP A CA 1
ATOM 2949 C C . ASP A 1 363 ? -5.669 12.642 -2.883 1.00 93.62 363 ASP A C 1
ATOM 2951 O O . ASP A 1 363 ? -6.896 12.661 -2.775 1.00 93.62 363 ASP A O 1
ATOM 2955 N N . ALA A 1 364 ? -4.904 13.586 -2.329 1.00 95.56 364 ALA A N 1
ATOM 2956 C CA . ALA A 1 364 ? -5.428 14.668 -1.504 1.00 95.56 364 ALA A CA 1
ATOM 2957 C C . ALA A 1 364 ? -6.330 15.621 -2.309 1.00 95.56 364 ALA A C 1
ATOM 2959 O O . ALA A 1 364 ? -7.413 15.971 -1.841 1.00 95.56 364 ALA A O 1
ATOM 2960 N N . TRP A 1 365 ? -5.933 16.008 -3.526 1.00 97.12 365 TRP A N 1
ATOM 2961 C CA . TRP A 1 365 ? -6.729 16.917 -4.363 1.00 97.12 365 TRP A CA 1
ATOM 2962 C C . TRP A 1 365 ? -8.069 16.318 -4.795 1.00 97.12 365 TRP A C 1
ATOM 2964 O O . TRP A 1 365 ? -9.045 17.053 -4.870 1.00 97.12 365 TRP A O 1
ATOM 2974 N N . SER A 1 366 ? -8.180 14.993 -4.957 1.00 97.12 366 SER A N 1
ATOM 2975 C CA . SER A 1 366 ? -9.480 14.352 -5.224 1.00 97.12 366 SER A CA 1
ATOM 2976 C C . SER A 1 366 ? -10.473 14.512 -4.069 1.00 97.12 366 SER A C 1
ATOM 2978 O O . SER A 1 366 ? -11.684 14.552 -4.281 1.00 97.12 366 SER A O 1
ATOM 2980 N N . ILE A 1 367 ? -9.982 14.657 -2.836 1.00 97.31 367 ILE A N 1
ATOM 2981 C CA . ILE A 1 367 ? -10.809 14.982 -1.672 1.00 97.31 367 ILE A CA 1
ATOM 2982 C C . ILE A 1 367 ? -11.121 16.485 -1.637 1.00 97.31 367 ILE A C 1
ATOM 2984 O O . ILE A 1 367 ? -12.259 16.850 -1.363 1.00 97.31 367 ILE A O 1
ATOM 2988 N N . ILE A 1 368 ? -10.138 17.350 -1.909 1.00 96.38 368 ILE A N 1
ATOM 2989 C CA . ILE A 1 368 ? -10.265 18.816 -1.802 1.00 96.38 368 ILE A CA 1
ATOM 2990 C C . ILE A 1 368 ? -11.188 19.383 -2.886 1.00 96.38 368 ILE A C 1
ATOM 2992 O O . ILE A 1 368 ? -12.190 20.013 -2.558 1.00 96.38 368 ILE A O 1
ATOM 2996 N N . ASP A 1 369 ? -10.892 19.092 -4.154 1.00 95.50 369 ASP A N 1
ATOM 2997 C CA . ASP A 1 369 ? -11.622 19.570 -5.339 1.00 95.50 369 ASP A CA 1
ATOM 2998 C C . ASP A 1 369 ? -12.926 18.772 -5.577 1.00 95.50 369 ASP A C 1
ATOM 3000 O O . ASP A 1 369 ? -13.628 18.975 -6.564 1.00 95.50 369 ASP A O 1
ATOM 3004 N N . ASP A 1 370 ? -13.207 17.805 -4.698 1.00 95.06 370 ASP A N 1
ATOM 3005 C CA . ASP A 1 370 ? -14.267 16.794 -4.758 1.00 95.06 370 ASP A CA 1
ATOM 3006 C C . ASP A 1 370 ? -14.380 16.010 -6.085 1.00 95.06 370 ASP A C 1
ATOM 3008 O O . ASP A 1 370 ? -15.420 15.450 -6.425 1.00 95.06 370 ASP A O 1
ATOM 3012 N N . THR A 1 371 ? -13.274 15.897 -6.818 1.00 95.88 371 THR A N 1
ATOM 3013 C CA . THR A 1 371 ? -13.175 15.179 -8.097 1.00 95.88 371 THR A CA 1
ATOM 3014 C C . THR A 1 371 ? -13.082 13.647 -7.929 1.00 95.88 371 THR A C 1
ATOM 3016 O O . THR A 1 371 ? -12.896 13.145 -6.811 1.00 95.88 371 THR A O 1
ATOM 3019 N N . PRO A 1 372 ? -13.229 12.857 -9.014 1.00 96.75 372 PRO A N 1
ATOM 3020 C CA . PRO A 1 372 ? -13.022 11.409 -8.977 1.00 96.75 372 PRO A CA 1
ATOM 3021 C C . PRO A 1 372 ? -11.608 11.016 -8.524 1.00 96.75 372 PRO A C 1
ATOM 3023 O O . PRO A 1 372 ? -10.610 11.566 -8.991 1.00 96.75 372 PRO A O 1
ATOM 3026 N N . ALA A 1 373 ? -11.523 10.018 -7.642 1.00 97.44 373 ALA A N 1
ATOM 3027 C CA . ALA A 1 373 ? -10.270 9.367 -7.272 1.00 97.44 373 ALA A CA 1
ATOM 3028 C C . ALA A 1 373 ? -10.032 8.130 -8.153 1.00 97.44 373 ALA A C 1
ATOM 3030 O O . ALA A 1 373 ? -10.977 7.478 -8.599 1.00 97.44 373 ALA A O 1
ATOM 3031 N N . GLY A 1 374 ? -8.771 7.785 -8.404 1.00 97.12 374 GLY A N 1
ATOM 3032 C CA . GLY A 1 374 ? -8.416 6.617 -9.206 1.00 97.12 374 GLY A CA 1
ATOM 3033 C C . GLY A 1 374 ? -6.938 6.569 -9.570 1.00 97.12 374 GLY A C 1
ATOM 3034 O O . GLY A 1 374 ? -6.171 7.460 -9.217 1.00 97.12 374 GLY A O 1
ATOM 3035 N N . ILE A 1 375 ? -6.555 5.522 -10.291 1.00 98.00 375 ILE A N 1
ATOM 3036 C CA . ILE A 1 375 ? -5.203 5.287 -10.803 1.00 98.00 375 ILE A CA 1
ATOM 3037 C C . ILE A 1 375 ? -5.235 5.381 -12.322 1.00 98.00 375 ILE A C 1
ATOM 3039 O O . ILE A 1 375 ? -6.113 4.795 -12.956 1.00 98.00 375 ILE A O 1
ATOM 3043 N N . THR A 1 376 ? -4.239 6.049 -12.905 1.00 98.44 376 THR A N 1
ATOM 3044 C CA . THR A 1 376 ? -4.036 6.072 -14.357 1.00 98.44 376 THR A CA 1
ATOM 3045 C C . THR A 1 376 ? -2.614 5.655 -14.712 1.00 98.44 376 THR A C 1
ATOM 3047 O O . THR A 1 376 ? -1.658 6.251 -14.223 1.00 98.44 376 THR A O 1
ATOM 3050 N N . TYR A 1 377 ? -2.468 4.691 -15.619 1.00 98.38 377 TYR A N 1
ATOM 3051 C CA . TYR A 1 377 ? -1.239 4.520 -16.390 1.00 98.38 377 TYR A CA 1
ATOM 3052 C C . TYR A 1 377 ? -1.407 5.255 -17.722 1.00 98.38 377 TYR A C 1
ATOM 3054 O O . TYR A 1 377 ? -2.393 5.043 -18.429 1.00 98.38 377 TYR A O 1
ATOM 3062 N N . HIS A 1 378 ? -0.467 6.126 -18.075 1.00 98.38 378 HIS A N 1
ATOM 3063 C CA . HIS A 1 378 ? -0.523 6.935 -19.296 1.00 98.38 378 HIS A CA 1
ATOM 3064 C C . HIS A 1 378 ? 0.853 7.049 -19.951 1.00 98.38 378 HIS A C 1
ATOM 3066 O O . HIS A 1 378 ? 1.876 6.876 -19.295 1.00 98.38 378 HIS A O 1
ATOM 3072 N N . LEU A 1 379 ? 0.885 7.351 -21.245 1.00 97.94 379 LEU A N 1
ATOM 3073 C CA . LEU A 1 379 ? 2.114 7.711 -21.945 1.00 97.94 379 LEU A CA 1
ATOM 3074 C C . LEU A 1 379 ? 2.594 9.093 -21.481 1.00 97.94 379 LEU A C 1
ATOM 3076 O O . LEU A 1 379 ? 1.773 9.970 -21.202 1.00 97.94 379 LEU A O 1
ATOM 3080 N N . ILE A 1 380 ? 3.910 9.291 -21.406 1.00 97.50 380 ILE A N 1
ATOM 3081 C CA . ILE A 1 380 ? 4.513 10.604 -21.150 1.00 97.50 380 ILE A CA 1
ATOM 3082 C C . ILE A 1 380 ? 4.665 11.359 -22.473 1.00 97.50 380 ILE A C 1
ATOM 3084 O O . ILE A 1 380 ? 5.245 10.857 -23.434 1.00 97.50 380 ILE A O 1
ATOM 3088 N N . ASP A 1 381 ? 4.161 12.584 -22.481 1.00 94.94 381 ASP A N 1
ATOM 3089 C CA . ASP A 1 381 ? 4.351 13.635 -23.474 1.00 94.94 381 ASP A CA 1
ATOM 3090 C C . ASP A 1 381 ? 5.161 14.802 -22.846 1.00 94.94 381 ASP A C 1
ATOM 3092 O O . ASP A 1 381 ? 5.516 14.724 -21.670 1.00 94.94 381 ASP A O 1
ATOM 3096 N N . PRO A 1 382 ? 5.475 15.895 -23.572 1.00 92.75 382 PRO A N 1
ATOM 3097 C CA . PRO A 1 382 ? 6.201 17.041 -23.000 1.00 92.75 382 PRO A CA 1
ATOM 3098 C C . PRO A 1 382 ? 5.426 17.843 -21.932 1.00 92.75 382 PRO A C 1
ATOM 3100 O O . PRO A 1 382 ? 5.966 18.793 -21.361 1.00 92.75 382 PRO A O 1
ATOM 3103 N N . GLY A 1 383 ? 4.154 17.512 -21.687 1.00 92.62 383 GLY A N 1
ATOM 3104 C CA . GLY A 1 383 ? 3.337 18.111 -20.635 1.00 92.62 383 GLY A CA 1
ATOM 3105 C C . GLY A 1 383 ? 3.490 17.407 -19.282 1.00 92.62 383 GLY A C 1
ATOM 3106 O O . GLY A 1 383 ? 4.395 16.606 -19.060 1.00 92.62 383 GLY A O 1
ATOM 3107 N N . ILE A 1 384 ? 2.604 17.733 -18.338 1.00 92.88 384 ILE A N 1
ATOM 3108 C CA . ILE A 1 384 ? 2.578 17.101 -17.012 1.00 92.88 384 ILE A CA 1
ATOM 3109 C C . ILE A 1 384 ? 1.255 16.356 -16.884 1.00 92.88 384 ILE A C 1
ATOM 3111 O O . ILE A 1 384 ? 0.202 16.972 -16.730 1.00 92.88 384 ILE A O 1
ATOM 3115 N N . ASP A 1 385 ? 1.336 15.030 -16.991 1.00 95.94 385 ASP A N 1
ATOM 3116 C CA . ASP A 1 385 ? 0.220 14.080 -16.938 1.00 95.94 385 ASP A CA 1
ATOM 3117 C C . ASP A 1 385 ? -0.893 14.354 -17.974 1.00 95.94 385 ASP A C 1
ATOM 3119 O O . ASP A 1 385 ? -2.079 14.133 -17.720 1.00 95.94 385 ASP A O 1
ATOM 3123 N N . THR A 1 386 ? -0.519 14.846 -19.162 1.00 96.06 386 THR A N 1
ATOM 3124 C CA . THR A 1 386 ? -1.430 15.155 -20.285 1.00 96.06 386 THR A CA 1
ATOM 3125 C C . THR A 1 386 ? -1.495 14.065 -21.358 1.00 96.06 386 THR A C 1
ATOM 3127 O O . THR A 1 386 ? -2.504 13.960 -22.059 1.00 96.06 386 THR A O 1
ATOM 3130 N N . GLY A 1 387 ? -0.465 13.222 -21.462 1.00 96.81 387 GLY A N 1
ATOM 3131 C CA . GLY A 1 387 ? -0.365 12.173 -22.473 1.00 96.81 387 GLY A CA 1
ATOM 3132 C C . GLY A 1 387 ? -1.445 11.085 -22.399 1.00 96.81 387 GLY A C 1
ATOM 3133 O O . GLY A 1 387 ? -2.198 10.951 -21.429 1.00 96.81 387 GLY A O 1
ATOM 3134 N N . LYS A 1 388 ? -1.548 10.306 -23.483 1.00 97.94 388 LYS A N 1
ATOM 3135 C CA . LYS A 1 388 ? -2.656 9.364 -23.718 1.00 97.94 388 LYS A CA 1
ATOM 3136 C C . LYS A 1 388 ? -2.697 8.242 -22.676 1.00 97.94 388 LYS A C 1
ATOM 3138 O O . LYS A 1 388 ? -1.678 7.628 -22.372 1.00 97.94 388 LYS A O 1
ATOM 3143 N N . ILE A 1 389 ? -3.892 7.937 -22.184 1.00 98.44 389 ILE A N 1
ATOM 3144 C CA . ILE A 1 389 ? -4.160 6.891 -21.195 1.00 98.44 389 ILE A CA 1
ATOM 3145 C C . ILE A 1 389 ? -3.896 5.511 -21.814 1.00 98.44 389 ILE A C 1
ATOM 3147 O O . ILE A 1 389 ? -4.410 5.198 -22.887 1.00 98.44 389 ILE A O 1
ATOM 3151 N N . VAL A 1 390 ? -3.110 4.691 -21.116 1.00 98.38 390 VAL A N 1
ATOM 3152 C CA . VAL A 1 390 ? -2.869 3.266 -21.403 1.00 98.38 390 VAL A CA 1
ATOM 3153 C C . VAL A 1 390 ? -3.987 2.433 -20.781 1.00 98.38 390 VAL A C 1
ATOM 3155 O O . VAL A 1 390 ? -4.611 1.615 -21.450 1.00 98.38 390 VAL A O 1
ATOM 3158 N N . VAL A 1 391 ? -4.242 2.666 -19.490 1.00 98.38 391 VAL A N 1
ATOM 3159 C CA . VAL A 1 391 ? -5.322 2.054 -18.712 1.00 98.38 391 VAL A CA 1
ATOM 3160 C C . VAL A 1 391 ? -5.627 2.922 -17.489 1.00 98.38 391 VAL A C 1
ATOM 3162 O O . VAL A 1 391 ? -4.760 3.647 -16.996 1.00 98.38 391 VAL A O 1
ATOM 3165 N N . GLN A 1 392 ? -6.852 2.847 -16.981 1.00 97.88 392 GLN A N 1
ATOM 3166 C CA . GLN A 1 392 ? -7.311 3.623 -15.836 1.00 97.88 392 GLN A CA 1
ATOM 3167 C C . GLN A 1 392 ? -8.310 2.810 -15.005 1.00 97.88 392 GLN A C 1
ATOM 3169 O O . GLN A 1 392 ? -9.053 2.000 -15.557 1.00 97.88 392 GLN A O 1
ATOM 3174 N N . GLN A 1 393 ? -8.340 3.035 -13.691 1.00 97.31 393 GLN A N 1
ATOM 3175 C CA . GLN A 1 393 ? -9.353 2.478 -12.793 1.00 97.31 393 GLN A CA 1
ATOM 3176 C C . GLN A 1 393 ? -9.778 3.531 -11.761 1.00 97.31 393 GLN A C 1
ATOM 3178 O O . GLN A 1 393 ? -8.935 4.138 -11.098 1.00 97.31 393 GLN A O 1
ATOM 3183 N N . GLN A 1 394 ? -11.088 3.742 -11.621 1.00 97.50 394 GLN A N 1
ATOM 3184 C CA . GLN A 1 394 ? -11.662 4.607 -10.588 1.00 97.50 394 GLN A CA 1
ATOM 3185 C C . GLN A 1 394 ? -11.622 3.908 -9.219 1.00 97.50 394 GLN A C 1
ATOM 3187 O O . GLN A 1 394 ? -11.711 2.683 -9.137 1.00 97.50 394 GLN A O 1
ATOM 3192 N N . VAL A 1 395 ? -11.497 4.686 -8.144 1.00 92.50 395 VAL A N 1
ATOM 3193 C CA . VAL A 1 395 ? -11.499 4.205 -6.755 1.00 92.50 395 VAL A CA 1
ATOM 3194 C C . VAL A 1 395 ? -12.565 4.953 -5.962 1.00 92.50 395 VAL A C 1
ATOM 3196 O O . VAL A 1 395 ? -12.672 6.176 -6.044 1.00 92.50 395 VAL A O 1
ATOM 3199 N N . GLU A 1 396 ? -13.356 4.218 -5.182 1.00 92.31 396 GLU A N 1
ATOM 3200 C CA . GLU A 1 396 ? -14.441 4.799 -4.394 1.00 92.31 396 GLU A CA 1
ATOM 3201 C C . GLU A 1 396 ? -13.914 5.593 -3.186 1.00 92.31 396 GLU A C 1
ATOM 3203 O O . GLU A 1 396 ? -13.194 5.076 -2.320 1.00 92.31 396 GLU A O 1
ATOM 3208 N N . LYS A 1 397 ? -14.306 6.870 -3.143 1.00 92.94 397 LYS A N 1
ATOM 3209 C CA . LYS A 1 397 ? -13.887 7.892 -2.182 1.00 92.94 397 LYS A CA 1
ATOM 3210 C C . LYS A 1 397 ? -15.024 8.157 -1.191 1.00 92.94 397 LYS A C 1
ATOM 3212 O O . LYS A 1 397 ? -15.959 8.888 -1.505 1.00 92.94 397 LYS A O 1
ATOM 3217 N N . SER A 1 398 ? -14.929 7.582 0.005 1.00 90.31 398 SER A N 1
ATOM 3218 C CA . SER A 1 398 ? -15.915 7.747 1.079 1.00 90.31 398 SER A CA 1
ATOM 3219 C C . SER A 1 398 ? -15.936 9.184 1.618 1.00 90.31 398 SER A C 1
ATOM 3221 O O . SER A 1 398 ? -14.942 9.915 1.550 1.00 90.31 398 SER A O 1
ATOM 3223 N N . LEU A 1 399 ? -17.037 9.575 2.264 1.00 90.88 399 LEU A N 1
ATOM 3224 C CA . LEU A 1 399 ? -17.086 10.773 3.112 1.00 90.88 399 LEU A CA 1
ATOM 3225 C C . LEU A 1 399 ? -16.176 10.649 4.348 1.00 90.88 399 LEU A C 1
ATOM 3227 O O . LEU A 1 399 ? -15.662 11.657 4.827 1.00 90.88 399 LEU A O 1
ATOM 3231 N N . THR A 1 400 ? -15.916 9.426 4.825 1.00 89.31 400 THR A N 1
ATOM 3232 C CA . THR A 1 400 ? -14.971 9.152 5.924 1.00 89.31 400 THR A CA 1
ATOM 3233 C C . THR A 1 400 ? -13.514 9.048 5.484 1.00 89.31 400 THR A C 1
ATOM 3235 O O . THR A 1 400 ? -12.634 9.013 6.343 1.00 89.31 400 THR A O 1
ATOM 3238 N N . ASP A 1 401 ? -13.223 9.006 4.177 1.00 88.12 401 ASP A N 1
ATOM 3239 C CA . ASP A 1 401 ? -11.842 8.850 3.718 1.00 88.12 401 ASP A CA 1
ATOM 3240 C C . ASP A 1 401 ? -10.974 10.055 4.093 1.00 88.12 401 ASP A C 1
ATOM 3242 O O . ASP A 1 401 ? -11.362 11.220 3.951 1.00 88.12 401 ASP A O 1
ATOM 3246 N N . THR A 1 402 ? -9.762 9.729 4.529 1.00 91.38 402 THR A N 1
ATOM 3247 C CA . THR A 1 402 ? -8.646 10.643 4.765 1.00 91.38 402 THR A CA 1
ATOM 3248 C C . THR A 1 402 ? -7.630 10.517 3.631 1.00 91.38 402 THR A C 1
ATOM 3250 O O . THR A 1 402 ? -7.667 9.553 2.863 1.00 91.38 402 THR A O 1
ATOM 3253 N N . GLY A 1 403 ? -6.666 11.438 3.554 1.00 90.75 403 GLY A N 1
ATOM 3254 C CA . GLY A 1 403 ? -5.547 11.322 2.614 1.00 90.75 403 GLY A CA 1
ATOM 3255 C C . GLY A 1 403 ? -4.823 9.976 2.739 1.00 90.75 403 GLY A C 1
ATOM 3256 O O . GLY A 1 403 ? -4.549 9.333 1.732 1.00 90.75 403 GLY A O 1
ATOM 3257 N N . LYS A 1 404 ? -4.593 9.484 3.967 1.00 85.12 404 LYS A N 1
ATOM 3258 C CA . LYS A 1 404 ? -3.959 8.173 4.203 1.00 85.12 404 LYS A CA 1
ATOM 3259 C C . LYS A 1 404 ? -4.816 6.994 3.727 1.00 85.12 404 LYS A C 1
ATOM 3261 O O . LYS A 1 404 ? -4.285 6.138 3.020 1.00 85.12 404 LYS A O 1
ATOM 3266 N N . SER A 1 405 ? -6.102 6.934 4.088 1.00 82.88 405 SER A N 1
ATOM 3267 C CA . SER A 1 405 ? -6.956 5.784 3.737 1.00 82.88 405 SER A CA 1
ATOM 3268 C C . SER A 1 405 ? -7.252 5.721 2.237 1.00 82.88 405 SER A C 1
ATOM 3270 O 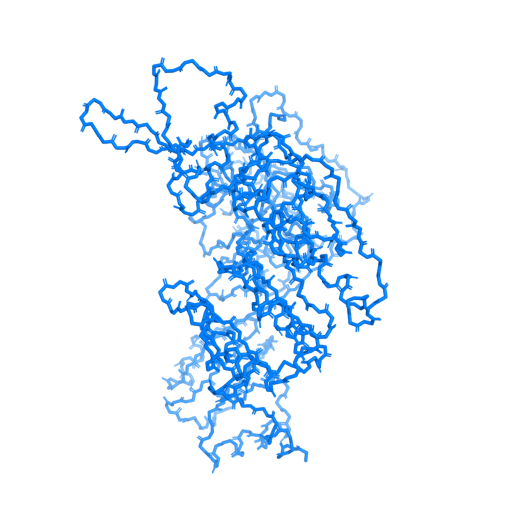O . SER A 1 405 ? -7.146 4.651 1.636 1.00 82.88 405 SER A O 1
ATOM 3272 N N . LEU A 1 406 ? -7.508 6.868 1.599 1.00 91.12 406 LEU A N 1
ATOM 3273 C CA . LEU A 1 406 ? -7.686 6.929 0.152 1.00 91.12 406 LEU A CA 1
ATOM 3274 C C . LEU A 1 406 ? -6.389 6.578 -0.582 1.00 91.12 406 LEU A C 1
ATOM 3276 O O . LEU A 1 406 ? -6.414 5.779 -1.515 1.00 91.12 406 LEU A O 1
ATOM 3280 N N . TYR A 1 407 ? -5.243 7.100 -0.132 1.00 89.88 407 TYR A N 1
ATOM 3281 C CA . TYR A 1 407 ? -3.949 6.737 -0.705 1.00 89.88 407 TYR A CA 1
ATOM 3282 C C . TYR A 1 407 ? -3.664 5.234 -0.589 1.00 89.88 407 TYR A C 1
ATOM 3284 O O . TYR A 1 407 ? -3.125 4.659 -1.529 1.00 89.88 407 TYR A O 1
ATOM 3292 N N . GLN A 1 408 ? -4.068 4.562 0.496 1.00 81.69 408 GLN A N 1
ATOM 3293 C CA . GLN A 1 408 ? -3.967 3.100 0.618 1.00 81.69 408 GLN A CA 1
ATOM 3294 C C . GLN A 1 408 ? -4.835 2.362 -0.415 1.00 81.69 408 GLN A C 1
ATOM 3296 O O . GLN A 1 408 ? -4.318 1.497 -1.122 1.00 81.69 408 GLN A O 1
ATOM 3301 N N . LYS A 1 409 ? -6.108 2.753 -0.588 1.00 83.81 409 LYS A N 1
ATOM 3302 C CA . LYS A 1 409 ? -6.982 2.201 -1.644 1.00 83.81 409 LYS A CA 1
ATOM 3303 C C . LYS A 1 409 ? -6.358 2.361 -3.038 1.00 83.81 409 LYS A C 1
ATOM 3305 O O . LYS A 1 409 ? -6.225 1.386 -3.769 1.00 83.81 409 LYS A O 1
ATOM 3310 N N . LEU A 1 410 ? -5.912 3.576 -3.368 1.00 89.75 410 LEU A N 1
ATOM 3311 C CA . LEU A 1 410 ? -5.228 3.902 -4.626 1.00 89.75 410 LEU A CA 1
ATOM 3312 C C . LEU A 1 410 ? -3.958 3.055 -4.821 1.00 89.75 410 LEU A C 1
ATOM 3314 O O . LEU A 1 410 ? -3.710 2.528 -5.901 1.00 89.75 410 LEU A O 1
ATOM 3318 N N . THR A 1 411 ? -3.176 2.885 -3.757 1.00 85.06 411 THR A N 1
ATOM 3319 C CA . THR A 1 411 ? -1.921 2.122 -3.741 1.00 85.06 411 THR A CA 1
ATOM 3320 C C . THR A 1 411 ? -2.135 0.638 -4.051 1.00 85.06 411 THR A C 1
ATOM 3322 O O . THR A 1 411 ? -1.392 0.093 -4.865 1.00 85.06 411 THR A O 1
ATOM 3325 N N . LEU A 1 412 ? -3.171 0.001 -3.487 1.00 79.19 412 LEU A N 1
ATOM 3326 C CA . LEU A 1 412 ? -3.584 -1.352 -3.890 1.00 79.19 412 LEU A CA 1
ATOM 3327 C C . LEU A 1 412 ? -3.969 -1.390 -5.374 1.00 79.19 412 LEU A C 1
ATOM 3329 O O . LEU A 1 412 ? -3.429 -2.186 -6.144 1.00 79.19 412 LEU A O 1
ATOM 3333 N N . THR A 1 413 ? -4.874 -0.494 -5.784 1.00 85.38 413 THR A N 1
ATOM 3334 C CA . THR A 1 413 ? -5.390 -0.431 -7.158 1.00 85.38 413 THR A CA 1
ATOM 3335 C C . THR A 1 413 ? -4.275 -0.265 -8.192 1.00 85.38 413 THR A C 1
ATOM 3337 O O . THR A 1 413 ? -4.362 -0.842 -9.271 1.00 85.38 413 THR A O 1
ATOM 3340 N N . ALA A 1 414 ? -3.202 0.465 -7.873 1.00 92.38 414 ALA A N 1
ATOM 3341 C CA . ALA A 1 414 ? -2.082 0.683 -8.784 1.00 92.38 414 ALA A CA 1
ATOM 3342 C C . ALA A 1 414 ? -1.309 -0.599 -9.127 1.00 92.38 414 ALA A C 1
ATOM 3344 O O . ALA A 1 414 ? -0.940 -0.782 -10.292 1.00 92.38 414 ALA A O 1
ATOM 3345 N N . TYR A 1 415 ? -1.079 -1.479 -8.146 1.00 88.38 415 TYR A N 1
ATOM 3346 C CA . TYR A 1 415 ? -0.417 -2.766 -8.375 1.00 88.38 415 TYR A CA 1
ATOM 3347 C C . TYR A 1 415 ? -1.320 -3.719 -9.159 1.00 88.38 415 TYR A C 1
ATOM 3349 O O . TYR A 1 415 ? -0.919 -4.254 -10.192 1.00 88.38 415 TYR A O 1
ATOM 3357 N N . ASP A 1 416 ? -2.567 -3.858 -8.709 1.00 85.44 416 ASP A N 1
ATOM 3358 C CA . ASP A 1 416 ? -3.581 -4.704 -9.333 1.00 85.44 416 ASP A CA 1
ATOM 3359 C C . ASP A 1 416 ? -3.790 -4.354 -10.810 1.00 85.44 416 ASP A C 1
ATOM 3361 O O . ASP A 1 416 ? -3.766 -5.231 -11.677 1.00 85.44 416 ASP A O 1
ATOM 3365 N N . LEU A 1 417 ? -3.947 -3.060 -11.107 1.00 92.00 417 LEU A N 1
ATOM 3366 C CA . LEU A 1 417 ? -4.145 -2.559 -12.462 1.00 92.00 417 LEU A CA 1
ATOM 3367 C C . LEU A 1 417 ? -2.915 -2.803 -13.344 1.00 92.00 417 LEU A C 1
ATOM 3369 O O . LEU A 1 417 ? -3.070 -3.156 -14.514 1.00 92.00 417 LEU A O 1
ATOM 3373 N N . PHE A 1 418 ? -1.700 -2.676 -12.796 1.00 95.25 418 PHE A N 1
ATOM 3374 C CA . PHE A 1 418 ? -0.474 -3.000 -13.526 1.00 95.25 418 PHE A CA 1
ATOM 3375 C C . PHE A 1 418 ? -0.413 -4.481 -13.889 1.00 95.25 418 PHE A C 1
ATOM 3377 O O . PHE A 1 418 ? -0.268 -4.809 -15.062 1.00 95.25 418 PHE A O 1
ATOM 3384 N N . VAL A 1 419 ? -0.580 -5.375 -12.910 1.00 92.50 419 VAL A N 1
ATOM 3385 C CA . VAL A 1 419 ? -0.500 -6.830 -13.117 1.00 92.50 419 VAL A CA 1
ATOM 3386 C C . VAL A 1 419 ? -1.545 -7.301 -14.134 1.00 92.50 419 VAL A C 1
ATOM 3388 O O . VAL A 1 419 ? -1.213 -8.055 -15.048 1.00 92.50 419 VAL A O 1
ATOM 3391 N N . LYS A 1 420 ? -2.784 -6.800 -14.037 1.00 93.12 420 LYS A N 1
ATOM 3392 C CA . LYS A 1 420 ? -3.885 -7.115 -14.967 1.00 93.12 420 LYS A CA 1
ATOM 3393 C C . LYS A 1 420 ? -3.656 -6.574 -16.386 1.00 93.12 420 LYS A C 1
ATOM 3395 O O . LYS A 1 420 ? -4.145 -7.162 -17.348 1.00 93.12 420 LYS A O 1
ATOM 3400 N N . THR A 1 421 ? -2.913 -5.475 -16.536 1.00 95.31 421 THR A N 1
ATOM 3401 C CA . THR A 1 421 ? -2.677 -4.825 -17.841 1.00 95.31 421 THR A CA 1
ATOM 3402 C C . THR A 1 421 ? -1.342 -5.222 -18.473 1.00 95.31 421 THR A C 1
ATOM 3404 O O . THR A 1 421 ? -1.197 -5.125 -19.692 1.00 95.31 421 THR A O 1
ATOM 3407 N N . TRP A 1 422 ? -0.378 -5.719 -17.691 1.00 96.75 422 TRP A N 1
ATOM 3408 C CA . TRP A 1 422 ? 0.977 -6.011 -18.160 1.00 96.75 422 TRP A CA 1
ATOM 3409 C C . TRP A 1 422 ? 1.047 -6.864 -19.441 1.00 96.75 422 TRP A C 1
ATOM 3411 O O . TRP A 1 422 ? 1.781 -6.459 -20.340 1.00 96.75 422 TRP A O 1
ATOM 3421 N N . PRO A 1 423 ? 0.261 -7.947 -19.628 1.00 96.25 423 PRO A N 1
ATOM 3422 C CA . PRO A 1 423 ? 0.292 -8.717 -20.876 1.00 96.25 423 PRO A CA 1
ATOM 3423 C C . PRO A 1 423 ? -0.054 -7.888 -22.124 1.00 96.25 423 PRO A C 1
ATOM 3425 O O . PRO A 1 423 ? 0.480 -8.141 -23.202 1.00 96.25 423 PRO A O 1
ATOM 3428 N N . LYS A 1 424 ? -0.912 -6.865 -21.986 1.00 96.25 424 LYS A N 1
ATOM 3429 C CA . LYS A 1 424 ? -1.234 -5.930 -23.075 1.00 96.25 424 LYS A CA 1
ATOM 3430 C C . LYS A 1 424 ? -0.117 -4.918 -23.304 1.00 96.25 424 LYS A C 1
ATOM 3432 O O . LYS A 1 424 ? 0.170 -4.597 -24.449 1.00 96.25 424 LYS A O 1
ATOM 3437 N N . ILE A 1 425 ? 0.533 -4.441 -22.240 1.00 95.88 425 ILE A N 1
ATOM 3438 C CA . ILE A 1 425 ? 1.683 -3.525 -22.337 1.00 95.88 425 ILE A CA 1
ATOM 3439 C C . ILE A 1 425 ? 2.865 -4.230 -23.016 1.00 95.88 425 ILE A C 1
ATOM 3441 O O . ILE A 1 425 ? 3.430 -3.690 -23.963 1.00 95.88 425 ILE A O 1
ATOM 3445 N N . GLN A 1 426 ? 3.188 -5.452 -22.584 1.00 94.25 426 GLN A N 1
ATOM 3446 C CA . GLN A 1 426 ? 4.279 -6.271 -23.120 1.00 94.25 426 GLN A CA 1
ATOM 3447 C C . GLN A 1 426 ? 4.104 -6.592 -24.611 1.00 94.25 426 GLN A C 1
ATOM 3449 O O . GLN A 1 426 ? 5.072 -6.525 -25.361 1.00 94.25 426 GLN A O 1
ATOM 3454 N N . ASN A 1 427 ? 2.878 -6.900 -25.043 1.00 93.50 427 ASN A N 1
ATOM 3455 C CA . ASN A 1 427 ? 2.566 -7.215 -26.441 1.00 93.50 427 ASN A CA 1
ATOM 3456 C C . ASN A 1 427 ? 2.130 -5.981 -27.260 1.00 93.50 427 ASN A C 1
ATOM 3458 O O . ASN A 1 427 ? 1.652 -6.136 -28.382 1.00 93.50 427 ASN A O 1
ATOM 3462 N N . TRP A 1 428 ? 2.211 -4.776 -26.679 1.00 92.12 428 TRP A N 1
ATOM 3463 C CA . TRP A 1 428 ? 1.692 -3.509 -27.220 1.00 92.12 428 TRP A CA 1
ATOM 3464 C C . TRP A 1 428 ? 0.234 -3.568 -27.740 1.00 92.12 428 TRP A C 1
ATOM 3466 O O . TRP A 1 428 ? -0.189 -2.787 -28.591 1.00 92.12 428 TRP A O 1
ATOM 3476 N N . SER A 1 429 ? -0.574 -4.494 -27.214 1.00 94.94 429 SER A N 1
ATOM 3477 C CA . SER A 1 429 ? -1.918 -4.833 -27.702 1.00 94.94 429 SER A CA 1
ATOM 3478 C C . SER A 1 429 ? -3.022 -3.997 -27.039 1.00 94.94 429 SER A C 1
ATOM 3480 O O . SER A 1 429 ? -4.049 -4.503 -26.578 1.00 94.94 429 SER A O 1
ATOM 3482 N N . PHE A 1 430 ? -2.810 -2.682 -26.980 1.00 94.00 430 PHE A N 1
ATOM 3483 C CA . PHE A 1 430 ? -3.759 -1.709 -26.439 1.00 94.00 430 PHE A CA 1
ATOM 3484 C C . PHE A 1 430 ? -3.833 -0.454 -27.319 1.00 94.00 430 PHE A C 1
ATOM 3486 O O . PHE A 1 430 ? -2.914 -0.143 -28.072 1.00 94.00 430 PHE A O 1
ATOM 3493 N N . LYS A 1 431 ? -4.941 0.289 -27.221 1.00 95.31 431 LYS A N 1
ATOM 3494 C CA . LYS A 1 431 ? -5.160 1.537 -27.966 1.00 95.31 431 LYS A CA 1
ATOM 3495 C C . LYS A 1 431 ? -5.107 2.726 -26.996 1.00 95.31 431 LYS A C 1
ATOM 3497 O O . LYS A 1 431 ? -6.046 2.869 -26.216 1.00 95.31 431 LYS A O 1
ATOM 3502 N N . PRO A 1 432 ? -4.060 3.575 -27.026 1.00 96.00 432 PRO A N 1
ATOM 3503 C CA . PRO A 1 432 ? -3.965 4.724 -26.129 1.00 96.00 432 PRO A CA 1
ATOM 3504 C C . PRO A 1 432 ? -5.116 5.718 -26.341 1.00 96.00 432 PRO A C 1
ATOM 3506 O O . PRO A 1 432 ? -5.366 6.153 -27.469 1.00 96.00 432 PRO A O 1
ATOM 3509 N N . ILE A 1 433 ? -5.787 6.110 -25.258 1.00 97.44 433 ILE A N 1
ATOM 3510 C CA . ILE A 1 433 ? -6.958 6.997 -25.280 1.00 97.44 433 ILE A CA 1
ATOM 3511 C C . ILE A 1 433 ? -6.513 8.440 -25.010 1.00 97.44 433 ILE A C 1
ATOM 3513 O O . ILE A 1 433 ? -5.843 8.718 -24.016 1.00 97.44 433 ILE A O 1
ATOM 3517 N N . THR A 1 434 ? -6.873 9.381 -25.884 1.00 97.44 434 THR A N 1
ATOM 3518 C CA . THR A 1 434 ? -6.649 10.816 -25.640 1.00 97.44 434 THR A CA 1
ATOM 3519 C C . THR A 1 434 ? -7.504 11.282 -24.460 1.00 97.44 434 THR A C 1
ATOM 3521 O O . THR A 1 434 ? -8.694 10.981 -24.416 1.00 97.44 434 THR A O 1
ATOM 3524 N N . GLN A 1 435 ? -6.911 12.010 -23.509 1.00 96.31 435 GLN A N 1
ATOM 3525 C CA . GLN A 1 435 ? -7.649 12.573 -22.374 1.00 96.31 435 GLN A CA 1
ATOM 3526 C C . GLN A 1 435 ? -8.714 13.574 -22.850 1.00 96.31 435 GLN A C 1
ATOM 3528 O O . GLN A 1 435 ? -8.501 14.293 -23.828 1.00 96.31 435 GLN A O 1
ATOM 3533 N N . SER A 1 436 ? -9.835 13.662 -22.135 1.00 91.38 436 SER A N 1
ATOM 3534 C CA . SER A 1 436 ? -10.804 14.743 -22.324 1.00 91.38 436 SER A CA 1
ATOM 3535 C C . SER A 1 436 ? -10.229 16.098 -21.885 1.00 91.38 436 SER A C 1
ATOM 3537 O O . SER A 1 436 ? -9.302 16.182 -21.071 1.00 91.38 436 SER A O 1
ATOM 3539 N N . SER A 1 437 ? -10.777 17.177 -22.444 1.00 82.94 437 SER A N 1
ATOM 3540 C CA . SER A 1 437 ? -10.420 18.548 -22.080 1.00 82.94 437 SER A CA 1
ATOM 3541 C C . SER A 1 437 ? -10.860 18.892 -20.649 1.00 82.94 437 SER A C 1
ATOM 3543 O O . SER A 1 437 ? -11.869 18.397 -20.147 1.00 82.94 437 SER A O 1
ATOM 3545 N N . GLY A 1 438 ? -10.092 19.763 -19.987 1.00 77.38 438 GLY A N 1
ATOM 3546 C CA . GLY A 1 438 ? -10.305 20.153 -18.590 1.00 77.38 438 GLY A CA 1
ATOM 3547 C C . GLY A 1 438 ? -9.420 19.390 -17.597 1.00 77.38 438 GLY A C 1
ATOM 3548 O O . GLY A 1 438 ? -8.380 18.839 -17.970 1.00 77.38 438 GLY A O 1
ATOM 3549 N N . GLY A 1 439 ? -9.828 19.395 -16.324 1.00 80.19 439 GLY A N 1
ATOM 3550 C CA . GLY A 1 439 ? -9.087 18.821 -15.194 1.00 80.19 439 GLY A CA 1
ATOM 3551 C C . GLY A 1 439 ? -8.014 19.755 -14.613 1.00 80.19 439 GLY A C 1
ATOM 3552 O O . GLY A 1 439 ? -7.238 20.362 -15.350 1.00 80.19 439 GLY A O 1
ATOM 3553 N N . ALA A 1 440 ? -7.973 19.878 -13.282 1.00 89.69 440 ALA A N 1
ATOM 3554 C CA . ALA A 1 440 ? -7.021 20.736 -12.572 1.00 89.69 440 ALA A CA 1
ATOM 3555 C C . ALA A 1 440 ? -5.571 20.211 -12.640 1.00 89.69 440 ALA A C 1
ATOM 3557 O O . ALA A 1 440 ? -5.338 19.005 -12.751 1.00 89.69 440 ALA A O 1
ATOM 3558 N N . TYR A 1 441 ? -4.597 21.121 -12.524 1.00 93.62 441 TYR A N 1
ATOM 3559 C CA . TYR A 1 441 ? -3.170 20.808 -12.394 1.00 93.62 441 TYR A CA 1
ATOM 3560 C C . TYR A 1 441 ? -2.595 21.417 -11.110 1.00 93.62 441 TYR A C 1
ATOM 3562 O O . TYR A 1 441 ? -2.644 22.632 -10.910 1.00 93.62 441 TYR A O 1
ATOM 3570 N N . HIS A 1 442 ? -1.985 20.573 -10.277 1.00 94.62 442 HIS A N 1
ATOM 3571 C CA . HIS A 1 442 ? -1.544 20.927 -8.934 1.00 94.62 442 HIS A CA 1
ATOM 3572 C C . HIS A 1 442 ? -0.027 20.828 -8.755 1.00 94.62 442 HIS A C 1
ATOM 3574 O O . HIS A 1 442 ? 0.584 19.755 -8.793 1.00 94.62 442 HIS A O 1
ATOM 3580 N N . ARG A 1 443 ? 0.597 21.983 -8.497 1.00 91.81 443 ARG A N 1
ATOM 3581 C CA . ARG A 1 443 ? 2.032 22.100 -8.191 1.00 91.81 443 ARG A CA 1
ATOM 3582 C C . ARG A 1 443 ? 2.324 21.675 -6.749 1.00 91.81 443 ARG A C 1
ATOM 3584 O O . ARG A 1 443 ? 1.527 21.909 -5.845 1.00 91.81 443 ARG A O 1
ATOM 3591 N N . ARG A 1 444 ? 3.541 21.172 -6.498 1.00 87.94 444 ARG A N 1
ATOM 3592 C CA . ARG A 1 444 ? 4.002 20.736 -5.159 1.00 87.94 444 ARG A CA 1
ATOM 3593 C C . ARG A 1 444 ? 3.878 21.808 -4.066 1.00 87.94 444 ARG A C 1
ATOM 3595 O O . ARG A 1 444 ? 3.680 21.452 -2.912 1.00 87.94 444 ARG A O 1
ATOM 3602 N N . SER A 1 445 ? 3.984 23.088 -4.420 1.00 87.56 445 SER A N 1
ATOM 3603 C CA . SER A 1 445 ? 3.805 24.224 -3.507 1.00 87.56 445 SER A CA 1
ATOM 3604 C C . SER A 1 445 ? 2.343 24.506 -3.138 1.00 87.56 445 SER A C 1
ATOM 3606 O O . SER A 1 445 ? 2.101 25.112 -2.097 1.00 87.56 445 SER A O 1
ATOM 3608 N N . GLY A 1 446 ? 1.370 24.057 -3.939 1.00 87.06 446 GLY A N 1
ATOM 3609 C CA . GLY A 1 446 ? -0.056 24.292 -3.690 1.00 87.06 446 GLY A CA 1
ATOM 3610 C C . GLY A 1 446 ? -0.548 23.642 -2.396 1.00 87.06 446 GLY A C 1
ATOM 3611 O O . GLY A 1 446 ? -1.276 24.269 -1.633 1.00 87.06 446 GLY A O 1
ATOM 3612 N N . ILE A 1 447 ? -0.073 22.428 -2.086 1.00 85.44 447 ILE A N 1
ATOM 3613 C CA . ILE A 1 447 ? -0.524 21.687 -0.895 1.00 85.44 447 ILE A CA 1
ATOM 3614 C C . ILE A 1 447 ? -0.158 22.415 0.413 1.00 85.44 447 ILE A C 1
ATOM 3616 O O . ILE A 1 447 ? -0.920 22.400 1.373 1.00 85.44 447 ILE A O 1
ATOM 3620 N N . SER A 1 448 ? 0.974 23.127 0.432 1.00 83.12 448 SER A N 1
ATOM 3621 C CA . SER A 1 448 ? 1.410 23.928 1.583 1.00 83.12 448 SER A CA 1
ATOM 3622 C C . SER A 1 448 ? 0.633 25.238 1.762 1.00 83.12 448 SER A C 1
ATOM 3624 O O . SER A 1 448 ? 0.687 25.816 2.845 1.00 83.12 448 SER A O 1
ATOM 3626 N N . LEU A 1 449 ? -0.099 25.710 0.743 1.00 86.25 449 LEU A N 1
ATOM 3627 C CA . LEU A 1 449 ? -0.955 26.900 0.859 1.00 86.25 449 LEU A CA 1
ATOM 3628 C C . LEU A 1 449 ? -2.263 26.590 1.600 1.00 86.25 449 LEU A C 1
ATOM 3630 O O . LEU A 1 449 ? -2.784 27.456 2.296 1.00 86.25 449 LEU A O 1
ATOM 3634 N N . ILE A 1 450 ? -2.763 25.355 1.489 1.00 88.25 450 ILE A N 1
ATOM 3635 C CA . ILE A 1 450 ? -3.968 24.883 2.192 1.00 88.25 450 ILE A CA 1
ATOM 3636 C C . ILE A 1 450 ? -3.670 24.228 3.550 1.00 88.25 450 ILE A C 1
ATOM 3638 O O . ILE A 1 450 ? -4.589 24.010 4.334 1.00 88.25 450 ILE A O 1
ATOM 3642 N N . ASP A 1 451 ? -2.400 23.934 3.855 1.00 91.81 451 ASP A N 1
ATOM 3643 C CA . ASP A 1 451 ? -1.997 23.397 5.161 1.00 91.81 451 ASP A CA 1
ATOM 3644 C C . ASP A 1 451 ? -2.233 24.393 6.312 1.00 91.81 451 ASP A C 1
ATOM 3646 O O . ASP A 1 451 ? -2.373 23.957 7.450 1.00 91.81 451 ASP A O 1
ATOM 3650 N N . LYS A 1 452 ? -2.305 25.711 6.060 1.00 95.75 452 LYS A N 1
ATOM 3651 C CA . LYS A 1 452 ? -2.667 26.703 7.088 1.00 95.75 452 LYS A CA 1
ATOM 3652 C C . LYS A 1 452 ? -4.172 26.998 7.054 1.00 95.75 452 LYS A C 1
ATOM 3654 O O . LYS A 1 452 ? -4.659 27.660 6.141 1.00 95.75 452 LYS A O 1
ATOM 3659 N N . ILE A 1 453 ? -4.876 26.612 8.113 1.00 96.69 453 ILE A N 1
ATOM 3660 C CA . ILE A 1 453 ? -6.229 27.082 8.418 1.00 96.69 453 ILE A CA 1
ATOM 3661 C C . ILE A 1 453 ? -6.143 28.487 9.031 1.00 96.69 453 ILE A C 1
ATOM 3663 O O . ILE A 1 453 ? -5.342 28.740 9.936 1.00 96.69 453 ILE A O 1
ATOM 3667 N N . ASP A 1 454 ? -6.968 29.403 8.531 1.00 94.94 454 ASP A N 1
ATOM 3668 C CA . ASP A 1 454 ? -7.134 30.755 9.060 1.00 94.94 454 ASP A CA 1
ATOM 3669 C C . ASP A 1 454 ? -8.454 30.825 9.831 1.00 94.94 454 ASP A C 1
ATOM 3671 O O . ASP A 1 454 ? -9.524 30.711 9.240 1.00 94.94 454 ASP A O 1
ATOM 3675 N N . LEU A 1 455 ? -8.385 31.001 11.151 1.00 94.94 455 LEU A N 1
ATOM 3676 C CA . LEU A 1 455 ? -9.567 30.991 12.018 1.00 94.94 455 LEU A CA 1
ATOM 3677 C C . LEU A 1 455 ? -10.514 32.181 11.784 1.00 94.94 455 LEU A C 1
ATOM 3679 O O . LEU A 1 455 ? -11.672 32.110 12.182 1.00 94.94 455 LEU A O 1
ATOM 3683 N N . ASN A 1 456 ? -10.049 33.249 11.127 1.00 94.56 456 ASN A N 1
ATOM 3684 C CA . ASN A 1 456 ? -10.866 34.424 10.813 1.00 94.56 456 ASN A CA 1
ATOM 3685 C C . ASN A 1 456 ? -11.559 34.317 9.443 1.00 94.56 456 ASN A C 1
ATOM 3687 O O . ASN A 1 456 ? -12.444 35.113 9.122 1.00 94.56 456 ASN A O 1
ATOM 3691 N N . LYS A 1 457 ? -11.160 33.347 8.610 1.00 96.00 457 LYS A N 1
ATOM 3692 C CA . LYS A 1 457 ? -11.730 33.138 7.278 1.00 96.00 457 LYS A CA 1
ATOM 3693 C C . LYS A 1 457 ? -13.039 32.345 7.370 1.00 96.00 457 LYS A C 1
ATOM 3695 O O . LYS A 1 457 ? -13.126 31.333 8.059 1.00 96.00 457 LYS A O 1
ATOM 3700 N N . LYS A 1 458 ? -14.048 32.756 6.595 1.00 96.25 458 LYS A N 1
ATOM 3701 C CA . LYS A 1 458 ? -15.258 31.950 6.362 1.00 96.25 458 LYS A CA 1
ATOM 3702 C C . LYS A 1 458 ? -14.961 30.820 5.366 1.00 96.25 458 LYS A C 1
ATOM 3704 O O . LYS A 1 458 ? -14.362 31.058 4.317 1.00 96.25 458 LYS A O 1
ATOM 3709 N N . TYR A 1 459 ? -15.424 29.615 5.683 1.00 95.38 459 TYR A N 1
ATOM 3710 C CA . TYR A 1 459 ? -15.365 28.419 4.836 1.00 95.38 459 TYR A CA 1
ATOM 3711 C C . TYR A 1 459 ? -16.767 27.807 4.735 1.00 95.38 459 TYR A C 1
ATOM 3713 O O . TYR A 1 459 ? -17.553 27.933 5.675 1.00 95.38 459 TYR A O 1
ATOM 3721 N N . LEU A 1 460 ? -17.061 27.076 3.656 1.00 96.62 460 LEU A N 1
ATOM 3722 C CA . LEU A 1 460 ? -18.127 26.075 3.717 1.00 96.62 460 LEU A CA 1
ATOM 3723 C C . LEU A 1 460 ? -17.644 24.910 4.594 1.00 96.62 460 LEU A C 1
ATOM 3725 O O . LEU A 1 460 ? -16.478 24.514 4.526 1.00 96.62 460 LEU A O 1
ATOM 3729 N N . ALA A 1 461 ? -18.538 24.340 5.406 1.00 96.06 461 ALA A N 1
ATOM 3730 C CA . ALA A 1 461 ? -18.181 23.245 6.312 1.00 96.06 461 ALA A CA 1
ATOM 3731 C C . ALA A 1 461 ? -17.610 22.030 5.553 1.00 96.06 461 ALA A C 1
ATOM 3733 O O . ALA A 1 461 ? -16.621 21.443 5.990 1.00 96.06 461 ALA A O 1
ATOM 3734 N N . LYS A 1 462 ? -18.178 21.717 4.377 1.00 95.75 462 LYS A N 1
ATOM 3735 C CA . LYS A 1 462 ? -17.688 20.681 3.454 1.00 95.75 462 LYS A CA 1
ATOM 3736 C C . LYS A 1 462 ? -16.222 20.904 3.075 1.00 95.75 462 LYS A C 1
ATOM 3738 O O . LYS A 1 462 ? -15.421 19.986 3.213 1.00 95.75 462 LYS A O 1
ATOM 3743 N N . ASP A 1 463 ? -15.868 22.110 2.642 1.00 95.62 463 ASP A N 1
ATOM 3744 C CA . ASP A 1 463 ? -14.529 22.434 2.136 1.00 95.62 463 ASP A CA 1
ATOM 3745 C C . ASP A 1 463 ? -13.483 22.351 3.252 1.00 95.62 463 ASP A C 1
ATOM 3747 O O . ASP A 1 463 ? -12.404 21.790 3.059 1.00 95.62 463 ASP A O 1
ATOM 3751 N N . LEU A 1 464 ? -13.818 22.851 4.448 1.00 96.31 464 LEU A N 1
ATOM 3752 C CA . LEU A 1 464 ? -12.950 22.743 5.618 1.00 96.31 464 LEU A CA 1
ATOM 3753 C C . LEU A 1 464 ? -12.748 21.274 6.024 1.00 96.31 464 LEU A C 1
ATOM 3755 O O . LEU A 1 464 ? -11.612 20.849 6.223 1.00 96.31 464 LEU A O 1
ATOM 3759 N N . ILE A 1 465 ? -13.818 20.472 6.076 1.00 96.88 465 ILE A N 1
ATOM 3760 C CA . ILE A 1 465 ? -13.735 19.027 6.350 1.00 96.88 465 ILE A CA 1
ATOM 3761 C C . ILE A 1 465 ? -12.903 18.309 5.275 1.00 96.88 465 ILE A C 1
ATOM 3763 O O . ILE A 1 465 ? -12.063 17.476 5.616 1.00 96.88 465 ILE A O 1
ATOM 3767 N N . ASN A 1 466 ? -13.075 18.658 3.996 1.00 97.12 466 ASN A N 1
ATOM 3768 C CA . ASN A 1 466 ? -12.300 18.113 2.883 1.00 97.12 466 ASN A CA 1
ATOM 3769 C C . ASN A 1 466 ? -10.805 18.441 3.011 1.00 97.12 466 ASN A C 1
ATOM 3771 O O . ASN A 1 466 ? -9.994 17.520 2.945 1.00 97.12 466 ASN A O 1
ATOM 3775 N N . ILE A 1 467 ? -10.425 19.697 3.280 1.00 96.25 467 ILE A N 1
ATOM 3776 C CA . ILE A 1 467 ? -9.023 20.072 3.548 1.00 96.25 467 ILE A CA 1
ATOM 3777 C C . ILE A 1 467 ? -8.480 19.258 4.729 1.00 96.25 467 ILE A C 1
ATOM 3779 O O . ILE A 1 467 ? -7.453 18.590 4.609 1.00 96.25 467 ILE A O 1
ATOM 3783 N N . LEU A 1 468 ? -9.178 19.252 5.865 1.00 96.38 468 LEU A N 1
ATOM 3784 C CA . LEU A 1 468 ? -8.692 18.598 7.079 1.00 96.38 468 LEU A CA 1
ATOM 3785 C C . LEU A 1 468 ? -8.548 17.072 6.919 1.00 96.38 468 LEU A C 1
ATOM 3787 O O . LEU A 1 468 ? -7.546 16.509 7.368 1.00 96.38 468 LEU A O 1
ATOM 3791 N N . ARG A 1 469 ? -9.478 16.387 6.236 1.00 95.25 469 ARG A N 1
ATOM 3792 C CA . ARG A 1 469 ? -9.372 14.935 5.993 1.00 95.25 469 ARG A CA 1
ATOM 3793 C C . ARG A 1 469 ? -8.357 14.598 4.898 1.00 95.25 469 ARG A C 1
ATOM 3795 O O . ARG A 1 469 ? -7.561 13.684 5.097 1.00 95.25 469 ARG A O 1
ATOM 3802 N N . ALA A 1 470 ? -8.266 15.381 3.818 1.00 96.44 470 ALA A N 1
ATOM 3803 C CA . ALA A 1 470 ? -7.237 15.226 2.780 1.00 96.44 470 ALA A CA 1
ATOM 3804 C C . ALA A 1 470 ? -5.813 15.392 3.328 1.00 96.44 470 ALA A C 1
ATOM 3806 O O . ALA A 1 470 ? -4.884 14.700 2.911 1.00 96.44 470 ALA A O 1
ATOM 3807 N N . ARG A 1 471 ? -5.631 16.306 4.287 1.00 94.69 471 ARG A N 1
ATOM 3808 C CA . ARG A 1 471 ? -4.342 16.556 4.945 1.00 94.69 471 ARG A CA 1
ATOM 3809 C C . ARG A 1 471 ? -4.101 15.667 6.168 1.00 94.69 471 ARG A C 1
ATOM 3811 O O . ARG A 1 471 ? -2.982 15.633 6.678 1.00 94.69 471 ARG A O 1
ATOM 3818 N N . THR A 1 472 ? -5.084 14.868 6.589 1.00 88.69 472 THR A N 1
ATOM 3819 C CA . THR A 1 472 ? -4.882 13.807 7.584 1.00 88.69 472 THR A CA 1
ATOM 3820 C C . THR A 1 472 ? -4.137 12.633 6.944 1.00 88.69 472 THR A C 1
ATOM 3822 O O . THR A 1 472 ? -4.726 11.763 6.304 1.00 88.69 472 THR A O 1
ATOM 3825 N N . PHE A 1 473 ? -2.813 12.610 7.119 1.00 80.31 473 PHE A N 1
ATOM 3826 C CA . PHE A 1 473 ? -1.960 11.517 6.647 1.00 80.31 473 PHE A CA 1
ATOM 3827 C C . PHE A 1 473 ? -0.868 11.173 7.675 1.00 80.31 473 PHE A C 1
ATOM 3829 O O . PHE A 1 473 ? 0.257 11.663 7.564 1.00 80.31 473 PHE A O 1
ATOM 3836 N N . PRO A 1 474 ? -1.147 10.329 8.688 1.00 69.75 474 PRO A N 1
ATOM 3837 C CA . PRO A 1 474 ? -0.120 9.855 9.616 1.00 69.75 474 PRO A CA 1
ATOM 3838 C C . PRO A 1 474 ? 1.023 9.112 8.886 1.00 69.75 474 PRO A C 1
ATOM 3840 O O . PRO A 1 474 ? 0.753 8.367 7.941 1.00 69.75 474 PRO A O 1
ATOM 3843 N N . PRO A 1 475 ? 2.296 9.286 9.296 1.00 67.06 475 PRO A N 1
ATOM 3844 C CA . PRO A 1 475 ? 2.758 10.033 10.470 1.00 67.06 475 PRO A CA 1
ATOM 3845 C C . PRO A 1 475 ? 2.907 11.552 10.258 1.00 67.06 475 PRO A C 1
ATOM 3847 O O . PRO A 1 475 ? 3.211 12.253 11.219 1.00 67.06 475 PRO A O 1
ATOM 3850 N N . TYR A 1 476 ? 2.693 12.081 9.048 1.00 76.94 476 TYR A N 1
ATOM 3851 C CA . TYR A 1 476 ? 2.847 13.511 8.752 1.00 76.94 476 TYR A CA 1
ATOM 3852 C C . TYR A 1 476 ? 1.860 14.380 9.544 1.00 76.94 476 TYR A C 1
ATOM 3854 O O . TYR A 1 476 ? 0.769 13.945 9.922 1.00 76.94 476 TYR A O 1
ATOM 3862 N N . ASN A 1 477 ? 2.255 15.620 9.832 1.00 79.44 477 ASN A N 1
ATOM 3863 C CA . ASN A 1 477 ? 1.543 16.457 10.802 1.00 79.44 477 ASN A CA 1
ATOM 3864 C C . ASN A 1 477 ? 0.152 16.905 10.314 1.00 79.44 477 ASN A C 1
ATOM 3866 O O . ASN A 1 477 ? -0.766 16.977 11.124 1.00 79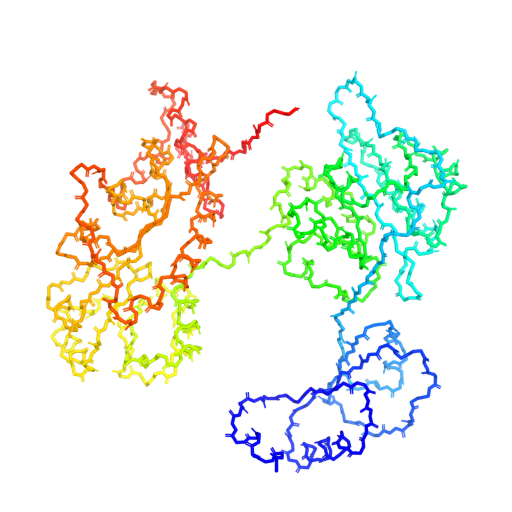.44 477 ASN A O 1
ATOM 3870 N N . GLY A 1 478 ? -0.010 17.122 9.005 1.00 86.62 478 GLY A N 1
ATOM 3871 C CA . GLY A 1 478 ? -1.258 17.573 8.384 1.00 86.62 478 GLY A CA 1
ATOM 3872 C C . GLY A 1 478 ? -1.455 19.089 8.429 1.00 86.62 478 GLY A C 1
ATOM 3873 O O . GLY A 1 478 ? -0.489 19.844 8.579 1.00 86.62 478 GLY A O 1
ATOM 3874 N N . ALA A 1 479 ? -2.710 19.518 8.287 1.00 95.00 479 ALA A N 1
ATOM 3875 C CA . ALA A 1 479 ? -3.095 20.925 8.360 1.00 95.00 479 ALA A CA 1
ATOM 3876 C C . ALA A 1 479 ? -2.891 21.494 9.779 1.00 95.00 479 ALA A C 1
ATOM 3878 O O . ALA A 1 479 ? -2.785 20.746 10.749 1.00 95.00 479 ALA A O 1
ATOM 3879 N N . TYR A 1 480 ? -2.829 22.817 9.920 1.00 96.19 480 TYR A N 1
ATOM 3880 C CA . TYR A 1 480 ? -2.594 23.499 11.192 1.00 96.19 480 TYR A CA 1
ATOM 3881 C C . TYR A 1 480 ? -3.196 24.904 11.238 1.00 96.19 480 TYR A C 1
ATOM 3883 O O . TYR A 1 480 ? -3.378 25.547 10.210 1.00 96.19 480 TYR A O 1
ATOM 3891 N N . PHE A 1 481 ? -3.400 25.428 12.444 1.00 97.06 481 PHE A N 1
ATOM 3892 C CA . PHE A 1 481 ? -3.592 26.860 12.694 1.00 97.06 481 PHE A CA 1
ATOM 3893 C C . PHE A 1 481 ? -2.472 27.404 13.599 1.00 97.06 481 PHE A C 1
ATOM 3895 O O . PHE A 1 481 ? -1.571 26.660 14.000 1.00 97.06 481 PHE A O 1
ATOM 3902 N N . LEU A 1 482 ? -2.482 28.711 13.879 1.00 97.12 482 LEU A N 1
ATOM 3903 C CA . LEU A 1 482 ? -1.492 29.378 14.735 1.00 97.12 482 LEU A CA 1
ATOM 3904 C C . LEU A 1 482 ? -2.131 29.867 16.041 1.00 97.12 482 LEU A C 1
ATOM 3906 O O . LEU A 1 482 ? -3.236 30.404 16.015 1.00 97.12 482 LEU A O 1
ATOM 3910 N N . THR A 1 483 ? -1.423 29.736 17.164 1.00 95.31 483 THR A N 1
ATOM 3911 C CA . THR A 1 483 ? -1.768 30.456 18.403 1.00 95.31 483 THR A CA 1
ATOM 3912 C C . THR A 1 483 ? -1.413 31.947 18.280 1.00 95.31 483 THR A C 1
ATOM 3914 O O . THR A 1 483 ? -0.618 32.307 17.404 1.00 95.31 483 THR A O 1
ATOM 3917 N N . PRO A 1 484 ? -1.902 32.829 19.177 1.00 93.94 484 PRO A N 1
ATOM 3918 C CA . PRO A 1 484 ? -1.482 34.235 19.215 1.00 93.94 484 PRO A CA 1
ATOM 3919 C C . PRO A 1 484 ? 0.040 34.429 19.346 1.00 93.94 484 PRO A C 1
ATOM 3921 O O . PRO A 1 484 ? 0.582 35.421 18.880 1.00 93.94 484 PRO A O 1
ATOM 3924 N N . GLN A 1 485 ? 0.745 33.453 19.928 1.00 95.06 485 GLN A N 1
ATOM 3925 C CA . GLN A 1 485 ? 2.207 33.417 20.073 1.00 95.06 485 GLN A CA 1
ATOM 3926 C C . GLN A 1 485 ? 2.913 32.696 18.901 1.00 95.06 485 GLN A C 1
ATOM 3928 O O . GLN A 1 485 ? 4.041 32.230 19.046 1.00 95.06 485 GLN A O 1
ATOM 3933 N N . GLY A 1 486 ? 2.240 32.523 17.758 1.00 94.44 486 GLY A N 1
ATOM 3934 C CA . GLY A 1 486 ? 2.812 31.960 16.529 1.00 94.44 486 GLY A CA 1
ATOM 3935 C C . GLY A 1 486 ? 3.085 30.449 16.536 1.00 94.44 486 GLY A C 1
ATOM 3936 O O . GLY A 1 486 ? 3.619 29.928 15.556 1.00 94.44 486 GLY A O 1
ATOM 3937 N N . LYS A 1 487 ? 2.722 29.712 17.596 1.00 96.25 487 LYS A N 1
ATOM 3938 C CA . LYS A 1 487 ? 2.928 28.253 17.658 1.00 96.25 487 LYS A CA 1
ATOM 3939 C C . LYS A 1 487 ? 1.928 27.534 16.747 1.00 96.25 487 LYS A C 1
ATOM 3941 O O . LYS A 1 487 ? 0.751 27.882 16.732 1.00 96.25 487 LYS A O 1
ATOM 3946 N N . LYS A 1 488 ? 2.376 26.513 16.007 1.00 96.69 488 LYS A N 1
ATOM 3947 C CA . LYS A 1 488 ? 1.494 25.681 15.167 1.00 96.69 488 LYS A CA 1
ATOM 3948 C C . LYS A 1 488 ? 0.733 24.661 16.014 1.00 96.69 488 LYS A C 1
ATOM 3950 O O . LYS A 1 488 ? 1.365 23.872 16.712 1.00 96.69 488 LYS A O 1
ATOM 3955 N N . ILE A 1 489 ? -0.592 24.623 15.881 1.00 95.00 489 ILE A N 1
ATOM 3956 C CA . ILE A 1 489 ? -1.439 23.526 16.370 1.00 95.00 489 ILE A CA 1
ATOM 3957 C C . ILE A 1 489 ? -1.925 22.741 15.154 1.00 95.00 489 ILE A C 1
ATOM 3959 O O . ILE A 1 489 ? -2.622 23.291 14.303 1.00 95.00 489 ILE A O 1
ATOM 3963 N N . TYR A 1 490 ? -1.521 21.474 15.061 1.00 92.31 490 TYR A N 1
ATOM 3964 C CA . TYR A 1 490 ? -1.866 20.590 13.948 1.00 92.31 490 TYR A CA 1
ATOM 3965 C C . TYR A 1 490 ? -3.222 19.910 14.150 1.00 92.31 490 TYR A C 1
ATOM 3967 O O . TYR A 1 490 ? -3.638 19.638 15.275 1.00 92.31 490 TYR A O 1
ATOM 3975 N N . LEU A 1 491 ? -3.888 19.615 13.038 1.00 89.94 491 LEU A N 1
ATOM 3976 C CA . LEU A 1 491 ? -5.232 19.065 12.963 1.00 89.94 491 LEU A CA 1
ATOM 3977 C C . LEU A 1 491 ? -5.215 17.741 12.193 1.00 89.94 491 LEU A C 1
ATOM 3979 O O . LEU A 1 491 ? -4.668 17.643 11.093 1.00 89.94 491 LEU A O 1
ATOM 3983 N N . ARG A 1 492 ? -5.859 16.727 12.771 1.00 81.81 492 ARG A N 1
ATOM 3984 C CA . ARG A 1 492 ? -6.137 15.430 12.147 1.00 81.81 492 ARG A CA 1
ATOM 3985 C C . ARG A 1 492 ? -7.594 15.080 12.421 1.00 81.81 492 ARG A C 1
ATOM 3987 O O . ARG A 1 492 ? -8.042 15.244 13.553 1.00 81.81 492 ARG A O 1
ATOM 3994 N N . LEU A 1 493 ? -8.318 14.603 11.413 1.00 81.19 493 LEU A N 1
ATOM 3995 C CA . LEU A 1 493 ? -9.691 14.132 11.580 1.00 81.19 493 LEU A CA 1
ATOM 3996 C C . LEU A 1 493 ? -9.733 12.615 11.703 1.00 81.19 493 LEU A C 1
ATOM 3998 O O . LEU A 1 493 ? -9.149 11.897 10.894 1.00 81.19 493 LEU A O 1
ATOM 4002 N N . GLN A 1 494 ? -10.503 12.144 12.676 1.00 76.88 494 GLN A N 1
ATOM 4003 C CA . GLN A 1 494 ? -11.035 10.793 12.682 1.00 76.88 494 GLN A CA 1
ATOM 4004 C C . GLN A 1 494 ? -12.517 10.886 12.322 1.00 76.88 494 GLN A C 1
ATOM 4006 O O . GLN A 1 494 ? -13.283 11.548 13.018 1.00 76.88 494 GLN A O 1
ATOM 4011 N N . LEU A 1 495 ? -12.901 10.255 11.215 1.00 75.62 495 LEU A N 1
ATOM 4012 C CA . LEU A 1 495 ? -14.264 10.271 10.696 1.00 75.62 495 LEU A CA 1
ATOM 4013 C C . LEU A 1 495 ? -14.863 8.871 10.801 1.00 75.62 495 LEU A C 1
ATOM 4015 O O . LEU A 1 495 ? -14.204 7.881 10.486 1.00 75.62 495 LEU A O 1
ATOM 4019 N N . TYR A 1 496 ? -16.120 8.799 11.220 1.00 72.75 496 TYR A N 1
ATOM 4020 C CA . TYR A 1 496 ? -16.901 7.572 11.298 1.00 72.75 496 TYR A CA 1
ATOM 4021 C C . TYR A 1 496 ? -18.304 7.831 10.749 1.00 72.75 496 TYR A C 1
ATOM 4023 O O . TYR A 1 496 ? -18.804 8.953 10.801 1.00 72.75 496 TYR A O 1
ATOM 4031 N N . ILE A 1 497 ? -18.924 6.786 10.208 1.00 68.56 497 ILE A N 1
ATOM 4032 C CA . ILE A 1 497 ? -20.349 6.781 9.874 1.00 68.56 497 ILE A CA 1
ATOM 4033 C C . ILE A 1 497 ? -21.106 6.348 11.128 1.00 68.56 497 ILE A C 1
ATOM 4035 O O . ILE A 1 497 ? -20.697 5.403 11.810 1.00 68.56 497 ILE A O 1
ATOM 4039 N N . GLU A 1 498 ? -22.195 7.044 11.444 1.00 68.50 498 GLU A N 1
ATOM 4040 C CA . GLU A 1 498 ? -23.149 6.543 12.424 1.00 68.50 498 GLU A CA 1
ATOM 4041 C C . GLU A 1 498 ? -23.863 5.309 11.851 1.00 68.50 498 GLU A C 1
ATOM 4043 O O . GLU A 1 498 ? -24.316 5.304 10.709 1.00 68.50 498 GLU A O 1
ATOM 4048 N N . LYS A 1 499 ? -23.883 4.253 12.661 1.00 44.62 499 LYS A N 1
ATOM 4049 C CA . LYS A 1 499 ? -24.597 2.988 12.469 1.00 44.62 499 LYS A CA 1
ATOM 4050 C C . LYS A 1 499 ? -25.568 2.847 13.626 1.00 44.62 499 LYS A C 1
ATOM 4052 O O . LYS A 1 499 ? -25.070 3.126 14.753 1.00 44.62 499 LYS A O 1
#

pLDDT: mean 77.5, std 19.84, range [33.34, 98.44]

Sequence (499 aa):
YIEQLWKTAPFSFVLTSNNIDPFHFALLSFARNHSIPYALLIHDAQGSTFCDFFYKPDDTLLVWGNFQKRLISKEFPTLRCIVTGHPDFDNSMAQTKENQPIFDLKSKKIIRVLVLSTYNPYVQFPNQEVLFDVFRELNKIKKYRIAVTLKSHPSEYHAKLVDLVQKSIDYPLQLSFESADKLIEANDIIVTQSTSAGFRAVLLSKPTVYLNLHDYKDYEPYAEEGAALGVYSLSQLNPSIEALIKQPDICRKDQTIFSAVDILKFLTKQNIKIVGLIIHPAKFSKKGEELVRLSRLPKNKIFYGDRLNTNETVTAIRNLKPDLFLSINFRYLLKDQIISVPSHGCINLHFGYLPYNRGVFADAWSIIDDTPAGITYHLIDPGIDTGKIVVQQQVEKSLTDTGKSLYQKLTLTAYDLFVKTWPKIQNWSFKPITQSSGGAYHRRSGISLIDKIDLNKKYLAKDLINILRARTFPPYNGAYFLTPQGKKIYLRLQLYIEK

Radius of gyration: 28.62 Å; chains: 1; bounding box: 65×75×67 Å

InterPro domains:
  IPR002376 Formyl transferase, N-terminal [PF00551] (296-419)
  IPR036477 Formyl transferase, N-terminal domain superfamily [SSF53328] (260-442)
  IPR040660 N-formyltransferase dimerization C-terminal domain [PF18216] (450-496)
  IPR043148 CDP-glycerol glycerophosphotransferase, C-terminal domain [G3DSA:3.40.50.12580] (94-259)

Organism: NCBI:txid1618341

Secondary structure (DSSP, 8-state):
-HHHHHTT---SSEEE-S---HHHHHHHHHHHHTT--EEE----------------TT-EEE--SS--HHHHHHH-TT-EEE--------TT-TTSS--PPP----SS--EEEEEE---BTTBSSS-HHHHHHHHHHHTT-TTS-EEEEEEPPTT---HHHHHHHGGG-SS-EEEE-S-HHHHHHH-SEEEESS-HHHHHHHHTT--EEEE--SSS--SSTTTTTTSSEEE-SHHHHHHHHHHHHH-GGGS-TT-----HHHHHHHHHHTT-----EEE--GGG-SSHHHHHHHHT--GGGEEETTTTTSHHHHHHHHTT--S-EEEES--SPPPHHHHTSSTT-EEEEESS-TTTTEES-HHHHHHHS-PPEEEEEEE--SSSS-SPEEEEEEE---TT--HHHHHHHHHHHHHHHHHHHHHHHHTT---PBPPPS---EE-TTHHHHHSB--TTS---HHHHHHHHHHH--TTS--EEEE-TTS-EEEE--------

Foldseek 3Di:
DVVVVVVPDPDQEAEDEAPPDPVVVVVVVVCVVVVGAYEYEYEDDPDDDDDQDDDDLEHEYEYEFDDDPVVCCVRPVRYYYAYAAAEADADPAQPPDDFDDDDPDPDDDEAEEEEEAGDDPRAPSVDLVVVLLLLVLLLVLPVGQYAYEYEYDPVDDCPVSLVVSVVNHDHHYYYGSDGLVVSLVVGQEYEYERYPSQVVNLVVLGAYEHEDCDPHPHHHCQCVQQSYPYDNHSNVSSVSVVVCVVPVNRSRPDPPQAWVLLVLVVCVVVVNQPLAEEDAPPVPDPCLVVSCVSNVDDPLRYHHQVCCPPPVNLVSLLVSAAQEAEAIPDDHDDDPSNQVRHVNGYKYKDQAQPPAAFDPLNLLVCLQVVNWTWIWIFGDDNDTPQGFTQDIDTFDDDLQAALANSSSRRSVRRSVVCVVCVVCVVVVVTDTHGTDPDYDYDYPVNLVVLLEDDPVDDDDPSNVSSQQRSQQHPPDQGHWYADPVGDTDGGHDRDDDDD